Protein AF-A0A453JBK5-F1 (afdb_monomer_lite)

InterPro domains:
  IPR045330 TRM3/TARBP1 [PTHR12029] (8-397)

Structure (mmCIF, N/CA/C/O backbone):
data_AF-A0A453JBK5-F1
#
_entry.id   AF-A0A453JBK5-F1
#
loop_
_atom_site.group_PDB
_atom_site.id
_atom_site.type_symbol
_atom_site.label_atom_id
_atom_site.label_alt_id
_atom_site.label_comp_id
_atom_site.label_asym_id
_atom_site.label_entity_id
_atom_site.label_seq_id
_atom_site.pdbx_PDB_ins_code
_atom_site.Cartn_x
_atom_site.Cartn_y
_atom_site.Cartn_z
_atom_site.occupancy
_atom_site.B_iso_or_equiv
_atom_site.auth_seq_id
_atom_site.auth_comp_id
_atom_site.auth_asym_id
_atom_site.auth_atom_id
_atom_site.pdbx_PDB_model_num
ATOM 1 N N . VAL A 1 1 ? 20.493 -33.237 -2.039 1.00 38.06 1 VAL A N 1
ATOM 2 C CA . VAL A 1 1 ? 19.977 -31.878 -1.723 1.00 38.06 1 VAL A CA 1
ATOM 3 C C . VAL A 1 1 ? 21.137 -30.875 -1.640 1.00 38.06 1 VAL A C 1
ATOM 5 O O . VAL A 1 1 ? 21.283 -30.176 -0.655 1.00 38.06 1 VAL A O 1
ATOM 8 N N . GLN A 1 2 ? 22.003 -30.788 -2.658 1.00 32.78 2 GLN A N 1
ATOM 9 C CA . GLN A 1 2 ? 23.160 -29.872 -2.602 1.00 32.78 2 GLN A CA 1
ATOM 10 C C . GLN A 1 2 ? 23.543 -29.260 -3.959 1.00 32.78 2 GLN A C 1
ATOM 12 O O . GLN A 1 2 ? 24.637 -28.736 -4.099 1.00 32.78 2 GLN A O 1
ATOM 17 N N . ASP A 1 3 ? 22.633 -29.285 -4.938 1.00 36.56 3 ASP A N 1
ATOM 18 C CA . ASP A 1 3 ? 22.907 -28.822 -6.312 1.00 36.56 3 ASP A CA 1
ATOM 19 C C . ASP A 1 3 ? 22.199 -27.496 -6.670 1.00 36.56 3 ASP A C 1
ATOM 21 O O . ASP A 1 3 ? 22.456 -26.867 -7.690 1.00 36.56 3 ASP A O 1
ATOM 25 N N . GLY A 1 4 ? 21.311 -27.014 -5.794 1.00 44.66 4 GLY A N 1
ATOM 26 C CA . GLY A 1 4 ? 20.496 -25.816 -6.023 1.00 44.66 4 GLY A CA 1
ATOM 27 C C . GLY A 1 4 ? 21.135 -24.497 -5.581 1.00 44.66 4 GLY A C 1
ATOM 28 O O . GLY A 1 4 ? 20.398 -23.560 -5.329 1.00 44.66 4 GLY A O 1
ATOM 29 N N . GLY A 1 5 ? 22.456 -24.427 -5.384 1.00 48.81 5 GLY A N 1
ATOM 30 C CA . GLY A 1 5 ? 23.150 -23.195 -4.964 1.00 48.81 5 GLY A CA 1
ATOM 31 C C . GLY A 1 5 ? 24.069 -22.598 -6.034 1.00 48.81 5 GLY A C 1
ATOM 32 O O . GLY A 1 5 ? 24.230 -21.380 -6.113 1.00 48.81 5 GLY A O 1
ATOM 33 N N . HIS A 1 6 ? 24.659 -23.439 -6.888 1.00 53.31 6 HIS A N 1
ATOM 34 C CA . HIS A 1 6 ? 25.648 -23.003 -7.879 1.00 53.31 6 HIS A CA 1
ATOM 35 C C . HIS A 1 6 ? 25.020 -22.373 -9.130 1.00 53.31 6 HIS A C 1
ATOM 37 O O . HIS A 1 6 ? 25.569 -21.410 -9.664 1.00 53.31 6 HIS A O 1
ATOM 43 N N . GLY A 1 7 ? 23.838 -22.832 -9.555 1.00 59.47 7 GLY A N 1
ATOM 44 C CA . GLY A 1 7 ? 23.131 -22.257 -10.707 1.00 59.47 7 GLY A CA 1
ATOM 45 C C . GLY A 1 7 ? 22.610 -20.831 -10.474 1.00 59.47 7 GLY A C 1
ATOM 46 O O . GLY A 1 7 ? 22.512 -20.043 -11.414 1.00 59.47 7 GLY A O 1
ATOM 47 N N . HIS A 1 8 ? 22.303 -20.479 -9.223 1.00 65.75 8 HIS A N 1
ATOM 48 C CA . HIS A 1 8 ? 21.728 -19.187 -8.832 1.00 65.75 8 HIS A CA 1
ATOM 49 C C . HIS A 1 8 ? 22.762 -18.072 -8.811 1.00 65.75 8 HIS A C 1
ATOM 51 O O . HIS A 1 8 ? 22.554 -17.018 -9.414 1.00 65.75 8 HIS A O 1
ATOM 57 N N . ALA A 1 9 ? 23.904 -18.334 -8.171 1.00 67.62 9 ALA A N 1
ATOM 58 C CA . ALA A 1 9 ? 25.037 -17.420 -8.178 1.00 67.62 9 ALA A CA 1
ATOM 59 C C . ALA A 1 9 ? 25.541 -17.194 -9.610 1.00 67.62 9 ALA A C 1
ATOM 61 O O . ALA A 1 9 ? 25.766 -16.054 -10.001 1.00 67.62 9 ALA A O 1
ATOM 62 N N . ALA A 1 10 ? 25.617 -18.254 -10.424 1.00 78.69 10 ALA A N 1
ATOM 63 C CA . ALA A 1 10 ? 26.040 -18.146 -11.816 1.00 78.69 10 ALA A CA 1
ATOM 64 C C . ALA A 1 10 ? 25.114 -17.243 -12.649 1.00 78.69 10 ALA A C 1
ATOM 66 O O . ALA A 1 10 ? 25.601 -16.423 -13.423 1.00 78.69 10 ALA A O 1
ATOM 67 N N . ALA A 1 11 ? 23.793 -17.342 -12.466 1.00 82.50 11 ALA A N 1
ATOM 68 C CA . ALA A 1 11 ? 22.826 -16.542 -13.217 1.00 82.50 11 ALA A CA 1
ATOM 69 C C . ALA A 1 11 ? 22.865 -15.048 -12.836 1.00 82.50 11 ALA A C 1
ATOM 71 O O . ALA A 1 11 ? 22.851 -14.187 -13.717 1.00 82.50 11 ALA A O 1
ATOM 72 N N . LEU A 1 12 ? 22.988 -14.732 -11.541 1.00 85.12 12 LEU A N 1
ATOM 73 C CA . LEU A 1 12 ? 23.174 -13.354 -11.071 1.00 85.12 12 LEU A CA 1
ATOM 74 C C . LEU A 1 12 ? 24.526 -12.773 -11.502 1.00 85.12 12 LEU A C 1
ATOM 76 O O . LEU A 1 12 ? 24.580 -11.639 -11.970 1.00 85.12 12 LEU A O 1
ATOM 80 N N . SER A 1 13 ? 25.613 -13.541 -11.385 1.00 86.31 13 SER A N 1
ATOM 81 C CA . SER A 1 13 ? 26.938 -13.119 -11.852 1.00 86.31 13 SER A CA 1
ATOM 82 C C . SER A 1 13 ? 26.961 -12.893 -13.362 1.00 86.31 13 SER A C 1
ATOM 84 O O . SER A 1 13 ? 27.588 -11.943 -13.825 1.00 86.31 13 SER A O 1
ATOM 86 N N . HIS A 1 14 ? 26.241 -13.715 -14.128 1.00 88.25 14 HIS A N 1
ATOM 87 C CA . HIS A 1 14 ? 26.083 -13.526 -15.565 1.00 88.25 14 HIS A CA 1
ATOM 88 C C . HIS A 1 14 ? 25.313 -12.238 -15.886 1.00 88.25 14 HIS A C 1
ATOM 90 O O . HIS A 1 14 ? 25.790 -11.432 -16.682 1.00 88.25 14 HIS A O 1
ATOM 96 N N . ALA A 1 15 ? 24.178 -11.991 -15.222 1.00 88.81 15 ALA A N 1
ATOM 97 C CA . ALA A 1 15 ? 23.429 -10.744 -15.380 1.00 88.81 15 ALA A CA 1
ATOM 98 C C . ALA A 1 15 ? 24.280 -9.516 -15.017 1.00 88.81 15 ALA A C 1
ATOM 100 O O . ALA A 1 15 ? 24.323 -8.551 -15.775 1.00 88.81 15 ALA A O 1
ATOM 101 N N . ALA A 1 16 ? 25.029 -9.573 -13.912 1.00 89.50 16 ALA A N 1
ATOM 102 C CA . ALA A 1 16 ? 25.941 -8.506 -13.509 1.00 89.50 16 ALA A CA 1
ATOM 103 C C . ALA A 1 16 ? 27.041 -8.258 -14.556 1.00 89.50 16 ALA A C 1
ATOM 105 O O . ALA A 1 16 ? 27.310 -7.107 -14.905 1.00 89.50 16 ALA A O 1
ATOM 106 N N . ALA A 1 17 ? 27.644 -9.319 -15.103 1.00 89.56 17 ALA A N 1
ATOM 107 C CA . ALA A 1 17 ? 28.635 -9.206 -16.170 1.00 89.56 17 ALA A CA 1
ATOM 108 C C . ALA A 1 17 ? 28.045 -8.538 -17.423 1.00 89.56 17 ALA A C 1
ATOM 110 O O . ALA A 1 17 ? 28.663 -7.629 -17.976 1.00 89.56 17 ALA A O 1
ATOM 111 N N . LEU A 1 18 ? 26.826 -8.911 -17.826 1.00 88.88 18 LEU A N 1
ATOM 112 C CA . LEU A 1 18 ? 26.125 -8.259 -18.935 1.00 88.88 18 LEU A CA 1
ATOM 113 C C . LEU A 1 18 ? 25.842 -6.778 -18.647 1.00 88.88 18 LEU A C 1
ATOM 115 O O . LEU A 1 18 ? 26.072 -5.941 -19.515 1.00 88.88 18 LEU A O 1
ATOM 119 N N . CYS A 1 19 ? 25.450 -6.418 -17.421 1.00 88.38 19 CYS A N 1
ATOM 120 C CA . CYS A 1 19 ? 25.295 -5.016 -17.021 1.00 88.38 19 CYS A CA 1
ATOM 121 C C . CYS A 1 19 ? 26.609 -4.221 -17.100 1.00 88.38 19 CYS A C 1
ATOM 123 O O . CYS A 1 19 ? 26.588 -3.020 -17.366 1.00 88.38 19 CYS A O 1
ATOM 125 N N . HIS A 1 20 ? 27.760 -4.848 -16.838 1.00 87.38 20 HIS A N 1
ATOM 126 C CA . HIS A 1 20 ? 29.072 -4.208 -16.999 1.00 87.38 20 HIS A CA 1
ATOM 127 C C . HIS A 1 20 ? 29.486 -4.062 -18.464 1.00 87.38 20 HIS A C 1
ATOM 129 O O . HIS A 1 20 ? 30.190 -3.112 -18.805 1.00 87.38 20 HIS A O 1
ATOM 135 N N . LEU A 1 21 ? 29.051 -4.985 -19.319 1.00 87.12 21 LEU A N 1
ATOM 136 C CA . LEU A 1 21 ? 29.316 -4.955 -20.753 1.00 87.12 21 LEU A CA 1
ATOM 137 C C . LEU A 1 21 ? 28.311 -4.102 -21.532 1.00 87.12 21 LEU A C 1
ATOM 139 O O . LEU A 1 21 ? 28.593 -3.788 -22.681 1.00 87.12 21 LEU A O 1
ATOM 143 N N . LEU A 1 22 ? 27.200 -3.681 -20.919 1.00 85.19 22 LEU A N 1
ATOM 144 C CA . LEU A 1 22 ? 26.157 -2.857 -21.541 1.00 85.19 22 LEU A CA 1
ATOM 145 C C . LEU A 1 22 ? 26.704 -1.636 -22.311 1.00 85.19 22 LEU A C 1
ATOM 147 O O . LEU A 1 22 ? 26.309 -1.463 -23.459 1.00 85.19 22 LEU A O 1
ATOM 151 N N . PRO A 1 23 ? 27.664 -0.839 -21.787 1.00 80.88 23 PRO A N 1
ATOM 152 C CA . PRO A 1 23 ? 28.220 0.303 -22.526 1.00 80.88 23 PRO A CA 1
ATOM 153 C C . PRO A 1 23 ? 29.037 -0.088 -23.767 1.00 80.88 23 PRO A C 1
ATOM 155 O O . PRO A 1 23 ? 29.470 0.776 -24.520 1.00 80.88 23 PRO A O 1
ATOM 158 N N . ARG A 1 24 ? 29.330 -1.381 -23.928 1.00 80.56 24 ARG A N 1
ATOM 159 C CA . ARG A 1 24 ? 30.123 -1.966 -25.015 1.00 80.56 24 ARG A CA 1
ATOM 160 C C . ARG A 1 24 ? 29.290 -2.903 -25.896 1.00 80.56 24 ARG A C 1
ATOM 162 O O . ARG A 1 24 ? 29.852 -3.529 -26.792 1.00 80.56 24 ARG A O 1
ATOM 169 N N . LEU A 1 25 ? 27.997 -3.067 -25.604 1.00 72.25 25 LEU A N 1
ATOM 170 C CA . LEU A 1 25 ? 27.115 -4.005 -26.288 1.00 72.25 25 LEU A CA 1
ATOM 171 C C . LEU A 1 25 ? 26.294 -3.265 -27.353 1.00 72.25 25 LEU A C 1
ATOM 173 O O . LEU A 1 25 ? 25.380 -2.520 -27.016 1.00 72.25 25 LEU A O 1
ATOM 177 N N . GLY A 1 26 ? 26.590 -3.540 -28.625 1.00 62.56 26 GLY A N 1
ATOM 178 C CA . GLY A 1 26 ? 25.830 -3.028 -29.770 1.00 62.56 26 GLY A CA 1
ATOM 179 C C . GLY A 1 26 ? 26.084 -1.555 -30.103 1.00 62.56 26 GLY A C 1
ATOM 180 O O . GLY A 1 26 ? 26.804 -0.856 -29.393 1.00 62.56 26 GLY A O 1
ATOM 181 N N . ASP A 1 27 ? 25.484 -1.110 -31.209 1.00 70.44 27 ASP A N 1
ATOM 182 C CA . ASP A 1 27 ? 25.566 0.281 -31.675 1.00 70.44 27 ASP A CA 1
ATOM 183 C C . ASP A 1 27 ? 24.596 1.211 -30.912 1.00 70.44 27 ASP A C 1
ATOM 185 O O . ASP A 1 27 ? 24.850 2.412 -30.826 1.00 70.44 27 ASP A O 1
ATOM 189 N N . ASP A 1 28 ? 23.523 0.662 -30.311 1.00 81.75 28 ASP A N 1
ATOM 190 C CA . ASP A 1 28 ? 22.565 1.388 -29.460 1.00 81.75 28 ASP A CA 1
ATOM 191 C C . ASP A 1 28 ? 22.474 0.772 -28.038 1.00 81.75 28 ASP A C 1
ATOM 193 O O . ASP A 1 28 ? 21.920 -0.323 -27.856 1.00 81.75 28 ASP A O 1
ATOM 197 N N . PRO A 1 29 ? 22.974 1.469 -26.995 1.00 80.56 29 PRO A N 1
ATOM 198 C CA . PRO A 1 29 ? 22.938 0.981 -25.616 1.00 80.56 29 PRO A CA 1
ATOM 199 C C . PRO A 1 29 ? 21.515 0.874 -25.042 1.00 80.56 29 PRO A C 1
ATOM 201 O O . PRO A 1 29 ? 21.288 0.100 -24.106 1.00 80.56 29 PRO A O 1
ATOM 204 N N . ARG A 1 30 ? 20.543 1.622 -25.582 1.00 85.06 30 ARG A N 1
ATOM 205 C CA . ARG A 1 30 ? 19.146 1.611 -25.126 1.00 85.06 30 ARG A CA 1
ATOM 206 C C . ARG A 1 30 ? 18.435 0.329 -25.557 1.00 85.06 30 ARG A C 1
ATOM 208 O O . ARG A 1 30 ? 17.750 -0.294 -24.744 1.00 85.06 30 ARG A O 1
ATOM 215 N N . ASP A 1 31 ? 18.659 -0.116 -26.790 1.00 85.75 31 ASP A N 1
ATOM 216 C CA . ASP A 1 31 ? 18.125 -1.382 -27.306 1.00 85.75 31 ASP A CA 1
ATOM 217 C C . ASP A 1 31 ? 18.781 -2.599 -26.642 1.00 85.75 31 ASP A C 1
ATOM 219 O O . ASP A 1 31 ? 18.104 -3.583 -26.305 1.00 85.75 31 ASP A O 1
ATOM 223 N N . ALA A 1 32 ? 20.086 -2.519 -26.363 1.00 86.62 32 ALA A N 1
ATOM 224 C CA . ALA A 1 32 ? 20.784 -3.526 -25.571 1.00 86.62 32 ALA A CA 1
ATOM 225 C C . ALA A 1 32 ? 20.186 -3.640 -24.156 1.00 86.62 32 ALA A C 1
ATOM 227 O O . ALA A 1 32 ? 19.934 -4.750 -23.678 1.00 86.62 32 ALA A O 1
ATOM 228 N N . LEU A 1 33 ? 19.883 -2.508 -23.506 1.00 88.94 33 LEU A N 1
ATOM 229 C CA . LEU A 1 33 ? 19.238 -2.487 -22.191 1.00 88.94 33 LEU A CA 1
ATOM 230 C C . LEU A 1 33 ? 17.816 -3.046 -22.242 1.00 88.94 33 LEU A C 1
ATOM 232 O O . LEU A 1 33 ? 17.458 -3.870 -21.401 1.00 88.94 33 LEU A O 1
ATOM 236 N N . ARG A 1 34 ? 17.019 -2.664 -23.245 1.00 87.62 34 ARG A N 1
ATOM 237 C CA . ARG A 1 34 ? 15.683 -3.234 -23.467 1.00 87.62 34 ARG A CA 1
ATOM 238 C C . ARG A 1 34 ? 15.754 -4.757 -23.587 1.00 87.62 34 ARG A C 1
ATOM 240 O O . ARG A 1 34 ? 14.978 -5.464 -22.945 1.00 87.62 34 ARG A O 1
ATOM 247 N N . THR A 1 35 ? 16.708 -5.266 -24.362 1.00 86.19 35 THR A N 1
ATOM 248 C CA . THR A 1 35 ? 16.923 -6.708 -24.538 1.00 86.19 35 THR A CA 1
ATOM 249 C C . THR A 1 35 ? 17.328 -7.377 -23.228 1.00 86.19 35 THR A C 1
ATOM 251 O O . THR A 1 35 ? 16.810 -8.443 -22.898 1.00 86.19 35 THR A O 1
ATOM 254 N N . LEU A 1 36 ? 18.206 -6.744 -22.447 1.00 89.12 36 LEU A N 1
ATOM 255 C CA . LEU A 1 36 ? 18.636 -7.241 -21.143 1.00 89.12 36 LEU A CA 1
ATOM 256 C C . LEU A 1 36 ? 17.468 -7.328 -20.145 1.00 89.12 36 LEU A C 1
ATOM 258 O O . LEU A 1 36 ? 17.326 -8.336 -19.450 1.00 89.12 36 LEU A O 1
ATOM 262 N N . LEU A 1 37 ? 16.602 -6.310 -20.104 1.00 88.75 37 LEU A N 1
ATOM 263 C CA . LEU A 1 37 ? 15.401 -6.300 -19.263 1.00 88.75 37 LEU A CA 1
ATOM 264 C C . LEU A 1 37 ? 14.471 -7.471 -19.605 1.00 88.75 37 LEU A C 1
ATOM 266 O O . LEU A 1 37 ? 14.068 -8.220 -18.714 1.00 88.75 37 LEU A O 1
ATOM 270 N N . TRP A 1 38 ? 14.191 -7.677 -20.894 1.00 84.25 38 TRP A N 1
ATOM 271 C CA . TRP A 1 38 ? 13.279 -8.726 -21.357 1.00 84.25 38 TRP A CA 1
ATOM 272 C C . TRP A 1 38 ? 13.851 -10.139 -21.267 1.00 84.25 38 TRP A C 1
ATOM 274 O O . TRP A 1 38 ? 13.165 -11.045 -20.802 1.00 84.25 38 TRP A O 1
ATOM 284 N N . ARG A 1 39 ? 15.084 -10.353 -21.736 1.00 85.06 39 ARG A N 1
ATOM 285 C CA . ARG A 1 39 ? 15.650 -11.700 -21.919 1.00 85.06 39 ARG A CA 1
ATOM 286 C C . ARG A 1 39 ? 16.435 -12.211 -20.722 1.00 85.06 39 ARG A C 1
ATOM 288 O O . ARG A 1 39 ? 16.642 -13.416 -20.619 1.00 85.06 39 ARG A O 1
ATOM 295 N N . VAL A 1 40 ? 16.873 -11.326 -19.829 1.00 87.56 40 VAL A N 1
ATOM 296 C CA . VAL A 1 40 ? 17.686 -11.712 -18.669 1.00 87.56 40 VAL A CA 1
ATOM 297 C C . VAL A 1 40 ? 16.943 -11.420 -17.379 1.00 87.56 40 VAL A C 1
ATOM 299 O O . VAL A 1 40 ? 16.633 -12.352 -16.640 1.00 87.56 40 VAL A O 1
ATOM 302 N N . PHE A 1 41 ? 16.593 -10.162 -17.108 1.00 88.06 41 PHE A N 1
ATOM 303 C CA . PHE A 1 41 ? 15.999 -9.813 -15.817 1.00 88.06 41 PHE A CA 1
ATOM 304 C C . PHE A 1 41 ? 14.604 -10.402 -15.619 1.00 88.06 41 PHE A C 1
ATOM 306 O O . PHE A 1 41 ? 14.359 -11.013 -14.584 1.00 88.06 41 PHE A O 1
ATOM 313 N N . LEU A 1 42 ? 13.703 -10.294 -16.594 1.00 84.94 42 LEU A N 1
ATOM 314 C CA . LEU A 1 42 ? 12.332 -10.784 -16.433 1.00 84.94 42 LEU A CA 1
ATOM 315 C C . LEU A 1 42 ? 12.269 -12.311 -16.167 1.00 84.94 42 LEU A C 1
ATOM 317 O O . LEU A 1 42 ? 11.589 -12.712 -15.219 1.00 84.94 42 LEU A O 1
ATOM 321 N N . PRO A 1 43 ? 13.032 -13.176 -16.868 1.00 84.88 43 PRO A N 1
ATOM 322 C CA . PRO A 1 43 ? 13.167 -14.588 -16.503 1.00 84.88 43 PRO A CA 1
ATOM 323 C C . PRO A 1 43 ? 13.786 -14.826 -15.120 1.00 84.88 43 PRO A C 1
ATOM 325 O O . PRO A 1 43 ? 13.323 -15.704 -14.392 1.00 84.88 43 PRO A O 1
ATOM 328 N N . LEU A 1 44 ? 14.801 -14.046 -14.724 1.00 84.81 44 LEU A N 1
ATOM 329 C CA . LEU A 1 44 ? 15.414 -14.162 -13.393 1.00 84.81 44 LEU A CA 1
ATOM 330 C C . LEU A 1 44 ? 14.427 -13.820 -12.276 1.00 84.81 44 LEU A C 1
ATOM 332 O O . LEU A 1 44 ? 14.381 -14.514 -11.265 1.00 84.81 44 LEU A O 1
ATOM 336 N N . LEU A 1 45 ? 13.602 -12.792 -12.479 1.00 84.31 45 LEU A N 1
ATOM 337 C CA . LEU A 1 45 ? 12.568 -12.372 -11.534 1.00 84.31 45 LEU A CA 1
ATOM 338 C C . LEU A 1 45 ? 11.438 -13.407 -11.397 1.00 84.31 45 LEU A C 1
ATOM 340 O O . LEU A 1 45 ? 10.780 -13.454 -10.357 1.00 84.31 45 LEU A O 1
ATOM 344 N N . ARG A 1 46 ? 11.222 -14.240 -12.423 1.00 80.56 46 ARG A N 1
ATOM 345 C CA . ARG A 1 46 ? 10.200 -15.300 -12.455 1.00 80.56 46 ARG A CA 1
ATOM 346 C C . ARG A 1 46 ? 10.617 -16.603 -11.786 1.00 80.56 46 ARG A C 1
ATOM 348 O O . ARG A 1 46 ? 9.750 -17.417 -11.484 1.00 80.56 46 ARG A O 1
ATOM 355 N N . ARG A 1 47 ? 11.912 -16.836 -11.575 1.00 76.50 47 ARG A N 1
ATOM 356 C CA . ARG A 1 47 ? 12.414 -18.148 -11.155 1.00 76.50 47 ARG A CA 1
ATOM 357 C C . ARG A 1 47 ? 11.822 -18.578 -9.809 1.00 76.50 47 ARG A C 1
ATOM 359 O O . ARG A 1 47 ? 11.826 -17.823 -8.836 1.00 76.50 47 ARG A O 1
ATOM 366 N N . GLU A 1 48 ? 11.265 -19.784 -9.739 1.00 66.38 48 GLU A N 1
ATOM 367 C CA . GLU A 1 48 ? 10.781 -20.356 -8.481 1.00 66.38 48 GLU A CA 1
ATOM 368 C C . GLU A 1 48 ? 11.932 -21.000 -7.710 1.00 66.38 48 GLU A C 1
ATOM 370 O O . GLU A 1 48 ? 12.368 -22.102 -8.028 1.00 66.38 48 GLU A O 1
ATOM 375 N N . ASP A 1 49 ? 12.430 -20.290 -6.695 1.00 62.72 49 ASP A N 1
ATOM 376 C CA . ASP A 1 49 ? 13.563 -20.734 -5.882 1.00 62.72 49 ASP A CA 1
ATOM 377 C C . ASP A 1 49 ? 13.162 -21.071 -4.441 1.00 62.72 49 ASP A C 1
ATOM 379 O O . ASP A 1 49 ? 12.180 -20.555 -3.908 1.00 62.72 49 ASP A O 1
ATOM 383 N N . ALA A 1 50 ? 13.986 -21.891 -3.776 1.00 52.44 50 ALA A N 1
ATOM 384 C CA . ALA A 1 50 ? 13.836 -22.263 -2.364 1.00 52.44 50 ALA A CA 1
ATOM 385 C C . ALA A 1 50 ? 14.077 -21.091 -1.380 1.00 52.44 50 ALA A C 1
ATOM 387 O O . ALA A 1 50 ? 13.657 -21.153 -0.227 1.00 52.44 50 ALA A O 1
ATOM 388 N N . GLN A 1 51 ? 14.741 -20.018 -1.832 1.00 56.69 51 GLN A N 1
ATOM 389 C CA . GLN A 1 51 ? 14.950 -18.747 -1.116 1.00 56.69 51 GLN A CA 1
ATOM 390 C C . GLN A 1 51 ? 14.516 -17.578 -2.027 1.00 56.69 51 GLN A C 1
ATOM 392 O O . GLN A 1 51 ? 15.353 -16.816 -2.518 1.00 56.69 51 GLN A O 1
ATOM 397 N N . PRO A 1 52 ? 13.208 -17.452 -2.309 1.00 58.00 52 PRO A N 1
ATOM 398 C CA . PRO A 1 52 ? 12.713 -16.657 -3.431 1.00 58.00 52 PRO A CA 1
ATOM 399 C C . PRO A 1 52 ? 12.879 -15.143 -3.239 1.00 58.00 52 PRO A C 1
ATOM 401 O O . PRO A 1 52 ? 13.031 -14.421 -4.218 1.00 58.00 52 PRO A O 1
ATOM 404 N N . SER A 1 53 ? 12.901 -14.645 -1.998 1.00 65.81 53 SER A N 1
ATOM 405 C CA . SER A 1 53 ? 12.972 -13.203 -1.725 1.00 65.81 53 SER A CA 1
ATOM 406 C C . SER A 1 53 ? 14.355 -12.603 -1.987 1.00 65.81 53 SER A C 1
ATOM 408 O O . SER A 1 53 ? 14.451 -11.504 -2.527 1.00 65.81 53 SER A O 1
ATOM 410 N N . ARG A 1 54 ? 15.440 -13.309 -1.646 1.00 76.81 54 ARG A N 1
ATOM 411 C CA . ARG A 1 54 ? 16.794 -12.735 -1.700 1.00 76.81 54 ARG A CA 1
ATOM 412 C C . ARG A 1 54 ? 17.322 -12.601 -3.125 1.00 76.81 54 ARG A C 1
ATOM 414 O O . ARG A 1 54 ? 17.899 -11.570 -3.458 1.00 76.81 54 ARG A O 1
ATOM 421 N N . LEU A 1 55 ? 17.125 -13.622 -3.963 1.00 79.62 55 LEU A N 1
ATOM 422 C CA . LEU A 1 55 ? 17.579 -13.579 -5.356 1.00 79.62 55 LEU A CA 1
ATOM 423 C C . LEU A 1 55 ? 16.805 -12.519 -6.135 1.00 79.62 55 LEU A C 1
ATOM 425 O O . LEU A 1 55 ? 17.406 -11.698 -6.821 1.00 79.62 55 LEU A O 1
ATOM 429 N N . GLN A 1 56 ? 15.485 -12.486 -5.956 1.00 82.38 56 GLN A N 1
ATOM 430 C CA . GLN A 1 56 ? 14.618 -11.495 -6.577 1.00 82.38 56 GLN A CA 1
ATOM 431 C C . GLN A 1 56 ? 15.012 -10.061 -6.189 1.00 82.38 56 GLN A C 1
ATOM 433 O O . GLN A 1 56 ? 15.124 -9.208 -7.065 1.00 82.38 56 GLN A O 1
ATOM 438 N N . GLN A 1 57 ? 15.300 -9.804 -4.908 1.00 84.94 57 GLN A N 1
ATOM 439 C CA . GLN A 1 57 ? 15.789 -8.501 -4.442 1.00 84.94 57 GLN A CA 1
ATOM 440 C C . GLN A 1 57 ? 17.148 -8.131 -5.051 1.00 84.94 57 GLN A C 1
ATOM 442 O O . GLN A 1 57 ? 17.339 -6.998 -5.481 1.00 84.94 57 GLN A O 1
ATOM 447 N N . GLN A 1 58 ? 18.088 -9.078 -5.130 1.00 86.81 58 GLN A N 1
ATOM 448 C CA . GLN A 1 58 ? 19.401 -8.840 -5.741 1.00 86.81 58 GLN A CA 1
ATOM 449 C C . GLN A 1 58 ? 19.297 -8.572 -7.246 1.00 86.81 58 GLN A C 1
ATOM 451 O O . GLN A 1 58 ? 19.955 -7.667 -7.754 1.00 86.81 58 GLN A O 1
ATOM 456 N N . ALA A 1 59 ? 18.452 -9.322 -7.955 1.00 88.31 59 ALA A N 1
ATOM 457 C CA . ALA A 1 59 ? 18.180 -9.101 -9.370 1.00 88.31 59 ALA A CA 1
ATOM 458 C C . ALA A 1 59 ? 17.517 -7.736 -9.605 1.00 88.31 59 ALA A C 1
ATOM 460 O O . ALA A 1 59 ? 17.934 -7.013 -10.506 1.00 88.31 59 ALA A O 1
ATOM 461 N N . ALA A 1 60 ? 16.539 -7.360 -8.772 1.00 88.62 60 ALA A N 1
ATOM 462 C CA . ALA A 1 60 ? 15.886 -6.057 -8.842 1.00 88.62 60 ALA A CA 1
ATOM 463 C C . ALA A 1 60 ? 16.873 -4.906 -8.595 1.00 88.62 60 ALA A C 1
ATOM 465 O O . ALA A 1 60 ? 16.901 -3.960 -9.376 1.00 88.62 60 ALA A O 1
ATOM 466 N N . ALA A 1 61 ? 17.745 -5.020 -7.588 1.00 89.38 61 ALA A N 1
ATOM 467 C CA . ALA A 1 61 ? 18.769 -4.014 -7.310 1.00 89.38 61 ALA A CA 1
ATOM 468 C C . ALA A 1 61 ? 19.757 -3.855 -8.482 1.00 89.38 61 ALA A C 1
ATOM 470 O O . ALA A 1 61 ? 19.982 -2.741 -8.952 1.00 89.38 61 ALA A O 1
ATOM 471 N N . LEU A 1 62 ? 20.280 -4.968 -9.018 1.00 91.06 62 LEU A N 1
ATOM 472 C CA . LEU A 1 62 ? 21.179 -4.959 -10.182 1.00 91.06 62 LEU A CA 1
ATOM 473 C C . LEU A 1 62 ? 20.521 -4.348 -11.426 1.00 91.06 62 LEU A C 1
ATOM 475 O O . LEU A 1 62 ? 21.179 -3.652 -12.202 1.00 91.06 62 LEU A O 1
ATOM 479 N N . MET A 1 63 ? 19.230 -4.614 -11.620 1.00 92.50 63 MET A N 1
ATOM 480 C CA . MET A 1 63 ? 18.432 -4.035 -12.694 1.00 92.50 63 MET A CA 1
ATOM 481 C C . MET A 1 63 ? 18.276 -2.522 -12.516 1.00 92.50 63 MET A C 1
ATOM 483 O O . MET A 1 63 ? 18.564 -1.775 -13.449 1.00 92.50 63 MET A O 1
ATOM 487 N N . CYS A 1 64 ? 17.887 -2.062 -11.322 1.00 90.94 64 CYS A N 1
ATOM 488 C CA . CYS A 1 64 ? 17.789 -0.639 -10.994 1.00 90.94 64 CYS A CA 1
ATOM 489 C C . CYS A 1 64 ? 19.131 0.081 -11.204 1.00 90.94 64 CYS A C 1
ATOM 491 O O . CYS A 1 64 ? 19.153 1.172 -11.764 1.00 90.94 64 CYS A O 1
ATOM 493 N N . ASP A 1 65 ? 20.260 -0.533 -10.838 1.00 90.62 65 ASP A N 1
ATOM 494 C CA . ASP A 1 65 ? 21.597 0.038 -11.056 1.00 90.62 65 ASP A CA 1
ATOM 495 C C . ASP A 1 65 ? 21.981 0.118 -12.539 1.00 90.62 65 ASP A C 1
ATOM 497 O O . ASP A 1 65 ? 22.648 1.063 -12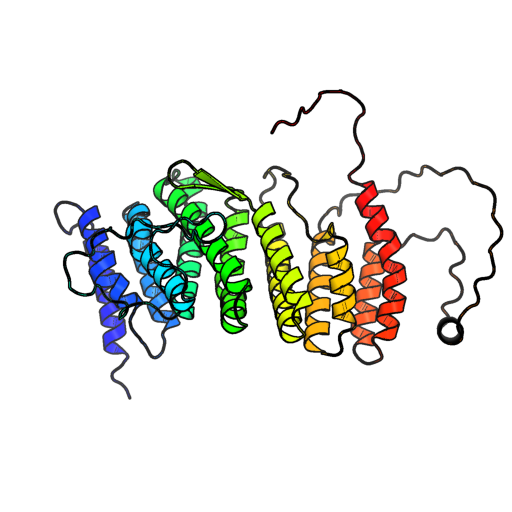.969 1.00 90.62 65 ASP A O 1
ATOM 501 N N . ALA A 1 66 ? 21.591 -0.870 -13.348 1.00 90.25 66 ALA A N 1
ATOM 502 C CA . ALA A 1 66 ? 21.810 -0.838 -14.792 1.00 90.25 66 ALA A CA 1
ATOM 503 C C . ALA A 1 66 ? 20.978 0.268 -15.461 1.00 90.25 66 ALA A C 1
ATOM 505 O O . ALA A 1 66 ? 21.517 1.058 -16.235 1.00 90.25 66 ALA A O 1
ATOM 506 N N . VAL A 1 67 ? 19.694 0.366 -15.104 1.00 91.00 67 VAL A N 1
ATOM 507 C CA . VAL A 1 67 ? 18.769 1.393 -15.607 1.00 91.00 67 VAL A CA 1
ATOM 508 C C . VAL A 1 67 ? 19.206 2.793 -15.177 1.00 91.00 67 VAL A C 1
ATOM 510 O O . VAL A 1 67 ? 19.230 3.705 -16.002 1.00 91.00 67 VAL A O 1
ATOM 513 N N . SER A 1 68 ? 19.628 2.952 -13.919 1.00 89.25 68 SER A N 1
ATOM 514 C CA . SER A 1 68 ? 20.124 4.220 -13.380 1.00 89.25 68 SER A CA 1
ATOM 515 C C . SER A 1 68 ? 21.379 4.698 -14.109 1.00 89.25 68 SER A C 1
ATOM 517 O O . SER A 1 68 ? 21.473 5.873 -14.452 1.00 89.25 68 SER A O 1
ATOM 519 N N . ARG A 1 69 ? 22.336 3.801 -14.392 1.00 87.06 69 ARG A N 1
ATOM 520 C CA . ARG A 1 69 ? 23.551 4.144 -15.156 1.00 87.06 69 ARG A CA 1
ATOM 521 C C . ARG A 1 69 ? 23.246 4.549 -16.596 1.00 87.06 69 ARG A C 1
ATOM 523 O O . ARG A 1 69 ? 23.949 5.388 -17.146 1.00 87.06 69 ARG A O 1
ATOM 530 N N . ALA A 1 70 ? 22.208 3.967 -17.188 1.00 86.12 70 ALA A N 1
ATOM 531 C CA . ALA A 1 70 ? 21.757 4.283 -18.538 1.00 86.12 70 ALA A CA 1
ATOM 532 C C . ALA A 1 70 ? 20.758 5.456 -18.607 1.00 86.12 70 ALA A C 1
ATOM 534 O O . ALA A 1 70 ? 20.337 5.805 -19.708 1.00 86.12 70 ALA A O 1
ATOM 535 N N . ARG A 1 71 ? 20.340 6.034 -17.464 1.00 86.62 71 ARG A N 1
ATOM 536 C CA . ARG A 1 71 ? 19.295 7.079 -17.366 1.00 86.62 71 ARG A CA 1
ATOM 537 C C . ARG A 1 71 ? 18.049 6.772 -18.212 1.00 86.62 71 ARG A C 1
ATOM 539 O O . ARG A 1 71 ? 17.536 7.630 -18.919 1.00 86.62 71 ARG A O 1
ATOM 546 N N . SER A 1 72 ? 17.615 5.511 -18.191 1.00 88.75 72 SER A N 1
ATOM 547 C CA . SER A 1 72 ? 16.557 4.987 -19.072 1.00 88.75 72 SER A CA 1
ATOM 548 C C . SER A 1 72 ? 15.405 4.374 -18.267 1.00 88.75 72 SER A C 1
ATOM 550 O O . SER A 1 72 ? 15.012 3.223 -18.480 1.00 88.75 72 SER A O 1
ATOM 552 N N . TRP A 1 73 ? 14.896 5.109 -17.272 1.00 90.31 73 TRP A N 1
ATOM 553 C CA . TRP A 1 73 ? 13.824 4.639 -16.378 1.00 90.31 73 TRP A CA 1
ATOM 554 C C . TRP A 1 73 ? 12.488 4.432 -17.092 1.00 90.31 73 TRP A C 1
ATOM 556 O O . TRP A 1 73 ? 11.676 3.605 -16.677 1.00 90.31 73 TRP A O 1
ATOM 566 N N . ASP A 1 74 ? 12.293 5.123 -18.209 1.00 88.31 74 ASP A N 1
ATOM 567 C CA . ASP A 1 74 ? 11.183 4.928 -19.133 1.00 88.31 74 ASP A CA 1
ATOM 568 C C . ASP A 1 74 ? 11.129 3.490 -19.678 1.00 88.31 74 ASP A C 1
ATOM 570 O O . ASP A 1 74 ? 10.043 2.919 -19.776 1.00 88.31 74 ASP A O 1
ATOM 574 N N . LEU A 1 75 ? 12.278 2.849 -19.947 1.00 88.00 75 LEU A N 1
ATOM 575 C CA . LEU A 1 75 ? 12.317 1.447 -20.380 1.00 88.00 75 LEU A CA 1
ATOM 576 C C . LEU A 1 75 ? 11.836 0.500 -19.284 1.00 88.00 75 LEU A C 1
ATOM 578 O O . LEU A 1 75 ? 11.113 -0.453 -19.570 1.00 88.00 75 LEU A O 1
ATOM 582 N N . LEU A 1 76 ? 12.216 0.751 -18.029 1.00 88.88 76 LEU A N 1
ATOM 583 C CA . LEU A 1 76 ? 11.739 -0.036 -16.893 1.00 88.88 76 LEU A CA 1
ATOM 584 C C . LEU A 1 76 ? 10.219 0.117 -16.736 1.00 88.88 76 LEU A C 1
ATOM 586 O O . LEU A 1 76 ? 9.509 -0.879 -16.561 1.00 88.88 76 LEU A O 1
ATOM 590 N N . GLY A 1 77 ? 9.732 1.353 -16.885 1.00 84.38 77 GLY A N 1
ATOM 591 C CA . GLY A 1 77 ? 8.312 1.686 -16.926 1.00 84.38 77 GLY A CA 1
ATOM 592 C C . GLY A 1 77 ? 7.566 1.030 -18.088 1.00 84.38 77 GLY A C 1
ATOM 593 O O . GLY A 1 77 ? 6.418 0.659 -17.922 1.00 84.38 77 GLY A O 1
ATOM 594 N N . ALA A 1 78 ? 8.205 0.816 -19.237 1.00 82.50 78 ALA A N 1
ATOM 595 C CA . ALA A 1 78 ? 7.584 0.187 -20.404 1.00 82.50 78 ALA A CA 1
ATOM 596 C C . ALA A 1 78 ? 7.664 -1.352 -20.416 1.00 82.50 78 ALA A C 1
ATOM 598 O O . ALA A 1 78 ? 7.075 -1.984 -21.291 1.00 82.50 78 ALA A O 1
ATOM 599 N N . THR A 1 79 ? 8.408 -1.972 -19.493 1.00 83.12 79 THR A N 1
ATOM 600 C CA . THR A 1 79 ? 8.702 -3.417 -19.536 1.00 83.12 79 THR A CA 1
ATOM 601 C C . THR A 1 79 ? 8.318 -4.136 -18.244 1.00 83.12 79 THR A C 1
ATOM 603 O O . THR A 1 79 ? 7.303 -4.830 -18.188 1.00 83.12 79 THR A O 1
ATOM 606 N N . VAL A 1 80 ? 9.115 -3.972 -17.189 1.00 86.12 80 VAL A N 1
ATOM 607 C CA . VAL A 1 80 ? 8.990 -4.734 -15.939 1.00 86.12 80 VAL A CA 1
ATOM 608 C C . VAL A 1 80 ? 7.787 -4.282 -15.127 1.00 86.12 80 VAL A C 1
ATOM 610 O O . VAL A 1 80 ? 7.079 -5.111 -14.558 1.00 86.12 80 VAL A O 1
ATOM 613 N N . LEU A 1 81 ? 7.525 -2.978 -15.096 1.00 87.00 81 LEU A N 1
ATOM 614 C CA . LEU A 1 81 ? 6.396 -2.428 -14.359 1.00 87.00 81 LEU A CA 1
ATOM 615 C C . LEU A 1 81 ? 5.037 -2.956 -14.878 1.00 87.00 81 LEU A C 1
ATOM 617 O O . LEU A 1 81 ? 4.319 -3.570 -14.082 1.00 87.00 81 LEU A O 1
ATOM 621 N N . PRO A 1 82 ? 4.715 -2.863 -16.186 1.00 82.56 82 PRO A N 1
ATOM 622 C CA . PRO A 1 82 ? 3.515 -3.473 -16.754 1.00 82.56 82 PRO A CA 1
ATOM 623 C C . PRO A 1 82 ? 3.387 -4.959 -16.445 1.00 82.56 82 PRO A C 1
ATOM 625 O O . PRO A 1 82 ? 2.291 -5.450 -16.189 1.00 82.56 82 PRO A O 1
ATOM 628 N N . PHE A 1 83 ? 4.501 -5.691 -16.465 1.00 83.56 83 PHE A N 1
ATOM 629 C CA . PHE A 1 83 ? 4.513 -7.118 -16.169 1.00 83.56 83 PHE A CA 1
ATOM 630 C C . PHE A 1 83 ? 4.125 -7.419 -14.709 1.00 83.56 83 PHE A C 1
ATOM 632 O O . PHE A 1 83 ? 3.307 -8.310 -14.454 1.00 83.56 83 PHE A O 1
ATOM 639 N N . CYS A 1 84 ? 4.654 -6.658 -13.748 1.00 88.31 84 CYS A N 1
ATOM 640 C CA . CYS A 1 84 ? 4.299 -6.791 -12.334 1.00 88.31 84 CYS A CA 1
ATOM 641 C C . CYS A 1 84 ? 2.837 -6.402 -12.077 1.00 88.31 84 CYS A C 1
ATOM 643 O O . CYS A 1 84 ? 2.107 -7.150 -11.428 1.00 88.31 84 CYS A O 1
ATOM 645 N N . VAL A 1 85 ? 2.389 -5.276 -12.637 1.00 86.50 85 VAL A N 1
ATOM 646 C CA . VAL A 1 85 ? 0.994 -4.820 -12.554 1.00 86.50 85 VAL A CA 1
ATOM 647 C C . VAL A 1 85 ? 0.036 -5.864 -13.129 1.00 86.50 85 VAL A C 1
ATOM 649 O O . VAL A 1 85 ? -0.946 -6.218 -12.478 1.00 86.50 85 VAL A O 1
ATOM 652 N N . ARG A 1 86 ? 0.348 -6.422 -14.306 1.00 81.94 86 ARG A N 1
ATOM 653 C CA . ARG A 1 86 ? -0.448 -7.481 -14.946 1.00 81.94 86 ARG A CA 1
ATOM 654 C C . ARG A 1 86 ? -0.526 -8.736 -14.088 1.00 81.94 86 ARG A C 1
ATOM 656 O O . ARG A 1 86 ? -1.583 -9.347 -14.004 1.00 81.94 86 ARG A O 1
ATOM 663 N N . SER A 1 87 ? 0.575 -9.101 -13.435 1.00 86.44 87 SER A N 1
ATOM 664 C CA . SER A 1 87 ? 0.608 -10.245 -12.522 1.00 86.44 87 SER A CA 1
ATOM 665 C C . SER A 1 87 ? -0.342 -10.041 -11.336 1.00 86.44 87 SER A C 1
ATOM 667 O O . SER A 1 87 ? -1.096 -10.949 -10.994 1.00 86.44 87 SER A O 1
ATOM 669 N N . CYS A 1 88 ? -0.377 -8.835 -10.757 1.00 88.44 88 CYS A N 1
ATOM 670 C CA . CYS A 1 88 ? -1.336 -8.485 -9.706 1.00 88.44 88 CYS A CA 1
ATOM 671 C C . CYS A 1 88 ? -2.784 -8.482 -10.221 1.00 88.44 88 CYS A C 1
ATOM 673 O O . CYS A 1 88 ? -3.659 -9.061 -9.582 1.00 88.44 88 CYS A O 1
ATOM 675 N N . ALA A 1 89 ? -3.038 -7.852 -11.372 1.00 83.88 89 ALA A N 1
ATOM 676 C CA . ALA A 1 89 ? -4.372 -7.749 -11.958 1.00 83.88 89 ALA A CA 1
ATOM 677 C C . ALA A 1 89 ? -4.962 -9.125 -12.297 1.00 83.88 89 ALA A C 1
ATOM 679 O O . ALA A 1 89 ? -6.098 -9.411 -11.924 1.00 83.88 89 ALA A O 1
ATOM 680 N N . ALA A 1 90 ? -4.170 -10.007 -12.913 1.00 83.81 90 ALA A N 1
ATOM 681 C CA . ALA A 1 90 ? -4.583 -11.373 -13.215 1.00 83.81 90 ALA A CA 1
ATOM 682 C C . ALA A 1 90 ? -4.862 -12.186 -11.943 1.00 83.81 90 ALA A C 1
ATOM 684 O O . ALA A 1 90 ? -5.859 -12.898 -11.879 1.00 83.81 90 ALA A O 1
ATOM 685 N N . ALA A 1 91 ? -4.035 -12.036 -10.899 1.00 86.94 91 ALA A N 1
ATOM 686 C CA . ALA A 1 91 ? -4.264 -12.697 -9.614 1.00 86.94 91 ALA A CA 1
ATOM 687 C C . ALA A 1 91 ? -5.567 -12.247 -8.926 1.00 86.94 91 ALA A C 1
ATOM 689 O O . ALA A 1 91 ? -6.106 -12.983 -8.105 1.00 86.94 91 ALA A O 1
ATOM 690 N N . MET A 1 92 ? -6.066 -11.051 -9.244 1.00 85.75 92 MET A N 1
ATOM 691 C CA . MET A 1 92 ? -7.336 -10.506 -8.751 1.00 85.75 92 MET A CA 1
ATOM 692 C C . MET A 1 92 ? -8.505 -10.706 -9.729 1.00 85.75 92 MET A C 1
ATOM 694 O O . MET A 1 92 ? -9.600 -10.224 -9.455 1.00 85.75 92 MET A O 1
ATOM 698 N N . ALA A 1 93 ? -8.284 -11.379 -10.866 1.00 81.94 93 ALA A N 1
ATOM 699 C CA . ALA A 1 93 ? -9.247 -11.498 -11.964 1.00 81.94 93 ALA A CA 1
ATOM 700 C C . ALA A 1 93 ? -9.807 -10.142 -12.451 1.00 81.94 93 ALA A C 1
ATOM 702 O O . ALA A 1 93 ? -10.959 -10.051 -12.876 1.00 81.94 93 ALA A O 1
ATOM 703 N N . LEU A 1 94 ? -8.994 -9.080 -12.387 1.00 74.75 94 LEU A N 1
ATOM 704 C CA . LEU A 1 94 ? -9.377 -7.767 -12.904 1.00 74.75 94 LEU A CA 1
ATOM 705 C C . LEU A 1 94 ? -9.388 -7.778 -14.441 1.00 74.75 94 LEU A C 1
ATOM 707 O O . LEU A 1 94 ? -8.557 -8.465 -15.046 1.00 74.75 94 LEU A O 1
ATOM 711 N N . PRO A 1 95 ? -10.277 -7.000 -15.089 1.00 63.03 95 PRO A N 1
ATOM 712 C CA . PRO A 1 95 ? -10.308 -6.897 -16.541 1.00 63.03 95 PRO A CA 1
ATOM 713 C C . PRO A 1 95 ? -8.949 -6.432 -17.075 1.00 63.03 95 PRO A C 1
ATOM 715 O O . PRO A 1 95 ? -8.458 -5.359 -16.731 1.00 63.03 95 PRO A O 1
ATOM 718 N N . THR A 1 96 ? -8.331 -7.251 -17.923 1.00 54.47 96 THR A N 1
ATOM 719 C CA . THR A 1 96 ? -7.048 -6.948 -18.580 1.00 54.47 96 THR A CA 1
ATOM 720 C C . THR A 1 96 ? -7.228 -6.316 -19.961 1.00 54.47 96 THR A C 1
ATOM 722 O O . THR A 1 96 ? -6.248 -5.909 -20.582 1.00 54.47 96 THR A O 1
ATOM 725 N N . THR A 1 97 ? -8.467 -6.232 -20.456 1.00 49.28 97 THR A N 1
ATOM 726 C CA . THR A 1 97 ? -8.807 -5.735 -21.794 1.00 49.28 97 THR A CA 1
ATOM 727 C C . THR A 1 97 ? -9.527 -4.390 -21.746 1.00 49.28 97 THR A C 1
ATOM 729 O O . THR A 1 97 ? -10.273 -4.084 -20.819 1.00 49.28 97 THR A O 1
ATOM 732 N N . HIS A 1 98 ? -9.259 -3.577 -22.772 1.00 46.62 98 HIS A N 1
ATOM 733 C CA . HIS A 1 98 ? -9.770 -2.224 -22.978 1.00 46.62 98 HIS A CA 1
ATOM 734 C C . HIS A 1 98 ? -11.302 -2.180 -23.072 1.00 46.62 98 HIS A C 1
ATOM 736 O O . HIS A 1 98 ? -11.856 -2.148 -24.169 1.00 46.62 98 HIS A O 1
ATOM 742 N N . GLN A 1 99 ? -11.993 -2.095 -21.943 1.00 40.09 99 GLN A N 1
ATOM 743 C CA . GLN A 1 99 ? -13.334 -1.527 -21.911 1.00 40.09 99 GLN A CA 1
ATOM 744 C C . GLN A 1 99 ? -13.421 -0.525 -20.769 1.00 40.09 99 GLN A C 1
ATOM 746 O O . GLN A 1 99 ? -13.425 -0.865 -19.591 1.00 40.09 99 GLN A O 1
ATOM 751 N N . TYR A 1 100 ? -13.404 0.742 -21.179 1.00 41.66 100 TYR A N 1
ATOM 752 C CA . TYR A 1 100 ? -13.761 1.877 -20.353 1.00 41.66 100 TYR A CA 1
ATOM 753 C C . TYR A 1 100 ? -15.250 1.747 -20.040 1.00 41.66 100 TYR A C 1
ATOM 755 O O . TYR A 1 100 ? -16.084 2.068 -20.883 1.00 41.66 100 TYR A O 1
ATOM 763 N N . ASP A 1 101 ? -15.566 1.233 -18.858 1.00 40.91 101 ASP A N 1
ATOM 764 C CA . ASP A 1 101 ? -16.837 1.525 -18.215 1.00 40.91 101 ASP A CA 1
ATOM 765 C C . ASP A 1 101 ? -16.511 2.460 -17.057 1.00 40.91 101 ASP A C 1
ATOM 767 O O . ASP A 1 101 ? -15.568 2.216 -16.294 1.00 40.91 101 ASP A O 1
ATOM 771 N N . GLY A 1 102 ? -17.169 3.613 -17.050 1.00 44.53 102 GLY A N 1
ATOM 772 C CA . GLY A 1 102 ? -16.813 4.726 -16.189 1.00 44.53 102 GLY A CA 1
ATOM 773 C C . GLY A 1 102 ? -16.696 4.279 -14.734 1.00 44.53 102 GLY A C 1
ATOM 774 O O . GLY A 1 102 ? -17.560 3.578 -14.220 1.00 44.53 102 GLY A O 1
ATOM 775 N N . ASP A 1 103 ? -15.629 4.752 -14.097 1.00 44.31 103 ASP A N 1
ATOM 776 C CA . ASP A 1 103 ? -15.500 4.937 -12.649 1.00 44.31 103 ASP A CA 1
ATOM 777 C C . ASP A 1 103 ? -14.664 3.940 -11.828 1.00 44.31 103 ASP A C 1
ATOM 779 O O . ASP A 1 103 ? -14.410 4.252 -10.671 1.00 44.31 103 ASP A O 1
ATOM 783 N N . ASP A 1 104 ? -14.119 2.824 -12.358 1.00 44.78 104 ASP A N 1
ATOM 784 C CA . ASP A 1 104 ? -13.527 1.866 -11.394 1.00 44.78 104 ASP A CA 1
ATOM 785 C C . ASP A 1 104 ? -12.312 0.989 -11.751 1.00 44.78 104 ASP A C 1
ATOM 787 O O . ASP A 1 104 ? -11.892 0.190 -10.917 1.00 44.78 104 ASP A O 1
ATOM 791 N N . SER A 1 105 ? -11.665 1.104 -12.915 1.00 49.97 105 SER A N 1
ATOM 792 C CA . SER A 1 105 ? -10.666 0.080 -13.300 1.00 49.97 105 SER A CA 1
ATOM 793 C C . SER A 1 105 ? -9.473 0.584 -14.108 1.00 49.97 105 SER A C 1
ATOM 795 O O . SER A 1 105 ? -9.187 0.064 -15.185 1.00 49.97 105 SER A O 1
ATOM 797 N N . ILE A 1 106 ? -8.731 1.576 -13.612 1.00 51.16 106 ILE A N 1
ATOM 798 C CA . ILE A 1 106 ? -7.518 2.010 -14.320 1.00 51.16 106 ILE A CA 1
ATOM 799 C C . ILE A 1 106 ? -6.303 1.999 -13.399 1.00 51.16 106 ILE A C 1
ATOM 801 O O . ILE A 1 106 ? -5.815 3.032 -12.935 1.00 51.16 106 ILE A O 1
ATOM 805 N N . VAL A 1 107 ? -5.779 0.792 -13.175 1.00 55.09 107 VAL A N 1
ATOM 806 C CA . VAL A 1 107 ? -4.320 0.661 -13.109 1.00 55.09 107 VAL A CA 1
ATOM 807 C C . VAL A 1 107 ? -3.805 1.100 -14.481 1.00 55.09 107 VAL A C 1
ATOM 809 O O . VAL A 1 107 ? -4.422 0.736 -15.481 1.00 55.09 107 VAL A O 1
ATOM 812 N N . TYR A 1 108 ? -2.776 1.945 -14.533 1.00 49.06 108 TYR A N 1
ATOM 813 C CA . TYR A 1 108 ? -2.221 2.525 -15.752 1.00 49.06 108 TYR A CA 1
ATOM 814 C C . TYR A 1 108 ? -2.126 1.445 -16.823 1.00 49.06 108 TYR A C 1
ATOM 816 O O . TYR A 1 108 ? -1.350 0.489 -16.725 1.00 49.06 108 TYR A O 1
ATOM 824 N N . CYS A 1 109 ? -2.989 1.578 -17.828 1.00 47.84 109 CYS A N 1
ATOM 825 C CA . CYS A 1 109 ? -2.962 0.750 -19.012 1.00 47.84 109 CYS A CA 1
ATOM 826 C C . CYS A 1 109 ? -1.684 1.110 -19.760 1.00 47.84 109 CYS A C 1
ATOM 828 O O . CYS A 1 109 ? -1.683 1.968 -20.641 1.00 47.84 109 CYS A O 1
ATOM 830 N N . TYR A 1 110 ? -0.580 0.462 -19.399 1.00 48.84 110 TYR A N 1
ATOM 831 C CA . TYR A 1 110 ? 0.536 0.311 -20.311 1.00 48.84 110 TYR A CA 1
ATOM 832 C C . TYR A 1 110 ? -0.043 -0.161 -21.629 1.00 48.84 110 TYR A C 1
ATOM 834 O O . TYR A 1 110 ? -0.841 -1.097 -21.634 1.00 48.84 110 TYR A O 1
ATOM 842 N N . HIS A 1 111 ? 0.318 0.500 -22.726 1.00 43.25 111 HIS A N 1
ATOM 843 C CA . HIS A 1 111 ? -0.043 0.029 -24.051 1.00 43.25 111 HIS A CA 1
ATOM 844 C C . HIS A 1 111 ? 0.414 -1.433 -24.129 1.00 43.25 111 HIS A C 1
ATOM 846 O O . HIS A 1 111 ? 1.612 -1.728 -24.138 1.00 43.25 111 HIS A O 1
ATOM 852 N N . TRP A 1 112 ? -0.551 -2.350 -24.058 1.00 49.66 112 TRP A N 1
ATOM 853 C CA . TRP A 1 112 ? -0.314 -3.784 -23.899 1.00 49.66 112 TRP A CA 1
ATOM 854 C C . TRP A 1 112 ? 0.382 -4.391 -25.134 1.00 49.66 112 TRP A C 1
ATOM 856 O O . TRP A 1 112 ? 0.833 -5.532 -25.086 1.00 49.66 112 TRP A O 1
ATOM 866 N N . ASP A 1 113 ? 0.550 -3.568 -26.177 1.00 40.38 113 ASP A N 1
ATOM 867 C CA . ASP A 1 113 ? 1.186 -3.821 -27.466 1.00 40.38 113 ASP A CA 1
ATOM 868 C C . ASP A 1 113 ? 2.672 -3.442 -27.524 1.00 40.38 113 ASP A C 1
ATOM 870 O O . ASP A 1 113 ? 3.233 -3.345 -28.615 1.00 40.38 113 ASP A O 1
ATOM 874 N N . ALA A 1 114 ? 3.358 -3.223 -26.395 1.00 41.81 114 ALA A N 1
ATOM 875 C CA . ALA A 1 114 ? 4.821 -3.216 -26.408 1.00 41.81 114 ALA A CA 1
ATOM 876 C C . ALA A 1 114 ? 5.306 -4.640 -26.713 1.00 41.81 114 ALA A C 1
ATOM 878 O O . ALA A 1 114 ? 5.661 -5.388 -25.805 1.00 41.81 114 ALA A O 1
ATOM 879 N N . VAL A 1 115 ? 5.263 -4.981 -28.006 1.00 41.19 115 VAL A N 1
ATOM 880 C CA . VAL A 1 115 ? 5.683 -6.214 -28.661 1.00 41.19 115 VAL A CA 1
ATOM 881 C C . VAL A 1 115 ? 6.851 -6.788 -27.877 1.00 41.19 115 VAL A C 1
ATOM 883 O O . VAL A 1 115 ? 7.978 -6.276 -27.931 1.00 41.19 115 VAL A O 1
ATOM 886 N N . ALA A 1 116 ? 6.554 -7.821 -27.082 1.00 45.97 116 ALA A N 1
ATOM 887 C CA . ALA A 1 116 ? 7.583 -8.757 -26.689 1.00 45.97 116 ALA A CA 1
ATOM 888 C C . ALA A 1 116 ? 8.241 -9.184 -28.008 1.00 45.97 116 ALA A C 1
ATOM 890 O O . ALA A 1 116 ? 7.503 -9.496 -28.947 1.00 45.97 116 ALA A O 1
ATOM 891 N N . PRO A 1 117 ? 9.576 -9.105 -28.144 1.00 43.84 117 PRO A N 1
ATOM 892 C CA . PRO A 1 117 ? 10.227 -9.593 -29.352 1.00 43.84 117 PRO A CA 1
ATOM 893 C C . PRO A 1 117 ? 9.720 -11.013 -29.590 1.00 43.84 117 PRO A C 1
ATOM 895 O O . PRO A 1 117 ? 9.745 -11.794 -28.646 1.00 43.84 117 PRO A O 1
ATOM 898 N N . ASP A 1 118 ? 9.189 -11.241 -30.792 1.00 43.34 118 ASP A N 1
ATOM 899 C CA . ASP A 1 118 ? 8.437 -12.391 -31.316 1.00 43.34 118 ASP A CA 1
ATOM 900 C C . ASP A 1 118 ? 8.884 -13.772 -30.787 1.00 43.34 118 ASP A C 1
ATOM 902 O O . ASP A 1 118 ? 9.465 -14.589 -31.493 1.00 43.34 118 ASP A O 1
ATOM 906 N N . ASP A 1 119 ? 8.634 -14.021 -29.507 1.00 39.25 119 ASP A N 1
ATOM 907 C CA . ASP A 1 119 ? 8.885 -15.262 -28.795 1.00 39.25 119 ASP A CA 1
ATOM 908 C C . ASP A 1 119 ? 7.529 -15.654 -28.209 1.00 39.25 119 ASP A C 1
ATOM 910 O O . ASP A 1 119 ? 6.916 -14.867 -27.485 1.00 39.25 119 ASP A O 1
ATOM 914 N N . GLY A 1 120 ? 7.042 -16.854 -28.543 1.00 42.06 120 GLY A N 1
ATOM 915 C CA . GLY A 1 120 ? 5.716 -17.407 -28.220 1.00 42.06 120 GLY A CA 1
ATOM 916 C C . GLY A 1 120 ? 5.401 -17.612 -26.728 1.00 42.06 120 GLY A C 1
ATOM 917 O O . GLY A 1 120 ? 4.805 -18.613 -26.347 1.00 42.06 120 GLY A O 1
ATOM 918 N N . LEU A 1 121 ? 5.792 -16.666 -25.877 1.00 43.06 121 LEU A N 1
ATOM 919 C CA . LEU A 1 121 ? 5.486 -16.530 -24.455 1.00 43.06 121 LEU A CA 1
ATOM 920 C C . LEU A 1 121 ? 4.195 -15.722 -24.212 1.00 43.06 121 LEU A C 1
ATOM 922 O O . LEU A 1 121 ? 3.891 -15.390 -23.065 1.00 43.06 121 LEU A O 1
ATOM 926 N N . SER A 1 122 ? 3.433 -15.418 -25.270 1.00 39.56 122 SER A N 1
ATOM 927 C CA . SER A 1 122 ? 2.072 -14.871 -25.198 1.00 39.56 122 SER A CA 1
ATOM 928 C C . SER A 1 122 ? 1.106 -15.916 -24.645 1.00 39.56 122 SER A C 1
ATOM 930 O O . SER A 1 122 ? 0.411 -16.618 -25.372 1.00 39.56 122 SER A O 1
ATOM 932 N N . GLY A 1 123 ? 1.083 -16.027 -23.325 1.00 42.97 123 GLY A N 1
ATOM 933 C CA . GLY A 1 123 ? 0.101 -16.786 -22.572 1.00 42.97 123 GLY A CA 1
ATOM 934 C C . GLY A 1 123 ? 0.305 -16.538 -21.085 1.00 42.97 123 GLY A C 1
ATOM 935 O O . GLY A 1 123 ? 1.434 -16.381 -20.626 1.00 42.97 123 GLY A O 1
ATOM 936 N N . GLU A 1 124 ? -0.782 -16.525 -20.320 1.00 48.16 124 GLU A N 1
ATOM 937 C CA . GLU A 1 124 ? -0.833 -16.366 -18.855 1.00 48.16 124 GLU A CA 1
ATOM 938 C C . GLU A 1 124 ? 0.126 -17.290 -18.069 1.00 48.16 124 GLU A C 1
ATOM 940 O O . GLU A 1 124 ? 0.388 -17.049 -16.892 1.00 48.16 124 GLU A O 1
ATOM 945 N N . ALA A 1 125 ? 0.726 -18.288 -18.731 1.00 46.97 125 ALA A N 1
ATOM 946 C CA . ALA A 1 125 ? 1.737 -19.239 -18.263 1.00 46.97 125 ALA A CA 1
ATOM 947 C C . ALA A 1 125 ? 3.071 -18.616 -17.782 1.00 46.97 125 ALA A C 1
ATOM 949 O O . ALA A 1 125 ? 4.103 -19.290 -17.715 1.00 46.97 125 ALA A O 1
ATOM 950 N N . GLY A 1 126 ? 3.091 -17.326 -17.442 1.00 67.94 126 GLY A N 1
ATOM 951 C CA . GLY A 1 126 ? 4.305 -16.654 -17.017 1.00 67.94 126 GLY A CA 1
ATOM 952 C C . GLY A 1 126 ? 4.195 -15.483 -16.066 1.00 67.94 126 GLY A C 1
ATOM 953 O O . GLY A 1 126 ? 5.183 -14.767 -15.908 1.00 67.94 126 GLY A O 1
ATOM 954 N N . LEU A 1 127 ? 3.042 -15.283 -15.441 1.00 81.75 127 LEU A N 1
ATOM 955 C CA . LEU A 1 127 ? 2.864 -14.224 -14.454 1.00 81.75 127 LEU A CA 1
ATOM 956 C C . LEU A 1 127 ? 3.518 -14.577 -13.116 1.00 81.75 127 LEU A C 1
ATOM 958 O O . LEU A 1 127 ? 3.755 -15.741 -12.792 1.00 81.75 127 LEU A O 1
ATOM 962 N N . LEU A 1 128 ? 3.840 -13.546 -12.339 1.00 85.06 128 LEU A N 1
ATOM 963 C CA . LEU A 1 128 ? 4.377 -13.717 -10.995 1.00 85.06 128 LEU A CA 1
ATOM 964 C C . LEU A 1 128 ? 3.253 -14.023 -9.996 1.00 85.06 128 LEU A C 1
ATOM 966 O O . LEU A 1 128 ? 2.179 -13.428 -10.092 1.00 85.06 128 LEU A O 1
ATOM 970 N N . PRO A 1 129 ? 3.510 -14.852 -8.968 1.00 88.81 129 PRO A N 1
ATOM 971 C CA . PRO A 1 129 ? 2.637 -14.929 -7.803 1.00 88.81 129 PRO A CA 1
ATOM 972 C C . PRO A 1 129 ? 2.415 -13.540 -7.192 1.00 88.81 129 PRO A C 1
ATOM 974 O O . PRO A 1 129 ? 3.358 -12.745 -7.118 1.00 88.81 129 PRO A O 1
ATOM 977 N N . LEU A 1 130 ? 1.203 -13.272 -6.694 1.00 89.75 130 LEU A N 1
ATOM 978 C CA . LEU A 1 130 ? 0.807 -11.963 -6.155 1.00 89.75 130 LEU A CA 1
ATOM 979 C C . LEU A 1 130 ? 1.826 -11.407 -5.151 1.00 89.75 130 LEU A C 1
ATOM 981 O O . LEU A 1 130 ? 2.258 -10.267 -5.278 1.00 89.75 130 LEU A O 1
ATOM 985 N N . SER A 1 131 ? 2.273 -12.229 -4.199 1.00 89.50 131 SER A N 1
ATOM 986 C CA . SER A 1 131 ? 3.246 -11.834 -3.172 1.00 89.50 131 SER A CA 1
ATOM 987 C C . SER A 1 131 ? 4.599 -11.393 -3.739 1.00 89.50 131 SER A C 1
ATOM 989 O O . SER A 1 131 ? 5.255 -10.527 -3.166 1.00 89.50 131 SER A O 1
ATOM 991 N N . ARG A 1 132 ? 5.023 -11.964 -4.871 1.00 88.06 132 ARG A N 1
ATOM 992 C CA . ARG A 1 132 ? 6.270 -11.602 -5.556 1.00 88.06 132 ARG A CA 1
ATOM 993 C C . ARG A 1 132 ? 6.101 -10.357 -6.411 1.00 88.06 132 ARG A C 1
ATOM 995 O O . ARG A 1 132 ? 6.999 -9.522 -6.438 1.00 88.06 132 ARG A O 1
ATOM 1002 N N . ALA A 1 133 ? 4.970 -10.238 -7.099 1.00 91.12 133 ALA A N 1
ATOM 1003 C CA . ALA A 1 133 ? 4.649 -9.060 -7.891 1.00 91.12 133 ALA A CA 1
ATOM 1004 C C . ALA A 1 133 ? 4.562 -7.811 -6.999 1.00 91.12 133 ALA A C 1
ATOM 1006 O O . ALA A 1 133 ? 5.207 -6.804 -7.287 1.00 91.12 133 ALA A O 1
ATOM 1007 N N . THR A 1 134 ? 3.856 -7.895 -5.867 1.00 92.50 134 THR A N 1
ATOM 1008 C CA . THR A 1 134 ? 3.732 -6.780 -4.918 1.00 92.50 134 THR A CA 1
ATOM 1009 C C . THR A 1 134 ? 5.047 -6.453 -4.216 1.00 92.50 134 THR A C 1
ATOM 1011 O O . THR A 1 134 ? 5.375 -5.276 -4.074 1.00 92.50 134 THR A O 1
ATOM 1014 N N . ALA A 1 135 ? 5.847 -7.461 -3.847 1.00 91.00 135 ALA A N 1
ATOM 1015 C CA . ALA A 1 135 ? 7.183 -7.242 -3.290 1.00 91.00 135 ALA A CA 1
ATOM 1016 C C . ALA A 1 135 ? 8.117 -6.533 -4.283 1.00 91.00 135 ALA A C 1
ATOM 1018 O O . ALA A 1 135 ? 8.839 -5.618 -3.890 1.00 91.00 135 ALA A O 1
ATOM 1019 N N . LEU A 1 136 ? 8.074 -6.903 -5.567 1.00 91.38 136 LEU A N 1
ATOM 1020 C CA . LEU A 1 136 ? 8.840 -6.210 -6.600 1.00 91.38 136 LEU A CA 1
ATOM 1021 C C . LEU A 1 136 ? 8.383 -4.774 -6.795 1.00 91.38 136 LEU A C 1
ATOM 1023 O O . LEU A 1 136 ? 9.229 -3.890 -6.812 1.00 91.38 136 LEU A O 1
ATOM 1027 N N . LEU A 1 137 ? 7.077 -4.523 -6.903 1.00 93.62 137 LEU A N 1
ATOM 1028 C CA . LEU A 1 137 ? 6.548 -3.160 -7.011 1.00 93.62 137 LEU A CA 1
ATOM 1029 C C . LEU A 1 137 ? 7.001 -2.293 -5.829 1.00 93.62 137 LEU A C 1
ATOM 1031 O O . LEU A 1 137 ? 7.482 -1.179 -6.027 1.00 93.62 137 LEU A O 1
ATOM 1035 N N . ALA A 1 138 ? 6.934 -2.837 -4.611 1.00 93.62 138 ALA A N 1
ATOM 1036 C CA . ALA A 1 138 ? 7.416 -2.173 -3.406 1.00 93.62 138 ALA A CA 1
ATOM 1037 C C . ALA A 1 138 ? 8.920 -1.860 -3.463 1.00 93.62 138 ALA A C 1
ATOM 1039 O O . ALA A 1 138 ? 9.322 -0.738 -3.154 1.00 93.62 138 ALA A O 1
ATOM 1040 N N . SER A 1 139 ? 9.750 -2.825 -3.882 1.00 91.69 139 SER A N 1
ATOM 1041 C CA . SER A 1 139 ? 11.193 -2.617 -4.051 1.00 91.69 139 SER A CA 1
ATOM 1042 C C . SER A 1 139 ? 11.501 -1.574 -5.123 1.00 91.69 139 SER A C 1
ATOM 1044 O O . SER A 1 139 ? 12.304 -0.686 -4.866 1.00 91.69 139 SER A O 1
ATOM 1046 N N . LEU A 1 140 ? 10.833 -1.630 -6.280 1.00 92.81 140 LEU A N 1
ATOM 1047 C CA . LEU A 1 140 ? 11.026 -0.681 -7.378 1.00 92.81 140 LEU A CA 1
ATOM 1048 C C . LEU A 1 140 ? 10.678 0.749 -6.962 1.00 92.81 140 LEU A C 1
ATOM 1050 O O . LEU A 1 140 ? 11.458 1.662 -7.220 1.00 92.81 140 LEU A O 1
ATOM 1054 N N . LEU A 1 141 ? 9.540 0.946 -6.289 1.00 93.81 141 LEU A N 1
ATOM 1055 C CA . LEU A 1 141 ? 9.145 2.266 -5.802 1.00 93.81 141 LEU A CA 1
ATOM 1056 C C . LEU A 1 141 ? 10.113 2.784 -4.732 1.00 93.81 141 LEU A C 1
ATOM 1058 O O . LEU A 1 141 ? 10.545 3.931 -4.814 1.00 93.81 141 LEU A O 1
ATOM 1062 N N . GLY A 1 142 ? 10.507 1.948 -3.767 1.00 91.44 142 GLY A N 1
ATOM 1063 C CA . GLY A 1 142 ? 11.480 2.333 -2.740 1.00 91.44 142 GLY A CA 1
ATOM 1064 C C . GLY A 1 142 ? 12.842 2.729 -3.323 1.00 91.44 142 GLY A C 1
ATOM 1065 O O . GLY A 1 142 ? 13.400 3.764 -2.959 1.00 91.44 142 GLY A O 1
ATOM 1066 N N . ASP A 1 143 ? 13.344 1.945 -4.275 1.00 90.19 143 ASP A N 1
ATOM 1067 C CA . ASP A 1 143 ? 14.611 2.183 -4.968 1.00 90.19 143 ASP A CA 1
ATOM 1068 C C . ASP A 1 143 ? 14.585 3.431 -5.859 1.00 90.19 143 ASP A C 1
ATOM 1070 O O . ASP A 1 143 ? 15.579 4.163 -5.923 1.00 90.19 143 ASP A O 1
ATOM 1074 N N . ALA A 1 144 ? 13.466 3.673 -6.544 1.00 91.50 144 ALA A N 1
ATOM 1075 C CA . ALA A 1 144 ? 13.266 4.855 -7.375 1.00 91.50 144 ALA A CA 1
ATOM 1076 C C . ALA A 1 144 ? 13.167 6.126 -6.518 1.00 91.50 144 ALA A C 1
ATOM 1078 O O . ALA A 1 144 ? 13.820 7.122 -6.825 1.00 91.50 144 ALA A O 1
ATOM 1079 N N . LEU A 1 145 ? 12.427 6.083 -5.401 1.00 90.50 145 LEU A N 1
ATOM 1080 C CA . LEU A 1 145 ? 12.341 7.195 -4.448 1.00 90.50 145 LEU A CA 1
ATOM 1081 C C . LEU A 1 145 ? 13.700 7.522 -3.832 1.00 90.50 145 LEU A C 1
ATOM 1083 O O . LEU A 1 145 ? 14.083 8.689 -3.779 1.00 90.50 145 LEU A O 1
ATOM 1087 N N . LYS A 1 146 ? 14.458 6.502 -3.409 1.00 89.62 146 LYS A N 1
ATOM 1088 C CA . LYS A 1 146 ? 15.803 6.690 -2.854 1.00 89.62 146 LYS A CA 1
ATOM 1089 C C . LYS A 1 146 ? 16.713 7.421 -3.845 1.00 89.62 146 LYS A C 1
ATOM 1091 O O . LYS A 1 146 ? 17.287 8.449 -3.497 1.00 89.62 146 LYS A O 1
ATOM 1096 N N . ARG A 1 147 ? 16.780 6.946 -5.092 1.00 88.69 147 ARG A N 1
ATOM 1097 C CA . ARG A 1 147 ? 17.610 7.568 -6.135 1.00 88.69 147 ARG A CA 1
ATOM 1098 C C . ARG A 1 147 ? 17.117 8.953 -6.535 1.00 88.69 147 ARG A C 1
ATOM 1100 O O . ARG A 1 147 ? 17.932 9.818 -6.814 1.00 88.69 147 ARG A O 1
ATOM 1107 N N . ARG A 1 148 ? 15.804 9.200 -6.519 1.00 87.31 148 ARG A N 1
ATOM 1108 C CA . ARG A 1 148 ? 15.234 10.537 -6.756 1.00 87.31 148 ARG A CA 1
ATOM 1109 C C . ARG A 1 148 ? 15.682 11.535 -5.686 1.00 87.31 148 ARG A C 1
ATOM 1111 O O . ARG A 1 148 ? 16.009 12.667 -6.021 1.00 87.31 148 ARG A O 1
ATOM 1118 N N . ARG A 1 149 ? 15.732 11.114 -4.416 1.00 86.25 149 ARG A N 1
ATOM 1119 C CA . ARG A 1 149 ? 16.248 11.942 -3.312 1.00 86.25 149 ARG A CA 1
ATOM 1120 C C . ARG A 1 149 ? 17.751 12.203 -3.440 1.00 86.25 149 ARG A C 1
ATOM 1122 O O . ARG A 1 149 ? 18.177 13.317 -3.177 1.00 86.25 149 ARG A O 1
ATOM 1129 N N . GLU A 1 150 ? 18.528 11.212 -3.874 1.00 84.50 150 GLU A N 1
ATOM 1130 C CA . GLU A 1 150 ? 19.977 11.348 -4.108 1.00 84.50 150 GLU A CA 1
ATOM 1131 C C . GLU A 1 150 ? 20.290 12.225 -5.340 1.00 84.50 150 GLU A C 1
ATOM 1133 O O . GLU A 1 150 ? 21.204 13.042 -5.309 1.00 84.50 150 GLU A O 1
ATOM 1138 N N . ALA A 1 151 ? 19.495 12.125 -6.410 1.00 75.69 151 ALA A N 1
ATOM 1139 C CA . ALA A 1 151 ? 19.686 12.871 -7.658 1.00 75.69 151 ALA A CA 1
ATOM 1140 C C . ALA A 1 151 ? 19.310 14.361 -7.569 1.00 75.69 151 ALA A C 1
ATOM 1142 O O . ALA A 1 151 ? 19.644 15.128 -8.475 1.00 75.69 151 ALA A O 1
ATOM 1143 N N . HIS A 1 152 ? 18.647 14.798 -6.491 1.00 61.88 152 HIS A N 1
ATOM 1144 C CA . HIS A 1 152 ? 18.326 16.214 -6.279 1.00 61.88 152 HIS A CA 1
ATOM 1145 C C . HIS A 1 152 ? 19.576 17.117 -6.224 1.00 61.88 152 HIS A C 1
ATOM 1147 O O . HIS A 1 152 ? 19.441 18.326 -6.404 1.00 61.88 152 HIS A O 1
ATOM 1153 N N . GLU A 1 153 ? 20.774 16.543 -6.059 1.00 56.44 153 GLU A N 1
ATOM 1154 C CA . GLU A 1 153 ? 22.059 17.255 -6.090 1.00 56.44 153 GLU A CA 1
ATOM 1155 C C . GLU A 1 153 ? 22.725 17.314 -7.488 1.00 56.44 153 GLU A C 1
ATOM 1157 O O . GLU A 1 153 ? 23.558 18.187 -7.720 1.00 56.44 153 GLU A O 1
ATOM 1162 N N . GLU A 1 154 ? 22.341 16.460 -8.451 1.00 57.00 154 GLU A N 1
ATOM 1163 C CA . GLU A 1 154 ? 23.049 16.289 -9.745 1.00 57.00 154 GLU A CA 1
ATOM 1164 C C . GLU A 1 154 ? 22.196 16.583 -11.004 1.00 57.00 154 GLU A C 1
ATOM 1166 O O . GLU A 1 154 ? 22.651 16.412 -12.140 1.00 57.00 154 GLU A O 1
ATOM 1171 N N . GLY A 1 155 ? 20.974 17.089 -10.821 1.00 61.75 155 GLY A N 1
ATOM 1172 C CA . GLY A 1 155 ? 20.045 17.460 -11.894 1.00 61.75 155 GLY A CA 1
ATOM 1173 C C . GLY A 1 155 ? 18.899 16.458 -12.064 1.00 61.75 155 GLY A C 1
ATOM 1174 O O . GLY A 1 155 ? 19.093 15.245 -12.025 1.00 61.75 155 GLY A O 1
ATOM 1175 N N . ALA A 1 156 ? 17.682 16.975 -12.252 1.00 68.19 156 ALA A N 1
ATOM 1176 C CA . ALA A 1 156 ? 16.460 16.173 -12.266 1.00 68.19 156 ALA A CA 1
ATOM 1177 C C . ALA A 1 156 ? 16.369 15.250 -13.498 1.00 68.19 156 ALA A C 1
ATOM 1179 O O . ALA A 1 156 ? 16.321 15.717 -14.637 1.00 68.19 156 ALA A O 1
ATOM 1180 N N . ASP A 1 157 ? 16.289 13.936 -13.269 1.00 82.38 157 ASP A N 1
ATOM 1181 C CA . ASP A 1 157 ? 15.981 12.946 -14.305 1.00 82.38 157 ASP A CA 1
ATOM 1182 C C . ASP A 1 157 ? 14.459 12.861 -14.510 1.00 82.38 157 ASP A C 1
ATOM 1184 O O . ASP A 1 157 ? 13.729 12.279 -13.704 1.00 82.38 157 ASP A O 1
ATOM 1188 N N . ALA A 1 158 ? 13.973 13.451 -15.606 1.00 86.38 158 ALA A N 1
ATOM 1189 C CA . ALA A 1 158 ? 12.551 13.468 -15.945 1.00 86.38 158 ALA A CA 1
ATOM 1190 C C . ALA A 1 158 ? 11.963 12.057 -16.142 1.00 86.38 158 ALA A C 1
ATOM 1192 O O . ALA A 1 158 ? 10.786 11.839 -15.852 1.00 86.38 158 ALA A O 1
ATOM 1193 N N . SER A 1 159 ? 12.770 11.089 -16.600 1.00 89.19 159 SER A N 1
ATOM 1194 C CA . SER A 1 159 ? 12.317 9.707 -16.795 1.00 89.19 159 SER A CA 1
ATOM 1195 C C . SER A 1 159 ? 12.083 8.997 -15.459 1.00 89.19 159 SER A C 1
ATOM 1197 O O . SER A 1 159 ? 11.106 8.260 -15.309 1.00 89.19 159 SER A O 1
ATOM 1199 N N . LEU A 1 160 ? 12.931 9.276 -14.462 1.00 90.44 160 LEU A N 1
ATOM 1200 C CA . LEU A 1 160 ? 12.777 8.775 -13.098 1.00 90.44 160 LEU A CA 1
ATOM 1201 C C . LEU A 1 160 ? 11.553 9.392 -12.411 1.00 90.44 160 LEU A C 1
ATOM 1203 O O . LEU A 1 160 ? 10.787 8.670 -11.774 1.00 90.44 160 LEU A O 1
ATOM 1207 N N . ASP A 1 161 ? 11.339 10.704 -12.558 1.00 89.06 161 ASP A N 1
ATOM 1208 C CA . ASP A 1 161 ? 10.169 11.378 -11.976 1.00 89.06 161 ASP A CA 1
ATOM 1209 C C . ASP A 1 161 ? 8.857 10.824 -12.554 1.00 89.06 161 ASP A C 1
ATOM 1211 O O . ASP A 1 161 ? 7.943 10.471 -11.805 1.00 89.06 161 ASP A O 1
ATOM 1215 N N . ALA A 1 162 ? 8.798 10.639 -13.878 1.00 88.31 162 ALA A N 1
ATOM 1216 C CA . ALA A 1 162 ? 7.659 10.013 -14.545 1.00 88.31 162 ALA A CA 1
ATOM 1217 C C . ALA A 1 162 ? 7.412 8.578 -14.046 1.00 88.31 162 ALA A C 1
ATOM 1219 O O . ALA A 1 162 ? 6.270 8.208 -13.766 1.00 88.31 162 ALA A O 1
ATOM 1220 N N . LEU A 1 163 ? 8.471 7.777 -13.874 1.00 89.94 163 LEU A N 1
ATOM 1221 C CA . LEU A 1 163 ? 8.355 6.418 -13.348 1.00 89.94 163 LEU A CA 1
ATOM 1222 C C . LEU A 1 163 ? 7.801 6.397 -11.915 1.00 89.94 163 LEU A C 1
ATOM 1224 O O . LEU A 1 163 ? 6.895 5.615 -11.634 1.00 89.94 163 LEU A O 1
ATOM 1228 N N . VAL A 1 164 ? 8.315 7.245 -11.016 1.00 92.19 164 VAL A N 1
ATOM 1229 C CA . VAL A 1 164 ? 7.840 7.331 -9.621 1.00 92.19 164 VAL A CA 1
ATOM 1230 C C . VAL A 1 164 ? 6.360 7.705 -9.580 1.00 92.19 164 VAL A C 1
ATOM 1232 O O . VAL A 1 164 ? 5.590 7.092 -8.839 1.00 92.19 164 VAL A O 1
ATOM 1235 N N . ARG A 1 165 ? 5.940 8.672 -10.402 1.00 89.88 165 ARG A N 1
ATOM 1236 C CA . ARG A 1 165 ? 4.534 9.081 -10.523 1.00 89.88 165 ARG A CA 1
ATOM 1237 C C . ARG A 1 165 ? 3.649 7.923 -10.989 1.00 89.88 165 ARG A C 1
ATOM 1239 O O . ARG A 1 165 ? 2.641 7.647 -10.341 1.00 89.88 165 ARG A O 1
ATOM 1246 N N . ASN A 1 166 ? 4.055 7.203 -12.034 1.00 87.38 166 ASN A N 1
ATOM 1247 C CA . ASN A 1 166 ? 3.303 6.060 -12.564 1.00 87.38 166 ASN A CA 1
ATOM 1248 C C . ASN A 1 166 ? 3.215 4.905 -11.554 1.00 87.38 166 ASN A C 1
ATOM 1250 O O . ASN A 1 166 ? 2.122 4.416 -11.281 1.00 87.38 166 ASN A O 1
ATOM 1254 N N . LEU A 1 167 ? 4.334 4.534 -10.918 1.00 91.38 167 LEU A N 1
ATOM 1255 C CA . LEU A 1 167 ? 4.363 3.527 -9.848 1.00 91.38 167 LEU A CA 1
ATOM 1256 C C . LEU A 1 167 ? 3.422 3.894 -8.701 1.00 91.38 167 LEU A C 1
ATOM 1258 O O . LEU A 1 167 ? 2.682 3.046 -8.208 1.00 91.38 167 LEU A O 1
ATOM 1262 N N . THR A 1 168 ? 3.449 5.159 -8.280 1.00 92.62 168 THR A N 1
ATOM 1263 C CA . THR A 1 168 ? 2.603 5.651 -7.189 1.00 92.62 168 THR A CA 1
ATOM 1264 C C . THR A 1 168 ? 1.131 5.539 -7.558 1.00 92.62 168 THR A C 1
ATOM 1266 O O . THR A 1 168 ? 0.354 5.012 -6.767 1.00 92.62 168 THR A O 1
ATOM 1269 N N . TRP A 1 169 ? 0.754 5.968 -8.766 1.00 90.19 169 TRP A N 1
ATOM 1270 C CA . TRP A 1 169 ? -0.613 5.833 -9.267 1.00 90.19 169 TRP A CA 1
ATOM 1271 C C . TRP A 1 169 ? -1.077 4.370 -9.264 1.00 90.19 169 TRP A C 1
ATOM 1273 O O . TRP A 1 169 ? -2.101 4.045 -8.658 1.00 90.19 169 TRP A O 1
ATOM 1283 N N . ASP A 1 170 ? -0.302 3.484 -9.889 1.00 87.75 170 ASP A N 1
ATOM 1284 C CA . ASP A 1 170 ? -0.662 2.076 -10.056 1.00 87.75 170 ASP A CA 1
ATOM 1285 C C . ASP A 1 170 ? -0.775 1.343 -8.738 1.00 87.75 170 ASP A C 1
ATOM 1287 O O . ASP A 1 170 ? -1.768 0.666 -8.475 1.00 87.75 170 ASP A O 1
ATOM 1291 N N . MET A 1 171 ? 0.228 1.504 -7.880 1.00 92.69 171 MET A N 1
ATOM 1292 C CA . MET A 1 171 ? 0.236 0.860 -6.578 1.00 92.69 171 MET A CA 1
ATOM 1293 C C . MET A 1 171 ? -0.883 1.399 -5.685 1.00 92.69 171 MET A C 1
ATOM 1295 O O . MET A 1 171 ? -1.504 0.606 -4.986 1.00 92.69 171 MET A O 1
ATOM 1299 N N . SER A 1 172 ? -1.206 2.698 -5.735 1.00 92.62 172 SER A N 1
ATOM 1300 C CA . SER A 1 172 ? -2.370 3.243 -5.025 1.00 92.62 172 SER A CA 1
ATOM 1301 C C . SER A 1 172 ? -3.675 2.597 -5.485 1.00 92.62 172 SER A C 1
ATOM 1303 O O . SER A 1 172 ? -4.486 2.205 -4.647 1.00 92.62 172 SER A O 1
ATOM 1305 N N . ARG A 1 173 ? -3.879 2.438 -6.798 1.00 89.81 173 ARG A N 1
ATOM 1306 C CA . ARG A 1 173 ? -5.082 1.784 -7.339 1.00 89.81 173 ARG A CA 1
ATOM 1307 C C . ARG A 1 173 ? -5.146 0.304 -6.973 1.00 89.81 173 ARG A C 1
ATOM 1309 O O . ARG A 1 173 ? -6.203 -0.164 -6.559 1.00 89.81 173 ARG A O 1
ATOM 1316 N N . LEU A 1 174 ? -4.019 -0.405 -7.053 1.00 91.31 174 LEU A N 1
ATOM 1317 C CA . LEU A 1 174 ? -3.917 -1.802 -6.627 1.00 91.31 174 LEU A CA 1
ATOM 1318 C C . LEU A 1 174 ? -4.243 -1.961 -5.139 1.00 91.31 174 LEU A C 1
ATOM 1320 O O . LEU A 1 174 ? -5.024 -2.837 -4.792 1.00 91.31 174 LEU A O 1
ATOM 1324 N N . VAL A 1 175 ? -3.698 -1.105 -4.268 1.00 94.62 175 VAL A N 1
ATOM 1325 C CA . VAL A 1 175 ? -3.974 -1.143 -2.821 1.00 94.62 175 VAL A CA 1
ATOM 1326 C C . VAL A 1 175 ? -5.465 -0.995 -2.538 1.00 94.62 175 VAL A C 1
ATOM 1328 O O . VAL A 1 175 ? -6.012 -1.818 -1.810 1.00 94.62 175 VAL A O 1
ATOM 1331 N N . LEU A 1 176 ? -6.121 0.009 -3.129 1.00 92.88 176 LEU A N 1
ATOM 1332 C CA . LEU A 1 176 ? -7.552 0.238 -2.907 1.00 92.88 176 LEU A CA 1
ATOM 1333 C C . LEU A 1 176 ? -8.384 -0.958 -3.379 1.00 92.88 176 LEU A C 1
ATOM 1335 O O . LEU A 1 176 ? -9.189 -1.474 -2.615 1.00 92.88 176 LEU A O 1
ATOM 1339 N N . LYS A 1 177 ? -8.103 -1.494 -4.573 1.00 90.19 177 LYS A N 1
ATOM 1340 C CA . LYS A 1 177 ? -8.807 -2.688 -5.066 1.00 90.19 177 LYS A CA 1
ATOM 1341 C C . LYS A 1 177 ? -8.570 -3.919 -4.206 1.00 90.19 177 LYS A C 1
ATOM 1343 O O . LYS A 1 177 ? -9.491 -4.689 -3.973 1.00 90.19 177 LYS A O 1
ATOM 1348 N N . MET A 1 178 ? -7.358 -4.108 -3.696 1.00 93.25 178 MET A N 1
ATOM 1349 C CA . MET A 1 178 ? -7.059 -5.214 -2.789 1.00 93.25 178 MET A CA 1
ATOM 1350 C C . MET A 1 178 ? -7.780 -5.082 -1.439 1.00 93.25 178 MET A C 1
ATOM 1352 O O . MET A 1 178 ? -8.028 -6.105 -0.801 1.00 93.25 178 MET A O 1
ATOM 1356 N N . PHE A 1 179 ? -8.132 -3.864 -1.008 1.00 93.62 179 PHE A N 1
ATOM 1357 C CA . PHE A 1 179 ? -8.934 -3.649 0.198 1.00 93.62 179 PHE A CA 1
ATOM 1358 C C . PHE A 1 179 ? -10.395 -4.069 0.047 1.00 93.62 179 PHE A C 1
ATOM 1360 O O . PHE A 1 179 ? -10.974 -4.553 1.020 1.00 93.62 179 PHE A O 1
ATOM 1367 N N . ASP A 1 180 ? -10.938 -3.988 -1.166 1.00 90.00 180 ASP A N 1
ATOM 1368 C CA . ASP A 1 180 ? -12.302 -4.428 -1.482 1.00 90.00 180 ASP A CA 1
ATOM 1369 C C . ASP A 1 180 ? -12.432 -5.961 -1.606 1.00 90.00 180 ASP A C 1
ATOM 1371 O O . ASP A 1 180 ? -13.537 -6.500 -1.690 1.00 90.00 180 ASP A O 1
ATOM 1375 N N . LEU A 1 181 ? -11.308 -6.686 -1.620 1.00 90.38 181 LEU A N 1
ATOM 1376 C CA . LEU A 1 181 ? -11.252 -8.136 -1.821 1.00 90.38 181 LEU A CA 1
ATOM 1377 C C . LEU A 1 181 ? -11.137 -8.923 -0.497 1.00 90.38 181 LEU A C 1
ATOM 1379 O O . LEU A 1 181 ? -11.261 -8.404 0.618 1.00 90.38 181 LEU A O 1
ATOM 1383 N N . CYS A 1 182 ? -10.944 -10.243 -0.601 1.00 91.06 182 CYS A N 1
ATOM 1384 C CA . CYS A 1 182 ? -10.839 -11.114 0.569 1.00 91.06 182 CYS A CA 1
ATOM 1385 C C . CYS A 1 182 ? -9.557 -10.857 1.390 1.00 91.06 182 CYS A C 1
ATOM 1387 O O . CYS A 1 182 ? -8.624 -10.178 0.954 1.00 91.06 182 CYS A O 1
ATOM 1389 N N . GLN A 1 183 ? -9.518 -11.421 2.601 1.00 92.31 183 GLN A N 1
ATOM 1390 C CA . GLN A 1 183 ? -8.476 -11.183 3.606 1.00 92.31 183 GLN A CA 1
ATOM 1391 C C . GLN A 1 183 ? -7.039 -11.374 3.084 1.00 92.31 183 GLN A C 1
ATOM 1393 O O . GLN A 1 183 ? -6.134 -10.645 3.487 1.00 92.31 183 GLN A O 1
ATOM 1398 N N . GLU A 1 184 ? -6.808 -12.325 2.176 1.00 93.00 184 GLU A N 1
ATOM 1399 C CA . GLU A 1 184 ? -5.474 -12.580 1.616 1.00 93.00 184 GLU A CA 1
ATOM 1400 C C . GLU A 1 184 ? -4.940 -11.374 0.826 1.00 93.00 184 GLU A C 1
ATOM 1402 O O . GLU A 1 184 ? -3.784 -10.974 1.005 1.00 93.00 184 GLU A O 1
ATOM 1407 N N . TYR A 1 185 ? -5.793 -10.740 0.014 1.00 93.62 185 TYR A N 1
ATOM 1408 C CA . TYR A 1 185 ? -5.444 -9.536 -0.744 1.00 93.62 185 TYR A CA 1
ATOM 1409 C C . TYR A 1 185 ? -5.283 -8.334 0.185 1.00 93.62 185 TYR A C 1
ATOM 1411 O O . TYR A 1 185 ? -4.279 -7.627 0.084 1.00 93.62 185 TYR A O 1
ATOM 1419 N N . ARG A 1 186 ? -6.193 -8.160 1.153 1.00 94.69 186 ARG A N 1
ATOM 1420 C CA . ARG A 1 186 ? -6.093 -7.115 2.186 1.00 94.69 186 ARG A CA 1
ATOM 1421 C C . ARG A 1 186 ? -4.762 -7.184 2.927 1.00 94.69 186 ARG A C 1
ATOM 1423 O O . ARG A 1 186 ? -4.024 -6.202 2.989 1.00 94.69 186 ARG A O 1
ATOM 1430 N N . SER A 1 187 ? -4.409 -8.370 3.420 1.00 93.62 187 SER A N 1
ATOM 1431 C CA . SER A 1 187 ? -3.150 -8.610 4.127 1.00 93.62 187 SER A CA 1
ATOM 1432 C C . SER A 1 187 ? -1.937 -8.341 3.235 1.00 93.62 187 SER A C 1
ATOM 1434 O O . SER A 1 187 ? -0.974 -7.705 3.670 1.00 93.62 187 SER A O 1
ATOM 1436 N N . CYS A 1 188 ? -1.980 -8.771 1.971 1.00 94.12 188 CYS A N 1
ATOM 1437 C CA . CYS A 1 188 ? -0.909 -8.521 1.012 1.00 94.12 188 CYS A CA 1
ATOM 1438 C C . CYS A 1 188 ? -0.721 -7.017 0.742 1.00 94.12 188 CYS A C 1
ATOM 1440 O O .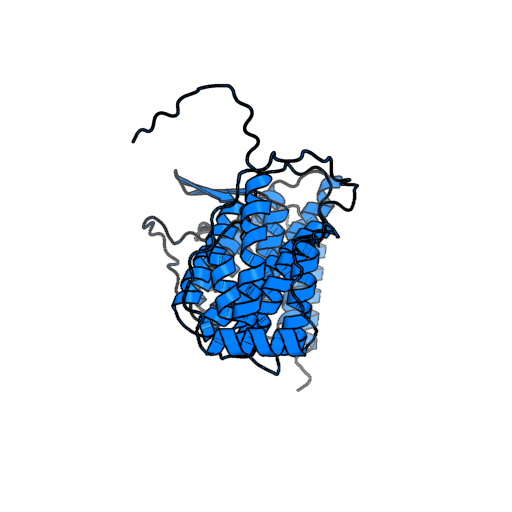 CYS A 1 188 ? 0.409 -6.529 0.806 1.00 94.12 188 CYS A O 1
ATOM 1442 N N . ALA A 1 189 ? -1.803 -6.267 0.520 1.00 95.50 189 ALA A N 1
ATOM 1443 C CA . ALA A 1 189 ? -1.753 -4.827 0.281 1.00 95.50 189 ALA A CA 1
ATOM 1444 C C . ALA A 1 189 ? -1.201 -4.067 1.489 1.00 95.50 189 ALA A C 1
ATOM 1446 O O . ALA A 1 189 ? -0.262 -3.280 1.344 1.00 95.50 189 ALA A O 1
ATOM 1447 N N . THR A 1 190 ? -1.716 -4.361 2.686 1.00 94.69 190 THR A N 1
ATOM 1448 C CA . THR A 1 190 ? -1.259 -3.740 3.935 1.00 94.69 190 THR A CA 1
ATOM 1449 C C . THR A 1 190 ? 0.221 -4.018 4.181 1.00 94.69 190 THR A C 1
ATOM 1451 O O . THR A 1 190 ? 0.977 -3.104 4.488 1.00 94.69 190 THR A O 1
ATOM 1454 N N . ARG A 1 191 ? 0.674 -5.265 4.006 1.00 93.25 191 ARG A N 1
ATOM 1455 C CA . ARG A 1 191 ? 2.053 -5.655 4.341 1.00 93.25 191 ARG A CA 1
ATOM 1456 C C . ARG A 1 191 ? 3.091 -5.251 3.300 1.00 93.25 191 ARG A C 1
ATOM 1458 O O . ARG A 1 191 ? 4.228 -4.990 3.679 1.00 93.25 191 ARG A O 1
ATOM 1465 N N . ALA A 1 192 ? 2.743 -5.271 2.015 1.00 92.50 192 ALA A N 1
ATOM 1466 C CA . ALA A 1 192 ? 3.714 -5.082 0.938 1.00 92.50 192 ALA A CA 1
ATOM 1467 C C . ALA A 1 192 ? 3.654 -3.687 0.307 1.00 92.50 192 ALA A C 1
ATOM 1469 O O . ALA A 1 192 ? 4.699 -3.127 -0.006 1.00 92.50 192 ALA A O 1
ATOM 1470 N N . LEU A 1 193 ? 2.459 -3.125 0.107 1.00 94.88 193 LEU A N 1
ATOM 1471 C CA . LEU A 1 193 ? 2.269 -1.974 -0.782 1.00 94.88 193 LEU A CA 1
ATOM 1472 C C . LEU A 1 193 ? 1.935 -0.673 -0.049 1.00 94.88 193 LEU A C 1
ATOM 1474 O O . LEU A 1 193 ? 2.404 0.389 -0.459 1.00 94.88 193 LEU A O 1
ATOM 1478 N N . LEU A 1 194 ? 1.158 -0.738 1.036 1.00 95.06 194 LEU A N 1
ATOM 1479 C CA . LEU A 1 194 ? 0.612 0.455 1.684 1.00 95.06 194 LEU A CA 1
ATOM 1480 C C . LEU A 1 194 ? 1.710 1.404 2.197 1.00 95.06 194 LEU A C 1
ATOM 1482 O O . LEU A 1 194 ? 1.652 2.604 1.938 1.00 95.06 194 LEU A O 1
ATOM 1486 N N . GLN A 1 195 ? 2.743 0.889 2.870 1.00 93.31 195 GLN A N 1
ATOM 1487 C CA . GLN A 1 195 ? 3.843 1.726 3.365 1.00 93.31 195 GLN A CA 1
ATOM 1488 C C . GLN A 1 195 ? 4.647 2.406 2.233 1.00 93.31 195 GLN A C 1
ATOM 1490 O O . GLN A 1 195 ? 4.817 3.628 2.305 1.00 93.31 195 GLN A O 1
ATOM 1495 N N . PRO A 1 196 ? 5.126 1.693 1.190 1.00 92.81 196 PRO A N 1
ATOM 1496 C CA . PRO A 1 196 ? 5.772 2.323 0.035 1.00 92.81 196 PRO A CA 1
ATOM 1497 C C . PRO A 1 196 ? 4.924 3.414 -0.625 1.00 92.81 196 PRO A C 1
ATOM 1499 O O . PRO A 1 196 ? 5.437 4.493 -0.913 1.00 92.81 196 PRO A O 1
ATOM 1502 N N . VAL A 1 197 ? 3.622 3.172 -0.805 1.00 94.19 197 VAL A N 1
ATOM 1503 C CA . VAL A 1 197 ? 2.700 4.143 -1.416 1.00 94.19 197 VAL A CA 1
ATOM 1504 C C . VAL A 1 197 ? 2.556 5.397 -0.557 1.00 94.19 197 VAL A C 1
ATOM 1506 O O . VAL A 1 197 ? 2.702 6.508 -1.062 1.00 94.19 197 VAL A O 1
ATOM 1509 N N . LEU A 1 198 ? 2.324 5.239 0.750 1.00 91.12 198 LEU A N 1
ATOM 1510 C CA . LEU A 1 198 ? 2.228 6.371 1.677 1.00 91.12 198 LEU A CA 1
ATOM 1511 C C . LEU A 1 198 ? 3.532 7.176 1.740 1.00 91.12 198 LEU A C 1
ATOM 1513 O O . LEU A 1 198 ? 3.493 8.397 1.872 1.00 91.12 198 LEU A O 1
ATOM 1517 N N . THR A 1 199 ? 4.675 6.499 1.623 1.00 89.81 199 THR A N 1
ATOM 1518 C CA . THR A 1 199 ? 5.995 7.143 1.590 1.00 89.81 199 THR A CA 1
ATOM 1519 C C . THR A 1 199 ? 6.170 7.935 0.296 1.00 89.81 199 THR A C 1
ATOM 1521 O O . THR A 1 199 ? 6.599 9.083 0.335 1.00 89.81 199 THR A O 1
ATOM 1524 N N . SER A 1 200 ? 5.764 7.366 -0.842 1.00 91.06 200 SER A N 1
ATOM 1525 C CA . SER A 1 200 ? 5.806 8.062 -2.128 1.00 91.06 200 SER A CA 1
ATOM 1526 C C . SER A 1 200 ? 4.906 9.290 -2.157 1.00 91.06 200 SER A C 1
ATOM 1528 O O . SER A 1 200 ? 5.333 10.347 -2.596 1.00 91.06 200 SER A O 1
ATOM 1530 N N . LEU A 1 201 ? 3.683 9.193 -1.628 1.00 89.31 201 LEU A N 1
ATOM 1531 C CA . LEU A 1 201 ? 2.746 10.321 -1.570 1.00 89.31 201 LEU A CA 1
ATOM 1532 C C . LEU A 1 201 ? 3.178 11.420 -0.586 1.00 89.31 201 LEU A C 1
ATOM 1534 O O . LEU A 1 201 ? 2.662 12.538 -0.643 1.00 89.31 201 LEU A O 1
ATOM 1538 N N . ALA A 1 202 ? 4.104 11.120 0.328 1.00 84.81 202 ALA A N 1
ATOM 1539 C CA . ALA A 1 202 ? 4.762 12.139 1.138 1.00 84.81 202 ALA A CA 1
ATOM 1540 C C . ALA A 1 202 ? 5.819 12.915 0.329 1.00 84.81 202 ALA A C 1
ATOM 1542 O O . ALA A 1 202 ? 5.950 14.119 0.531 1.00 84.81 202 ALA A O 1
ATOM 1543 N N . ASP A 1 203 ? 6.507 12.254 -0.609 1.00 82.81 203 ASP A N 1
ATOM 1544 C CA . ASP A 1 203 ? 7.508 12.864 -1.502 1.00 82.81 203 ASP A CA 1
ATOM 1545 C C . ASP A 1 203 ? 6.891 13.518 -2.750 1.00 82.81 203 ASP A C 1
ATOM 1547 O O . ASP A 1 203 ? 7.435 14.471 -3.309 1.00 82.81 203 ASP A O 1
ATOM 1551 N N . VAL A 1 204 ? 5.775 12.973 -3.230 1.00 82.62 204 VAL A N 1
ATOM 1552 C CA . VAL A 1 204 ? 5.019 13.407 -4.405 1.00 82.62 204 VAL A CA 1
ATOM 1553 C C . VAL A 1 204 ? 3.596 13.699 -3.942 1.00 82.62 204 VAL A C 1
ATOM 1555 O O . VAL A 1 204 ? 2.743 12.817 -3.883 1.00 82.62 204 VAL A O 1
ATOM 1558 N N . SER A 1 205 ? 3.336 14.958 -3.589 1.00 77.69 205 SER A N 1
ATOM 1559 C CA . SER A 1 205 ? 2.069 15.384 -2.973 1.00 77.69 205 SER A CA 1
ATOM 1560 C C . SER A 1 205 ? 0.836 15.132 -3.851 1.00 77.69 205 SER A C 1
ATOM 1562 O O . SER A 1 205 ? -0.271 14.921 -3.337 1.00 77.69 205 SER A O 1
ATOM 1564 N N . CYS A 1 206 ? 1.008 15.141 -5.175 1.00 84.31 206 CYS A N 1
ATOM 1565 C CA . CYS A 1 206 ? -0.029 14.762 -6.121 1.00 84.31 206 CYS A CA 1
ATOM 1566 C C . CYS A 1 206 ? 0.538 14.158 -7.408 1.00 84.31 206 CYS A C 1
ATOM 1568 O O . CYS A 1 206 ? 1.592 14.552 -7.904 1.00 84.31 206 CYS A O 1
ATOM 1570 N N . VAL A 1 207 ? -0.216 13.218 -7.966 1.00 85.62 207 VAL A N 1
ATOM 1571 C CA . VAL A 1 207 ? 0.050 12.575 -9.246 1.00 85.62 207 VAL A CA 1
ATOM 1572 C C . VAL A 1 207 ? -1.129 12.851 -10.167 1.00 85.62 207 VAL A C 1
ATOM 1574 O O . VAL A 1 207 ? -2.280 12.609 -9.811 1.00 85.62 207 VAL A O 1
ATOM 1577 N N . THR A 1 208 ? -0.840 13.361 -11.357 1.00 84.50 208 THR A N 1
ATOM 1578 C CA . THR A 1 208 ? -1.809 13.478 -12.450 1.00 84.50 208 THR A CA 1
ATOM 1579 C C . THR A 1 208 ? -1.441 12.510 -13.559 1.00 84.50 208 THR A C 1
ATOM 1581 O O . THR A 1 208 ? -0.264 12.407 -13.916 1.00 84.50 208 THR A O 1
ATOM 1584 N N . VAL A 1 209 ? -2.450 11.812 -14.077 1.00 74.00 209 VAL A N 1
ATOM 1585 C CA . VAL A 1 209 ? -2.332 10.868 -15.186 1.00 74.00 209 VAL A CA 1
ATOM 1586 C C . VAL A 1 209 ? -3.393 11.199 -16.229 1.00 74.00 209 VAL A C 1
ATOM 1588 O O . VAL A 1 209 ? -4.547 11.462 -15.890 1.00 74.00 209 VAL A O 1
ATOM 1591 N N . GLU A 1 210 ? -2.994 11.191 -17.495 1.00 70.06 210 GLU A N 1
ATOM 1592 C CA . GLU A 1 210 ? -3.872 11.456 -18.633 1.00 70.06 210 GLU A CA 1
ATOM 1593 C C . GLU A 1 210 ? -4.240 10.144 -19.331 1.00 70.06 210 GLU A C 1
ATOM 1595 O O . GLU A 1 210 ? -3.371 9.353 -19.696 1.00 70.06 210 GLU A O 1
ATOM 1600 N N . PHE A 1 211 ? -5.540 9.920 -19.514 1.00 64.69 211 PHE A N 1
ATOM 1601 C CA . PHE A 1 211 ? -6.116 8.782 -20.222 1.00 64.69 211 PHE A CA 1
ATOM 1602 C C . PHE A 1 211 ? -6.976 9.295 -21.376 1.00 64.69 211 PHE A C 1
ATOM 1604 O O . PHE A 1 211 ? -8.147 9.642 -21.201 1.00 64.69 211 PHE A O 1
ATOM 1611 N N . GLY A 1 212 ? -6.388 9.370 -22.572 1.00 68.50 212 GLY A N 1
ATOM 1612 C CA . GLY A 1 212 ? -7.048 9.983 -23.723 1.00 68.50 212 GLY A CA 1
ATOM 1613 C C . GLY A 1 212 ? -7.393 11.445 -23.430 1.00 68.50 212 GLY A C 1
ATOM 1614 O O . GLY A 1 212 ? -6.497 12.262 -23.264 1.00 68.50 212 GLY A O 1
ATOM 1615 N N . ALA A 1 213 ? -8.687 11.763 -23.342 1.00 67.06 213 ALA A N 1
ATOM 1616 C CA . ALA A 1 213 ? -9.173 13.106 -23.008 1.00 67.06 213 ALA A CA 1
ATOM 1617 C C . ALA A 1 21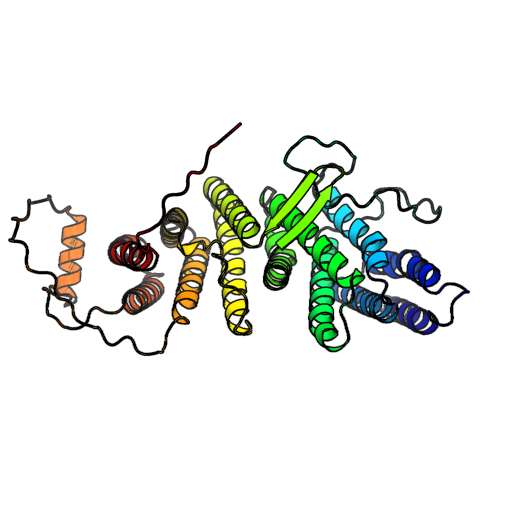3 ? -9.430 13.330 -21.501 1.00 67.06 213 ALA A C 1
ATOM 1619 O O . ALA A 1 213 ? -9.751 14.447 -21.101 1.00 67.06 213 ALA A O 1
ATOM 1620 N N . VAL A 1 214 ? -9.330 12.290 -20.663 1.00 71.38 214 VAL A N 1
ATOM 1621 C CA . VAL A 1 214 ? -9.639 12.366 -19.227 1.00 71.38 214 VAL A CA 1
ATOM 1622 C C . VAL A 1 214 ? -8.355 12.539 -18.426 1.00 71.38 214 VAL A C 1
ATOM 1624 O O . VAL A 1 214 ? -7.453 11.707 -18.499 1.00 71.38 214 VAL A O 1
ATOM 1627 N N . GLN A 1 215 ? -8.286 13.589 -17.612 1.00 76.25 215 GLN A N 1
ATOM 1628 C CA . GLN A 1 215 ? -7.201 13.783 -16.657 1.00 76.25 215 GLN A CA 1
ATOM 1629 C C . GLN A 1 215 ? -7.667 13.353 -15.267 1.00 76.25 215 GLN A C 1
ATOM 1631 O O . GLN A 1 215 ? -8.606 13.922 -14.713 1.00 76.25 215 GLN A O 1
ATOM 1636 N N . LEU A 1 216 ? -7.008 12.348 -14.694 1.00 80.44 216 LEU A N 1
ATOM 1637 C CA . LEU A 1 216 ? -7.286 11.890 -13.340 1.00 80.44 216 LEU A CA 1
ATOM 1638 C C . LEU A 1 216 ? -6.186 12.359 -12.387 1.00 80.44 216 LEU A C 1
ATOM 1640 O O . LEU A 1 216 ? -4.995 12.318 -12.707 1.00 80.44 216 LEU A O 1
ATOM 1644 N N . LYS A 1 217 ? -6.589 12.794 -11.191 1.00 85.44 217 LYS A N 1
ATOM 1645 C CA . LYS A 1 217 ? -5.685 13.296 -10.154 1.00 85.44 217 LYS A CA 1
ATOM 1646 C C . LYS A 1 217 ? -5.783 12.436 -8.901 1.00 85.44 217 LYS A C 1
ATOM 1648 O O . LYS A 1 217 ? -6.867 12.208 -8.379 1.00 85.44 217 LYS A O 1
ATOM 1653 N N . LEU A 1 218 ? -4.631 12.009 -8.402 1.00 87.12 218 LEU A N 1
ATOM 1654 C CA . LEU A 1 218 ? -4.460 11.364 -7.110 1.00 87.12 218 LEU A CA 1
ATOM 1655 C C . LEU A 1 218 ? -3.667 12.317 -6.220 1.00 87.12 218 LEU A C 1
ATOM 1657 O O . LEU A 1 218 ? -2.479 12.542 -6.443 1.00 87.12 218 LEU A O 1
ATOM 1661 N N . SER A 1 219 ? -4.316 12.911 -5.225 1.00 88.56 219 SER A N 1
ATOM 1662 C CA . SER A 1 219 ? -3.621 13.648 -4.168 1.00 88.56 219 SER A CA 1
ATOM 1663 C C . SER A 1 219 ? -3.369 12.743 -2.969 1.00 88.56 219 SER A C 1
ATOM 1665 O O . SER A 1 219 ? -4.095 11.769 -2.748 1.00 88.56 219 SER A O 1
ATOM 1667 N N . ARG A 1 220 ? -2.387 13.111 -2.139 1.00 86.88 220 ARG A N 1
ATOM 1668 C CA . ARG A 1 220 ? -2.210 12.496 -0.820 1.00 86.88 220 ARG A CA 1
ATOM 1669 C C . ARG A 1 220 ? -3.521 12.501 -0.029 1.00 86.88 220 ARG A C 1
ATOM 1671 O O . ARG A 1 220 ? -3.926 11.454 0.453 1.00 86.88 220 ARG A O 1
ATOM 1678 N N . SER A 1 221 ? -4.211 13.641 0.054 1.00 85.19 221 SER A N 1
ATOM 1679 C CA . SER A 1 221 ? -5.484 13.761 0.778 1.00 85.19 221 SER A CA 1
ATOM 1680 C C . SER A 1 221 ? -6.570 12.815 0.255 1.00 85.19 221 SER A C 1
ATOM 1682 O O . SER A 1 221 ? -7.159 12.090 1.050 1.00 85.19 221 SER A O 1
ATOM 1684 N N . GLY A 1 222 ? -6.780 12.755 -1.063 1.00 88.06 222 GLY A N 1
ATOM 1685 C CA . GLY A 1 222 ? -7.800 11.894 -1.669 1.00 88.06 222 GLY A CA 1
ATOM 1686 C C . GLY A 1 222 ? -7.488 10.405 -1.517 1.00 88.06 222 GLY A C 1
ATOM 1687 O O . GLY A 1 222 ? -8.392 9.590 -1.335 1.00 88.06 222 GLY A O 1
ATOM 1688 N N . PHE A 1 223 ? -6.204 10.028 -1.514 1.00 90.56 223 PHE A N 1
ATOM 1689 C CA . PHE A 1 223 ? -5.810 8.653 -1.210 1.00 90.56 223 PHE A CA 1
ATOM 1690 C C . PHE A 1 223 ? -6.107 8.279 0.249 1.00 90.56 223 PHE A C 1
ATOM 1692 O O . PHE A 1 223 ? -6.613 7.190 0.511 1.00 90.56 223 PHE A O 1
ATOM 1699 N N . LEU A 1 224 ? -5.840 9.181 1.199 1.00 89.50 224 LEU A N 1
ATOM 1700 C CA . LEU A 1 224 ? -6.144 8.950 2.616 1.00 89.50 224 LEU A CA 1
ATOM 1701 C C . LEU A 1 224 ? -7.648 8.854 2.883 1.00 89.50 224 LEU A C 1
ATOM 1703 O O . LEU A 1 224 ? -8.078 8.006 3.662 1.00 89.50 224 LEU A O 1
ATOM 1707 N N . GLU A 1 225 ? -8.441 9.678 2.206 1.00 90.62 225 GLU A N 1
ATOM 1708 C CA . GLU A 1 225 ? -9.900 9.589 2.230 1.00 90.62 225 GLU A CA 1
ATOM 1709 C C . GLU A 1 225 ? -10.388 8.244 1.666 1.00 90.62 225 GLU A C 1
ATOM 1711 O O . GLU A 1 225 ? -11.235 7.586 2.264 1.00 90.62 225 GLU A O 1
ATOM 1716 N N . SER A 1 226 ? -9.780 7.759 0.580 1.00 92.31 226 SER A N 1
ATOM 1717 C CA . SER A 1 226 ? -10.109 6.446 0.004 1.00 92.31 226 SER A CA 1
ATOM 1718 C C . SER A 1 226 ? -9.757 5.282 0.945 1.00 92.31 226 SER A C 1
ATOM 1720 O O . SER A 1 226 ? -10.535 4.334 1.075 1.00 92.31 226 SER A O 1
ATOM 1722 N N . ILE A 1 227 ? -8.619 5.359 1.654 1.00 94.00 227 ILE A N 1
ATOM 1723 C CA . ILE A 1 227 ? -8.262 4.392 2.710 1.00 94.00 227 ILE A CA 1
ATOM 1724 C C . ILE A 1 227 ? -9.316 4.412 3.817 1.00 94.00 227 ILE A C 1
ATOM 1726 O O . ILE A 1 227 ? -9.762 3.355 4.259 1.00 94.00 227 ILE A O 1
ATOM 1730 N N . TRP A 1 228 ? -9.725 5.602 4.262 1.00 94.19 228 TRP A N 1
ATOM 1731 C CA . TRP A 1 228 ? -10.755 5.733 5.287 1.00 94.19 228 TRP A CA 1
ATOM 1732 C C . TRP A 1 228 ? -12.069 5.083 4.859 1.00 94.19 228 TRP A C 1
ATOM 1734 O O . TRP A 1 228 ? -12.610 4.268 5.602 1.00 94.19 228 TRP A O 1
ATOM 1744 N N . ASN A 1 229 ? -12.533 5.371 3.643 1.00 93.81 229 ASN A N 1
ATOM 1745 C CA . ASN A 1 229 ? -13.755 4.788 3.092 1.00 93.81 229 ASN A CA 1
ATOM 1746 C C . ASN A 1 229 ? -13.670 3.254 3.016 1.00 93.81 229 ASN A C 1
ATOM 1748 O O . ASN A 1 229 ? -14.630 2.564 3.367 1.00 93.81 229 ASN A O 1
ATOM 1752 N N . SER A 1 230 ? -12.497 2.714 2.665 1.00 94.12 230 SER A N 1
ATOM 1753 C CA . SER A 1 230 ? -12.235 1.267 2.696 1.00 94.12 230 SER A CA 1
ATOM 1754 C C . SER A 1 230 ? -12.364 0.705 4.120 1.00 94.12 230 SER A C 1
ATOM 1756 O O . SER A 1 230 ? -13.044 -0.296 4.341 1.00 94.12 230 SER A O 1
ATOM 1758 N N . CYS A 1 231 ? -11.780 1.376 5.121 1.00 95.44 231 CYS A N 1
ATOM 1759 C CA . CYS A 1 231 ? -11.904 0.980 6.527 1.00 95.44 231 CYS A CA 1
ATOM 1760 C C . CYS A 1 231 ? -13.354 1.042 7.028 1.00 95.44 231 CYS A C 1
ATOM 1762 O O . CYS A 1 231 ? -13.787 0.127 7.725 1.00 95.44 231 CYS A O 1
ATOM 1764 N N . VAL A 1 232 ? -14.119 2.075 6.661 1.00 94.44 232 VAL A N 1
ATOM 1765 C CA . VAL A 1 232 ? -15.547 2.203 7.006 1.00 94.44 232 VAL A CA 1
ATOM 1766 C C . VAL A 1 232 ? -16.351 1.028 6.447 1.00 94.44 232 VAL A C 1
ATOM 1768 O O . VAL A 1 232 ? -17.145 0.430 7.177 1.00 94.44 232 VAL A O 1
ATOM 1771 N N . SER A 1 233 ? -16.102 0.647 5.190 1.00 94.31 233 SER A N 1
ATOM 1772 C CA . SER A 1 233 ? -16.705 -0.546 4.587 1.00 94.31 233 SER A CA 1
ATOM 1773 C C . SER A 1 233 ? -16.363 -1.800 5.398 1.00 94.31 233 SER A C 1
ATOM 1775 O O . SER A 1 233 ? -17.259 -2.497 5.876 1.00 94.31 233 SER A O 1
ATOM 1777 N N . LEU A 1 234 ? -15.083 -2.033 5.695 1.00 94.56 234 LEU A N 1
ATOM 1778 C CA . LEU A 1 234 ? -14.629 -3.186 6.480 1.00 94.56 234 LEU A CA 1
ATOM 1779 C C . LEU A 1 234 ? -15.230 -3.238 7.894 1.00 94.56 234 LEU A C 1
ATOM 1781 O O . LEU A 1 234 ? -15.651 -4.296 8.365 1.00 94.56 234 LEU A O 1
ATOM 1785 N N . PHE A 1 235 ? -15.361 -2.093 8.561 1.00 94.06 235 PHE A N 1
ATOM 1786 C CA . PHE A 1 235 ? -15.996 -1.985 9.873 1.00 94.06 235 PHE A CA 1
ATOM 1787 C C . PHE A 1 235 ? -17.469 -2.420 9.892 1.00 94.06 235 PHE A C 1
ATOM 1789 O O . PHE A 1 235 ? -17.985 -2.761 10.968 1.00 94.06 235 PHE A O 1
ATOM 1796 N N . SER A 1 236 ? -18.139 -2.415 8.736 1.00 91.25 236 SER A N 1
ATOM 1797 C CA . SER A 1 236 ? -19.532 -2.843 8.573 1.00 91.25 236 SER A CA 1
ATOM 1798 C C . SER A 1 236 ? -19.698 -4.344 8.287 1.00 91.25 236 SER A C 1
ATOM 1800 O O . SER A 1 236 ? -20.766 -4.894 8.552 1.00 91.25 236 SER A O 1
ATOM 1802 N N . LEU A 1 237 ? -18.649 -5.022 7.807 1.00 88.12 237 LEU A N 1
ATOM 1803 C CA . LEU A 1 237 ? -18.736 -6.377 7.247 1.00 88.12 237 LEU A CA 1
ATOM 1804 C C . LEU A 1 237 ? -18.557 -7.507 8.273 1.00 88.12 237 LEU A C 1
ATOM 1806 O O . LEU A 1 237 ? -19.113 -8.591 8.093 1.00 88.12 237 LEU A O 1
ATOM 1810 N N . GLY A 1 238 ? -17.825 -7.285 9.368 1.00 86.12 238 GLY A N 1
ATOM 1811 C CA . GLY A 1 238 ? -17.596 -8.347 10.347 1.00 86.12 238 GLY A CA 1
ATOM 1812 C C . GLY A 1 238 ? -16.453 -8.099 11.324 1.00 86.12 238 GLY A C 1
ATOM 1813 O O . GLY A 1 238 ? -15.813 -7.050 11.332 1.00 86.12 238 GLY A O 1
ATOM 1814 N N . ARG A 1 239 ? -16.206 -9.086 12.195 1.00 85.81 239 ARG A N 1
ATOM 1815 C CA . ARG A 1 239 ? -15.067 -9.064 13.130 1.00 85.81 239 ARG A CA 1
ATOM 1816 C C . ARG A 1 239 ? -13.701 -9.217 12.445 1.00 85.81 239 ARG A C 1
ATOM 1818 O O . ARG A 1 239 ? -12.823 -8.438 12.808 1.00 85.81 239 ARG A O 1
ATOM 1825 N N . PRO A 1 240 ? -13.480 -10.167 11.511 1.00 88.56 240 PRO A N 1
ATOM 1826 C CA . PRO A 1 240 ? -12.175 -10.273 10.860 1.00 88.56 240 PRO A CA 1
ATOM 1827 C C . PRO A 1 240 ? -11.883 -9.043 9.989 1.00 88.56 240 PRO A C 1
ATOM 1829 O O . PRO A 1 240 ? -10.781 -8.513 10.038 1.00 88.56 240 PRO A O 1
ATOM 1832 N N . GLU A 1 241 ? -12.887 -8.501 9.299 1.00 93.94 241 GLU A N 1
ATOM 1833 C CA . GLU A 1 241 ? -12.778 -7.257 8.526 1.00 93.94 241 GLU A CA 1
ATOM 1834 C C . GLU A 1 241 ? -12.447 -6.051 9.409 1.00 93.94 241 GLU A C 1
ATOM 1836 O O . GLU A 1 241 ? -11.611 -5.226 9.049 1.00 93.94 241 GLU A O 1
ATOM 1841 N N . ARG A 1 242 ? -13.038 -5.970 10.605 1.00 93.06 242 ARG A N 1
ATOM 1842 C CA . ARG A 1 242 ? -12.703 -4.930 11.584 1.00 93.06 242 ARG A CA 1
ATOM 1843 C C . ARG A 1 242 ? -11.245 -5.001 12.036 1.00 93.06 242 ARG A C 1
ATOM 1845 O O . ARG A 1 242 ? -10.632 -3.953 12.227 1.00 93.06 242 ARG A O 1
ATOM 1852 N N . LEU A 1 243 ? -10.699 -6.201 12.237 1.00 93.75 243 LEU A N 1
ATOM 1853 C CA . LEU A 1 243 ? -9.285 -6.353 12.578 1.00 93.75 243 LEU A CA 1
ATOM 1854 C C . LEU A 1 243 ? -8.399 -5.853 11.431 1.00 93.75 243 LEU A C 1
ATOM 1856 O O . LEU A 1 243 ? -7.516 -5.037 11.677 1.00 93.75 243 LEU A O 1
ATOM 1860 N N . ASP A 1 244 ? -8.705 -6.249 10.194 1.00 94.75 244 ASP A N 1
ATOM 1861 C CA . ASP A 1 244 ? -7.980 -5.787 9.007 1.00 94.75 244 ASP A CA 1
ATOM 1862 C C . ASP A 1 244 ? -8.041 -4.255 8.856 1.00 94.75 244 ASP A C 1
ATOM 1864 O O . ASP A 1 244 ? -7.030 -3.623 8.553 1.00 94.75 244 ASP A O 1
ATOM 1868 N N . ALA A 1 245 ? -9.192 -3.633 9.130 1.00 96.19 245 ALA A N 1
ATOM 1869 C CA . ALA A 1 245 ? -9.338 -2.177 9.122 1.00 96.19 245 ALA A CA 1
ATOM 1870 C C . ALA A 1 245 ? -8.432 -1.495 10.162 1.00 96.19 245 ALA A C 1
ATOM 1872 O O . ALA A 1 245 ? -7.773 -0.497 9.857 1.00 96.19 245 ALA A O 1
ATOM 1873 N N . TYR A 1 246 ? -8.341 -2.035 11.384 1.00 95.62 246 TYR A N 1
ATOM 1874 C CA . TYR A 1 246 ? -7.395 -1.507 12.369 1.00 95.62 246 TYR A CA 1
ATOM 1875 C C . TYR A 1 246 ? -5.940 -1.774 11.989 1.00 95.62 246 TYR A C 1
ATOM 1877 O O . TYR A 1 246 ? -5.108 -0.907 12.241 1.00 95.62 246 TYR A O 1
ATOM 1885 N N . ASP A 1 247 ? -5.620 -2.902 11.352 1.00 94.94 247 ASP A N 1
ATOM 1886 C CA . ASP A 1 247 ? -4.271 -3.175 10.850 1.00 94.94 247 ASP A CA 1
ATOM 1887 C C . ASP A 1 247 ? -3.874 -2.148 9.770 1.00 94.94 247 ASP A C 1
ATOM 1889 O O . ASP A 1 247 ? -2.781 -1.577 9.836 1.00 94.94 247 ASP A O 1
ATOM 1893 N N . ILE A 1 248 ? -4.781 -1.811 8.845 1.00 95.62 248 ILE A N 1
ATOM 1894 C CA . ILE A 1 248 ? -4.589 -0.748 7.841 1.00 95.62 248 ILE A CA 1
ATOM 1895 C C . ILE A 1 248 ? -4.339 0.608 8.521 1.00 95.62 248 ILE A C 1
ATOM 1897 O O . ILE A 1 248 ? -3.343 1.280 8.231 1.00 95.62 248 ILE A O 1
ATOM 1901 N N . LEU A 1 249 ? -5.204 1.004 9.464 1.00 94.62 249 LEU A N 1
ATOM 1902 C CA . LEU A 1 249 ? -5.065 2.266 10.201 1.00 94.62 249 LEU A CA 1
ATOM 1903 C C . LEU A 1 249 ? -3.781 2.309 11.038 1.00 94.62 249 LEU A C 1
ATOM 1905 O O . LEU A 1 249 ? -3.137 3.356 11.130 1.00 94.62 249 LEU A O 1
ATOM 1909 N N . SER A 1 250 ? -3.384 1.182 11.631 1.00 93.38 250 SER A N 1
ATOM 1910 C CA . SER A 1 250 ? -2.168 1.077 12.439 1.00 93.38 250 SER A CA 1
ATOM 1911 C C . SER A 1 250 ? -0.929 1.396 11.607 1.00 93.38 250 SER A C 1
ATOM 1913 O O . SER A 1 250 ? -0.078 2.178 12.047 1.00 93.38 250 SER A O 1
ATOM 1915 N N . LEU A 1 251 ? -0.858 0.871 10.378 1.00 92.00 251 LEU A N 1
ATOM 1916 C CA . LEU A 1 251 ? 0.240 1.151 9.466 1.00 92.00 251 LEU A CA 1
ATOM 1917 C C . LEU A 1 251 ? 0.191 2.600 8.989 1.00 92.00 251 LEU A C 1
ATOM 1919 O O . LEU A 1 251 ? 1.216 3.277 9.020 1.00 92.00 251 LEU A O 1
ATOM 1923 N N . TYR A 1 252 ? -0.991 3.098 8.619 1.00 90.19 252 TYR A N 1
ATOM 1924 C CA . TYR A 1 252 ? -1.172 4.493 8.219 1.00 90.19 252 TYR A CA 1
ATOM 1925 C C . TYR A 1 252 ? -0.619 5.471 9.269 1.00 90.19 252 TYR A C 1
ATOM 1927 O O . TYR A 1 252 ? 0.235 6.304 8.954 1.00 90.19 252 TYR A O 1
ATOM 1935 N N . PHE A 1 253 ? -1.042 5.346 10.531 1.00 88.25 253 PHE A N 1
ATOM 1936 C CA . PHE A 1 253 ? -0.577 6.240 11.593 1.00 88.25 253 PHE A CA 1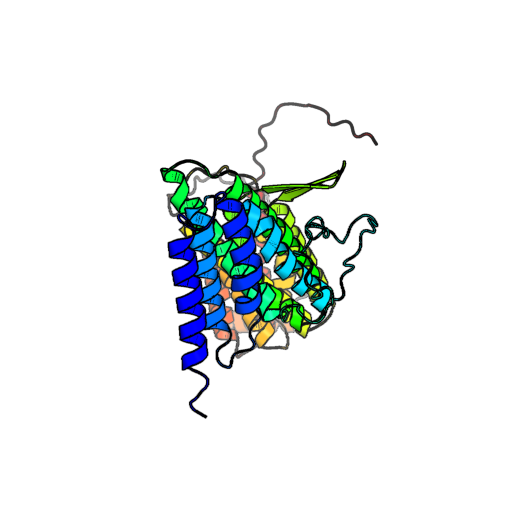
ATOM 1937 C C . PHE A 1 253 ? 0.901 6.026 11.933 1.00 88.25 253 PHE A C 1
ATOM 1939 O O . PHE A 1 253 ? 1.592 6.989 12.267 1.00 88.25 253 PHE A O 1
ATOM 1946 N N . SER A 1 254 ? 1.417 4.801 11.808 1.00 88.06 254 SER A N 1
ATOM 1947 C CA . SER A 1 254 ? 2.847 4.522 11.988 1.00 88.06 254 SER A CA 1
ATOM 1948 C C . SER A 1 254 ? 3.700 5.244 10.947 1.00 88.06 254 SER A C 1
ATOM 1950 O O . SER A 1 254 ? 4.672 5.912 11.303 1.00 88.06 254 SER A O 1
ATOM 1952 N N . VAL A 1 255 ? 3.299 5.179 9.673 1.00 83.69 255 VAL A N 1
ATOM 1953 C CA . VAL A 1 255 ? 3.983 5.885 8.583 1.00 83.69 255 VAL A CA 1
ATOM 1954 C C . VAL A 1 255 ? 3.877 7.396 8.776 1.00 83.69 255 VAL A C 1
ATOM 1956 O O . VAL A 1 255 ? 4.884 8.098 8.666 1.00 83.69 255 VAL A O 1
ATOM 1959 N N . LEU A 1 256 ? 2.698 7.902 9.155 1.00 80.06 256 LEU A N 1
ATOM 1960 C CA . LEU A 1 256 ? 2.500 9.322 9.444 1.00 80.06 256 LEU A CA 1
ATOM 1961 C C . LEU A 1 256 ? 3.424 9.802 10.571 1.00 80.06 256 LEU A C 1
ATOM 1963 O O . LEU A 1 256 ? 4.055 10.851 10.442 1.00 80.06 256 LEU A O 1
ATOM 1967 N N . LYS A 1 257 ? 3.554 9.015 11.644 1.00 80.00 257 LYS A N 1
ATOM 1968 C CA . LYS A 1 257 ? 4.452 9.301 12.767 1.00 80.00 257 LYS A CA 1
ATOM 1969 C C . LYS A 1 257 ? 5.920 9.336 12.339 1.00 80.00 257 LYS A C 1
ATOM 1971 O O . LYS A 1 257 ? 6.633 10.247 12.746 1.00 80.00 257 LYS A O 1
ATOM 1976 N N . SER A 1 258 ? 6.366 8.390 11.509 1.00 73.62 258 SER A N 1
ATOM 1977 C CA . SER A 1 258 ? 7.739 8.396 10.980 1.00 73.62 258 SER A CA 1
ATOM 1978 C C . SER A 1 258 ? 8.001 9.545 10.002 1.00 73.62 258 SER A C 1
ATOM 1980 O O . SER A 1 258 ? 9.079 10.128 10.023 1.00 73.62 258 SER A O 1
ATOM 1982 N N . GLY A 1 259 ? 7.011 9.925 9.185 1.00 60.91 259 GLY A N 1
ATOM 1983 C CA . GLY A 1 259 ? 7.140 11.015 8.216 1.00 60.91 259 GLY A CA 1
ATOM 1984 C C . GLY A 1 259 ? 7.318 12.386 8.874 1.00 60.91 259 GLY A C 1
ATOM 1985 O O . GLY A 1 259 ? 8.093 13.201 8.386 1.00 60.91 259 GLY A O 1
ATOM 1986 N N . HIS A 1 260 ? 6.683 12.618 10.029 1.00 52.91 260 HIS A N 1
ATOM 1987 C CA . HIS A 1 260 ? 6.876 13.845 10.815 1.00 52.91 260 HIS A CA 1
ATOM 1988 C C . HIS A 1 260 ? 8.288 13.970 11.414 1.00 52.91 260 HIS A C 1
ATOM 1990 O O . HIS A 1 260 ? 8.696 15.073 11.757 1.00 52.91 260 HIS A O 1
ATOM 1996 N N . GLN A 1 261 ? 9.051 12.875 11.527 1.00 40.84 261 GLN A N 1
ATOM 1997 C CA . GLN A 1 261 ? 10.434 12.914 12.020 1.00 40.84 261 GLN A CA 1
ATOM 1998 C C . GLN A 1 261 ? 11.459 13.269 10.929 1.00 40.84 261 GLN A C 1
ATOM 2000 O O . GLN A 1 261 ? 12.596 13.591 11.261 1.00 40.84 261 GLN A O 1
ATOM 2005 N N . GLY A 1 262 ? 11.078 13.214 9.646 1.00 36.25 262 GLY A N 1
ATOM 2006 C CA . GLY A 1 262 ? 11.969 13.448 8.501 1.00 36.25 262 GLY A CA 1
ATOM 2007 C C . GLY A 1 262 ? 11.573 14.616 7.593 1.00 36.25 262 GLY A C 1
ATOM 2008 O O . GLY A 1 262 ? 12.186 14.787 6.542 1.00 36.25 262 GLY A O 1
ATOM 2009 N N . ALA A 1 263 ? 10.551 15.398 7.950 1.00 36.84 263 ALA A N 1
ATOM 2010 C CA . ALA A 1 263 ? 10.118 16.536 7.147 1.00 36.84 263 ALA A CA 1
ATOM 2011 C C . ALA A 1 263 ? 11.107 17.707 7.284 1.00 36.84 263 ALA A C 1
ATOM 2013 O O . ALA A 1 263 ? 11.322 18.233 8.376 1.00 36.84 263 ALA A O 1
ATOM 2014 N N . ILE A 1 264 ? 11.698 18.121 6.161 1.00 33.19 264 ILE A N 1
ATOM 2015 C CA . ILE A 1 264 ? 12.451 19.375 6.058 1.00 33.19 264 ILE A CA 1
ATOM 2016 C C . ILE A 1 264 ? 11.449 20.530 6.260 1.00 33.19 264 ILE A C 1
ATOM 2018 O O . ILE A 1 264 ? 10.395 20.521 5.615 1.00 33.19 264 ILE A O 1
ATOM 2022 N N . PRO A 1 265 ? 11.727 21.515 7.136 1.00 27.42 265 PRO A N 1
ATOM 2023 C CA . PRO A 1 265 ? 10.827 22.644 7.339 1.00 27.42 265 PRO A CA 1
ATOM 2024 C C . PRO A 1 265 ? 10.729 23.453 6.039 1.00 27.42 265 PRO A C 1
ATOM 2026 O O . PRO A 1 265 ? 11.740 23.967 5.565 1.00 27.42 265 PRO A O 1
ATOM 2029 N N . GLY A 1 266 ? 9.530 23.552 5.455 1.00 34.62 266 GLY A N 1
ATOM 2030 C CA . GLY A 1 266 ? 9.286 24.373 4.261 1.00 34.62 266 GLY A CA 1
ATOM 2031 C C . GLY A 1 266 ? 8.339 23.791 3.208 1.00 34.62 266 GLY A C 1
ATOM 2032 O O . GLY A 1 266 ? 8.039 24.484 2.241 1.00 34.62 266 GLY A O 1
ATOM 2033 N N . ALA A 1 267 ? 7.849 22.556 3.360 1.00 35.47 267 ALA A N 1
ATOM 2034 C CA . ALA A 1 267 ? 6.755 22.062 2.523 1.00 35.47 267 ALA A CA 1
ATOM 2035 C C . ALA A 1 267 ? 5.431 22.706 2.965 1.00 35.47 267 ALA A C 1
ATOM 2037 O O . ALA A 1 267 ? 5.018 22.527 4.109 1.00 35.47 267 ALA A O 1
ATOM 2038 N N . ASP A 1 268 ? 4.823 23.455 2.042 1.00 34.66 268 ASP A N 1
ATOM 2039 C CA . ASP A 1 268 ? 3.540 24.157 2.149 1.00 34.66 268 ASP A CA 1
ATOM 2040 C C . ASP A 1 268 ? 2.529 23.440 3.059 1.00 34.66 268 ASP A C 1
ATOM 2042 O O . ASP A 1 268 ? 2.265 22.241 2.900 1.00 34.66 268 ASP A O 1
ATOM 2046 N N . GLU A 1 269 ? 1.925 24.196 3.981 1.00 40.62 269 GLU A N 1
ATOM 2047 C CA . GLU A 1 269 ? 0.810 23.781 4.839 1.00 40.62 269 GLU A CA 1
ATOM 2048 C C . GLU A 1 269 ? -0.468 23.586 4.005 1.00 40.62 269 GLU A C 1
ATOM 2050 O O . GLU A 1 269 ? -1.486 24.251 4.183 1.00 40.62 269 GLU A O 1
ATOM 2055 N N . VAL A 1 270 ? -0.446 22.654 3.053 1.00 45.06 270 VAL A N 1
ATOM 2056 C CA . VAL A 1 270 ? -1.671 22.184 2.415 1.00 45.06 270 VAL A CA 1
ATOM 2057 C C . VAL A 1 270 ? -2.479 21.484 3.503 1.00 45.06 270 VAL A C 1
ATOM 2059 O O . VAL A 1 270 ? -1.969 20.559 4.140 1.00 45.06 270 VAL A O 1
ATOM 2062 N N . GLN A 1 271 ? -3.725 21.926 3.720 1.00 51.06 271 GLN A N 1
ATOM 2063 C CA . GLN A 1 271 ? -4.710 21.248 4.568 1.00 51.06 271 GLN A CA 1
ATOM 2064 C C . GLN A 1 271 ? -4.810 19.780 4.143 1.00 51.06 271 GLN A C 1
ATOM 2066 O O . GLN A 1 271 ? -5.527 19.408 3.214 1.00 51.06 271 GLN A O 1
ATOM 2071 N N . ASN A 1 272 ? -4.022 18.936 4.798 1.00 62.44 272 ASN A N 1
ATOM 2072 C CA . ASN A 1 272 ? -4.000 17.515 4.538 1.00 62.44 272 ASN A CA 1
ATOM 2073 C C . ASN A 1 272 ? -5.207 16.897 5.239 1.00 62.44 272 ASN A C 1
ATOM 2075 O O . ASN A 1 272 ? -5.493 17.222 6.392 1.00 62.44 272 ASN A O 1
ATOM 2079 N N . PHE A 1 273 ? -5.904 16.004 4.536 1.00 66.38 273 PHE A N 1
ATOM 2080 C CA . PHE A 1 273 ? -6.960 15.190 5.126 1.00 66.38 273 PHE A CA 1
ATOM 2081 C C . PHE A 1 273 ? -6.409 14.486 6.369 1.00 66.38 273 PHE A C 1
ATOM 2083 O O . PHE A 1 273 ? -5.463 13.699 6.285 1.00 66.38 273 PHE A O 1
ATOM 2090 N N . ASP A 1 274 ? -6.987 14.809 7.521 1.00 77.94 274 ASP A N 1
ATOM 2091 C CA . ASP A 1 274 ? -6.602 14.247 8.803 1.00 77.94 274 ASP A CA 1
ATOM 2092 C C . ASP A 1 274 ? -7.784 13.483 9.384 1.00 77.94 274 ASP A C 1
ATOM 2094 O O . ASP A 1 274 ? -8.779 14.067 9.812 1.00 77.94 274 ASP A O 1
ATOM 2098 N N . LEU A 1 275 ? -7.634 12.160 9.432 1.00 82.31 275 LEU A N 1
ATOM 2099 C CA . LEU A 1 275 ? -8.587 11.226 10.028 1.00 82.31 275 LEU A CA 1
ATOM 2100 C C . LEU A 1 275 ? -9.018 11.615 11.445 1.00 82.31 275 LEU A C 1
ATOM 2102 O O . LEU A 1 275 ? -10.122 11.295 11.868 1.00 82.31 275 LEU A O 1
ATOM 2106 N N . ARG A 1 276 ? -8.172 12.333 12.185 1.00 79.94 276 ARG A N 1
ATOM 2107 C CA . ARG A 1 276 ? -8.462 12.765 13.558 1.00 79.94 276 ARG A CA 1
ATOM 2108 C C . ARG A 1 276 ? -9.547 13.845 13.617 1.00 79.94 276 ARG A C 1
ATOM 2110 O O . ARG A 1 276 ? -10.136 14.038 14.677 1.00 79.94 276 ARG A O 1
ATOM 2117 N N . ASN A 1 277 ? -9.833 14.511 12.498 1.00 82.94 277 ASN A N 1
ATOM 2118 C CA . ASN A 1 277 ? -10.924 15.478 12.374 1.00 82.94 277 ASN A CA 1
ATOM 2119 C C . ASN A 1 277 ? -12.270 14.818 12.025 1.00 82.94 277 ASN A C 1
ATOM 2121 O O . ASN A 1 277 ? -13.297 15.494 12.045 1.00 82.94 277 ASN A O 1
ATOM 2125 N N . VAL A 1 278 ? -12.278 13.517 11.720 1.00 85.75 278 VAL A N 1
ATOM 2126 C CA . VAL A 1 278 ? -13.481 12.739 11.399 1.00 85.75 278 VAL A CA 1
ATOM 2127 C C . VAL A 1 278 ? -14.101 12.227 12.702 1.00 85.75 278 VAL A C 1
ATOM 2129 O O . VAL A 1 278 ? -13.420 11.598 13.512 1.00 85.75 278 VAL A O 1
ATOM 2132 N N . ALA A 1 279 ? -15.384 12.501 12.946 1.00 85.81 279 ALA A N 1
ATOM 2133 C CA . ALA A 1 279 ? -16.044 12.103 14.195 1.00 85.81 279 ALA A CA 1
ATOM 2134 C C . ALA A 1 279 ? -16.220 10.578 14.272 1.00 85.81 279 ALA A C 1
ATOM 2136 O O . ALA A 1 279 ? -15.930 9.956 15.295 1.00 85.81 279 ALA A O 1
ATOM 2137 N N . GLU A 1 280 ? -16.585 9.977 13.142 1.00 90.69 280 GLU A N 1
ATOM 2138 C CA . GLU A 1 280 ? -16.798 8.546 12.952 1.00 90.69 280 GLU A CA 1
ATOM 2139 C C . GLU A 1 280 ? -15.534 7.736 13.270 1.00 90.69 280 GLU A C 1
ATOM 2141 O O . GLU A 1 280 ? -15.619 6.617 13.773 1.00 90.69 280 GLU A O 1
ATOM 2146 N N . PHE A 1 281 ? -14.346 8.312 13.057 1.00 91.62 281 PHE A N 1
ATOM 2147 C CA . PHE A 1 281 ? -13.078 7.693 13.445 1.00 91.62 281 PHE A CA 1
ATOM 2148 C C . PHE A 1 281 ? -12.988 7.453 14.957 1.00 91.62 281 PHE A C 1
ATOM 2150 O O . PHE A 1 281 ? -12.582 6.374 15.397 1.00 91.62 281 PHE A O 1
ATOM 2157 N N . TRP A 1 282 ? -13.391 8.433 15.765 1.00 89.00 282 TRP A N 1
ATOM 2158 C CA . TRP A 1 282 ? -13.367 8.314 17.223 1.00 89.00 282 TRP A CA 1
ATOM 2159 C C . TRP A 1 282 ? -14.432 7.346 17.736 1.00 89.00 282 TRP A C 1
ATOM 2161 O O . TRP A 1 282 ? -14.169 6.595 18.679 1.00 89.00 282 TRP A O 1
ATOM 2171 N N . ASP A 1 283 ? -15.601 7.317 17.099 1.00 90.38 283 ASP A N 1
ATOM 2172 C CA . ASP A 1 283 ? -16.657 6.356 17.419 1.00 90.38 283 ASP A CA 1
ATOM 2173 C C . ASP A 1 283 ? -16.227 4.919 17.101 1.00 90.38 283 ASP A C 1
ATOM 2175 O O . ASP A 1 283 ? -16.427 4.011 17.916 1.00 90.38 283 ASP A O 1
ATOM 2179 N N . GLU A 1 284 ? -15.549 4.713 15.970 1.00 92.94 284 GLU A N 1
ATOM 2180 C CA . GLU A 1 284 ? -14.981 3.415 15.620 1.00 92.94 284 GLU A CA 1
ATOM 2181 C C . GLU A 1 284 ? -13.867 3.001 16.581 1.00 92.94 284 GLU A C 1
ATOM 2183 O O . GLU A 1 284 ? -13.855 1.859 17.041 1.00 92.94 284 GLU A O 1
ATOM 2188 N N . LEU A 1 285 ? -12.970 3.905 16.986 1.00 90.75 285 LEU A N 1
ATOM 2189 C CA . LEU A 1 285 ? -11.976 3.596 18.021 1.00 90.75 285 LEU A CA 1
ATOM 2190 C C . LEU A 1 285 ? -12.632 3.183 19.338 1.00 90.75 285 LEU A C 1
ATOM 2192 O O . LEU A 1 285 ? -12.261 2.156 19.911 1.00 90.75 285 LEU A O 1
ATOM 2196 N N . ARG A 1 286 ? -13.640 3.933 19.796 1.00 89.31 286 ARG A N 1
ATOM 2197 C CA . ARG A 1 286 ? -14.400 3.599 21.005 1.00 89.31 286 ARG A CA 1
ATOM 2198 C C . ARG A 1 286 ? -14.977 2.188 20.916 1.00 89.31 286 ARG A C 1
ATOM 2200 O O . ARG A 1 286 ? -14.845 1.419 21.866 1.00 89.31 286 ARG A O 1
ATOM 2207 N N . ARG A 1 287 ? -15.580 1.841 19.775 1.00 89.62 287 ARG A N 1
ATOM 2208 C CA . ARG A 1 287 ? -16.170 0.521 19.515 1.00 89.62 287 ARG A CA 1
ATOM 2209 C C . ARG A 1 287 ? -15.126 -0.598 19.545 1.00 89.62 287 ARG A C 1
ATOM 2211 O O . ARG A 1 287 ? -15.396 -1.655 20.112 1.00 89.62 287 ARG A O 1
ATOM 2218 N N . GLY A 1 288 ? -13.935 -0.359 18.997 1.00 89.56 288 GLY A N 1
ATOM 2219 C CA . GLY A 1 288 ? -12.823 -1.313 19.005 1.00 89.56 288 GLY A CA 1
ATOM 2220 C C . GLY A 1 288 ? -12.231 -1.569 20.389 1.00 89.56 288 GLY A C 1
ATOM 2221 O O . GLY A 1 288 ? -11.924 -2.710 20.724 1.00 89.56 288 GLY A O 1
ATOM 2222 N N . LEU A 1 289 ? -12.124 -0.537 21.231 1.00 88.75 289 LEU A N 1
ATOM 2223 C CA . LEU A 1 289 ? -11.596 -0.655 22.600 1.00 88.75 289 LEU A CA 1
ATOM 2224 C C . LEU A 1 289 ? -12.468 -1.529 23.514 1.00 88.75 289 LEU A C 1
ATOM 2226 O O . LEU A 1 289 ? -11.976 -2.108 24.482 1.00 88.75 289 LEU A O 1
ATOM 2230 N N . VAL A 1 290 ? -13.762 -1.644 23.212 1.00 88.00 290 VAL A N 1
ATOM 2231 C CA . VAL A 1 290 ? -14.716 -2.467 23.972 1.00 88.00 290 VAL A CA 1
ATOM 2232 C C . VAL A 1 290 ? -15.103 -3.756 23.246 1.00 88.00 290 VAL A C 1
ATOM 2234 O O . VAL A 1 290 ? -16.028 -4.450 23.675 1.00 88.00 290 VAL A O 1
ATOM 2237 N N . ASP A 1 291 ? -14.397 -4.101 22.163 1.00 88.38 291 ASP A N 1
ATOM 2238 C CA . ASP A 1 291 ? -14.682 -5.305 21.386 1.00 88.38 291 ASP A CA 1
ATOM 2239 C C . ASP A 1 291 ? -14.515 -6.571 22.243 1.00 88.38 291 ASP A C 1
ATOM 2241 O O . ASP A 1 291 ? -13.743 -6.609 23.203 1.00 88.38 291 ASP A O 1
ATOM 2245 N N . LYS A 1 292 ? -15.243 -7.638 21.907 1.00 85.62 292 LYS A N 1
ATOM 2246 C CA . LYS A 1 292 ? -15.136 -8.926 22.605 1.00 85.62 292 LYS A CA 1
ATOM 2247 C C . LYS A 1 292 ? -13.795 -9.596 22.317 1.00 85.62 292 LYS A C 1
ATOM 2249 O O . LYS A 1 292 ? -13.257 -10.276 23.194 1.00 85.62 292 LYS A O 1
ATOM 2254 N N . ASP A 1 293 ? -13.241 -9.377 21.131 1.00 87.56 293 ASP A N 1
ATOM 2255 C CA . ASP A 1 293 ? -11.964 -9.944 20.729 1.00 87.56 293 ASP A CA 1
ATOM 2256 C C . ASP A 1 293 ? -10.784 -9.126 21.275 1.00 87.56 293 ASP A C 1
ATOM 2258 O O . ASP A 1 293 ? -10.687 -7.912 21.093 1.00 87.56 293 ASP A O 1
ATOM 2262 N N . SER A 1 294 ? -9.858 -9.802 21.957 1.00 87.56 294 SER A N 1
ATOM 2263 C CA . SER A 1 294 ? -8.669 -9.151 22.513 1.00 87.56 294 SER A CA 1
ATOM 2264 C C . SER A 1 294 ? -7.720 -8.595 21.448 1.00 87.56 294 SER A C 1
ATOM 2266 O O . SER A 1 294 ? -7.032 -7.614 21.723 1.00 87.56 294 SER A O 1
ATOM 2268 N N . SER A 1 295 ? -7.678 -9.192 20.254 1.00 89.81 295 SER A N 1
ATOM 2269 C CA . SER A 1 295 ? -6.841 -8.729 19.142 1.00 89.81 295 SER A CA 1
ATOM 2270 C C . SER A 1 295 ? -7.337 -7.386 18.611 1.00 89.81 295 SER A C 1
ATOM 2272 O O . SER A 1 295 ? -6.562 -6.434 18.544 1.00 89.81 295 SER A O 1
ATOM 2274 N N . VAL A 1 296 ? -8.648 -7.270 18.378 1.00 91.31 296 VAL A N 1
ATOM 2275 C CA . VAL A 1 296 ? -9.312 -6.022 17.983 1.00 91.31 296 VAL A CA 1
ATOM 2276 C C . VAL A 1 296 ? -9.092 -4.939 19.039 1.00 91.31 296 VAL A C 1
ATOM 2278 O O . VAL A 1 296 ? -8.662 -3.837 18.702 1.00 91.31 296 VAL A O 1
ATOM 2281 N N . ARG A 1 297 ? -9.277 -5.263 20.330 1.00 90.31 297 ARG A N 1
ATOM 2282 C CA . ARG A 1 297 ? -9.011 -4.320 21.433 1.00 90.31 297 ARG A CA 1
ATOM 2283 C C . ARG A 1 297 ? -7.569 -3.818 21.457 1.00 90.31 297 ARG A C 1
ATOM 2285 O O . ARG A 1 297 ? -7.338 -2.642 21.731 1.00 90.31 297 ARG A O 1
ATOM 2292 N N . LYS A 1 298 ? -6.596 -4.702 21.210 1.00 90.44 298 LYS A N 1
ATOM 2293 C CA . LYS A 1 298 ? -5.168 -4.350 21.171 1.00 90.44 298 LYS A CA 1
ATOM 2294 C C . LYS A 1 298 ? -4.850 -3.452 19.979 1.00 90.44 298 LYS A C 1
ATOM 2296 O O . LYS A 1 298 ? -4.154 -2.457 20.166 1.00 90.44 298 LYS A O 1
ATOM 2301 N N . GLN A 1 299 ? -5.385 -3.759 18.797 1.00 91.75 299 GLN A N 1
ATOM 2302 C CA . GLN A 1 299 ? -5.135 -2.950 17.604 1.00 91.75 299 GLN A CA 1
ATOM 2303 C C . GLN A 1 299 ? -5.812 -1.581 17.672 1.00 91.75 299 GLN A C 1
ATOM 2305 O O . GLN A 1 299 ? -5.157 -0.569 17.439 1.00 91.75 299 GLN A O 1
ATOM 2310 N N . ALA A 1 300 ? -7.076 -1.509 18.097 1.00 92.06 300 ALA A N 1
ATOM 2311 C CA . ALA A 1 300 ? -7.760 -0.232 18.309 1.00 92.06 300 ALA A CA 1
ATOM 2312 C C . ALA A 1 300 ? -7.009 0.653 19.321 1.00 92.06 300 ALA A C 1
ATOM 2314 O O . ALA A 1 300 ? -6.818 1.850 19.098 1.00 92.06 300 ALA A O 1
ATOM 2315 N N . PHE A 1 301 ? -6.507 0.055 20.407 1.00 90.56 301 PHE A N 1
ATOM 2316 C CA . PHE A 1 301 ? -5.686 0.766 21.384 1.00 90.56 301 PHE A CA 1
ATOM 2317 C C . PHE A 1 301 ? -4.357 1.256 20.802 1.00 90.56 301 PHE A C 1
ATOM 2319 O O . PHE A 1 301 ? -3.956 2.393 21.051 1.00 90.56 301 PHE A O 1
ATOM 2326 N N . TYR A 1 302 ? -3.685 0.436 19.993 1.00 91.50 302 TYR A N 1
ATOM 2327 C CA . TYR A 1 302 ? -2.463 0.839 19.303 1.00 91.50 302 TYR A CA 1
ATOM 2328 C C . TYR A 1 302 ? -2.701 2.024 18.356 1.00 91.50 302 TYR A C 1
ATOM 2330 O O . TYR A 1 302 ? -1.925 2.986 18.372 1.00 91.50 302 TYR A O 1
ATOM 2338 N N . VAL A 1 303 ? -3.787 1.993 17.577 1.00 92.44 303 VAL A N 1
ATOM 2339 C CA . VAL A 1 303 ? -4.182 3.095 16.686 1.00 92.44 303 VAL A CA 1
ATOM 2340 C C . VAL A 1 303 ? -4.426 4.372 17.491 1.00 92.44 303 VAL A C 1
ATOM 2342 O O . VAL A 1 303 ? -3.861 5.411 17.150 1.00 92.44 303 VAL A O 1
ATOM 2345 N N . LEU A 1 304 ? -5.179 4.295 18.595 1.00 90.88 304 LEU A N 1
ATOM 2346 C CA . LEU A 1 304 ? -5.422 5.429 19.495 1.00 90.88 304 LEU A CA 1
ATOM 2347 C C . LEU A 1 304 ? -4.114 6.004 20.061 1.00 90.88 304 LEU A C 1
ATOM 2349 O O . LEU A 1 304 ? -3.866 7.207 19.998 1.00 90.88 304 LEU A O 1
ATOM 2353 N N . LYS A 1 305 ? -3.249 5.149 20.613 1.00 89.06 305 LYS A N 1
ATOM 2354 C CA . LYS A 1 305 ? -1.969 5.566 21.203 1.00 89.06 305 LYS A CA 1
ATOM 2355 C C . LYS A 1 305 ? -1.078 6.247 20.164 1.00 89.06 305 LYS A C 1
ATOM 2357 O O . LYS A 1 305 ? -0.456 7.273 20.446 1.00 89.06 305 LYS A O 1
ATOM 2362 N N . THR A 1 306 ? -1.031 5.698 18.952 1.00 86.81 306 THR A N 1
ATOM 2363 C CA . THR A 1 306 ? -0.214 6.237 17.863 1.00 86.81 306 THR A CA 1
ATOM 2364 C C . THR A 1 306 ? -0.771 7.569 17.359 1.00 86.81 306 THR A C 1
ATOM 2366 O O . THR A 1 306 ? 0.000 8.526 17.262 1.00 86.81 306 THR A O 1
ATOM 2369 N N . SER A 1 307 ? -2.086 7.682 17.140 1.00 86.88 307 SER A N 1
ATOM 2370 C CA . SER A 1 307 ? -2.735 8.919 16.677 1.00 86.88 307 SER A CA 1
ATOM 2371 C C . SER A 1 307 ? -2.581 10.075 17.676 1.00 86.88 307 SER A C 1
ATOM 2373 O O . SER A 1 307 ? -2.280 11.204 17.276 1.00 86.88 307 SER A O 1
ATOM 2375 N N . LEU A 1 308 ? -2.680 9.789 18.979 1.00 84.38 308 LEU A N 1
ATOM 2376 C CA . LEU A 1 308 ? -2.434 10.752 20.058 1.00 84.38 308 LEU A CA 1
ATOM 2377 C C . LEU A 1 308 ? -0.958 11.151 20.172 1.00 84.38 308 LEU A C 1
ATOM 2379 O O . LEU A 1 308 ? -0.646 12.309 20.448 1.00 84.38 308 LEU A O 1
ATOM 2383 N N . SER A 1 309 ? -0.027 10.225 19.924 1.00 81.50 309 SER A N 1
ATOM 2384 C CA . SER A 1 309 ? 1.404 10.553 19.962 1.00 81.50 309 SER A CA 1
ATOM 2385 C C . SER A 1 309 ? 1.809 11.555 18.877 1.00 81.50 309 SER A C 1
ATOM 2387 O O . SER A 1 309 ? 2.685 12.378 19.112 1.00 81.50 309 SER A O 1
ATOM 2389 N N . ILE A 1 310 ? 1.125 11.553 17.728 1.00 75.12 310 ILE A N 1
ATOM 2390 C CA . ILE A 1 310 ? 1.362 12.513 16.639 1.00 75.12 310 ILE A CA 1
ATOM 2391 C C . ILE A 1 310 ? 0.908 13.929 17.041 1.00 75.12 310 ILE A C 1
ATOM 2393 O O . ILE A 1 310 ? 1.531 14.902 16.635 1.00 75.12 310 ILE A O 1
ATOM 2397 N N . PHE A 1 311 ? -0.116 14.073 17.895 1.00 62.75 311 PHE A N 1
ATOM 2398 C CA . PHE A 1 311 ? -0.519 15.380 18.444 1.00 62.75 311 PHE A CA 1
ATOM 2399 C C . PHE A 1 311 ? 0.536 16.015 19.358 1.00 62.75 311 PHE A C 1
ATOM 2401 O O . PHE A 1 311 ? 0.545 17.229 19.526 1.00 62.75 311 PHE A O 1
ATOM 2408 N N . SER A 1 312 ? 1.410 15.209 19.962 1.00 53.06 312 SER A N 1
ATOM 2409 C CA . SER A 1 312 ? 2.310 15.668 21.026 1.00 53.06 312 SER A CA 1
ATOM 2410 C C . SER A 1 312 ? 3.562 16.400 20.520 1.00 53.06 312 SER A C 1
ATOM 2412 O O . SER A 1 312 ? 4.321 16.897 21.340 1.00 53.06 312 SER A O 1
ATOM 2414 N N . PHE A 1 313 ? 3.786 16.486 19.203 1.00 43.12 313 PHE A N 1
ATOM 2415 C CA . PHE A 1 313 ? 4.980 17.124 18.620 1.00 43.12 313 PHE A CA 1
ATOM 2416 C C . PHE A 1 313 ? 4.746 18.554 18.108 1.00 43.12 313 PHE A C 1
ATOM 2418 O O . PHE A 1 313 ? 5.677 19.200 17.635 1.00 43.12 313 PHE A O 1
ATOM 2425 N N . GLY A 1 314 ? 3.522 19.072 18.232 1.00 38.88 314 GLY A N 1
ATOM 2426 C CA . GLY A 1 314 ? 3.218 20.477 17.986 1.00 38.88 314 GLY A CA 1
ATOM 2427 C C . GLY A 1 314 ? 3.249 21.274 19.286 1.00 38.88 314 GLY A C 1
ATOM 2428 O O . GLY A 1 314 ? 2.241 21.317 19.985 1.00 38.88 314 GLY A O 1
ATOM 2429 N N . ASN A 1 315 ? 4.372 21.950 19.536 1.00 33.88 315 ASN A N 1
ATOM 2430 C CA . ASN A 1 315 ? 4.572 23.021 20.521 1.00 33.88 315 ASN A CA 1
ATOM 2431 C C . ASN A 1 315 ? 5.105 22.642 21.922 1.00 33.88 315 ASN A C 1
ATOM 2433 O O . ASN A 1 315 ? 4.375 22.679 22.908 1.00 33.88 315 ASN A O 1
ATOM 2437 N N . ASP A 1 316 ? 6.426 22.451 22.019 1.00 32.25 316 ASP A N 1
ATOM 2438 C CA . ASP A 1 316 ? 7.198 22.654 23.265 1.00 32.25 316 ASP A CA 1
ATOM 2439 C C . ASP A 1 316 ? 7.619 24.137 23.462 1.00 32.25 316 ASP A C 1
ATOM 2441 O O . ASP A 1 316 ? 8.426 24.482 24.325 1.00 32.25 316 ASP A O 1
ATOM 2445 N N . GLY A 1 317 ? 7.059 25.059 22.669 1.00 31.86 317 GLY A N 1
ATOM 2446 C CA . GLY A 1 317 ? 7.318 26.495 22.739 1.00 31.86 317 GLY A CA 1
ATOM 2447 C C . GLY A 1 317 ? 6.180 27.263 23.408 1.00 31.86 317 GLY A C 1
ATOM 2448 O O . GLY A 1 317 ? 5.268 27.751 22.749 1.00 31.86 317 GLY A O 1
ATOM 2449 N N . SER A 1 318 ? 6.244 27.407 24.731 1.00 41.16 318 SER A N 1
ATOM 2450 C CA . SER A 1 318 ? 5.617 28.506 25.488 1.00 41.16 318 SER A CA 1
ATOM 2451 C C . SER A 1 318 ? 4.192 28.935 25.073 1.00 41.16 318 SER A C 1
ATOM 2453 O O . SER A 1 318 ? 4.011 29.943 24.393 1.00 41.16 318 SER A O 1
ATOM 2455 N N . GLN A 1 319 ? 3.154 28.286 25.602 1.00 31.36 319 GLN A N 1
ATOM 2456 C CA . GLN A 1 319 ? 1.867 28.963 25.804 1.00 31.36 319 GLN A CA 1
ATOM 2457 C C . GLN A 1 319 ? 1.655 29.203 27.296 1.00 31.36 319 GLN A C 1
ATOM 2459 O O . GLN A 1 319 ? 1.084 28.394 28.020 1.00 31.36 319 GLN A O 1
ATOM 2464 N N . ARG A 1 320 ? 2.147 30.357 27.762 1.00 28.61 320 ARG A N 1
ATOM 2465 C CA . ARG A 1 320 ? 1.610 30.978 28.972 1.00 28.61 320 ARG A CA 1
ATOM 2466 C C . ARG A 1 320 ? 0.188 31.421 28.652 1.00 28.61 320 ARG A C 1
ATOM 2468 O O . ARG A 1 320 ? -0.025 32.174 27.705 1.00 28.61 320 ARG A O 1
ATOM 2475 N N . CYS A 1 321 ? -0.762 30.938 29.441 1.00 25.33 321 CYS A N 1
ATOM 2476 C CA . CYS A 1 321 ? -2.160 31.332 29.393 1.00 25.33 321 CYS A CA 1
ATOM 2477 C C . CYS A 1 321 ? -2.274 32.864 29.458 1.00 25.33 321 CYS A C 1
ATOM 2479 O O . CYS A 1 321 ? -1.976 33.460 30.493 1.00 25.33 321 CYS A O 1
ATOM 2481 N N . SER A 1 322 ? -2.703 33.508 28.370 1.00 28.05 322 SER A N 1
ATOM 2482 C CA . SER A 1 322 ? -3.188 34.886 28.437 1.00 28.05 322 SER A CA 1
ATOM 2483 C C . SER A 1 322 ? -4.635 34.832 28.909 1.00 28.05 322 SER A C 1
ATOM 2485 O O . SER A 1 322 ? -5.525 34.373 28.192 1.00 28.05 322 SER A O 1
ATOM 2487 N N . GLY A 1 323 ? -4.847 35.207 30.169 1.00 30.23 323 GLY A N 1
ATOM 2488 C CA . GLY A 1 323 ? -6.156 35.213 30.801 1.00 30.23 323 GLY A CA 1
ATOM 2489 C C . GLY A 1 323 ? -7.066 36.265 30.177 1.00 30.23 323 GLY A C 1
ATOM 2490 O O . GLY A 1 323 ? -6.849 37.462 30.348 1.00 30.23 323 GLY A O 1
ATOM 2491 N N . ARG A 1 324 ? -8.140 35.817 29.526 1.00 26.88 324 ARG A N 1
ATOM 2492 C CA . ARG A 1 324 ? -9.342 36.631 29.349 1.00 26.88 324 ARG A CA 1
ATOM 2493 C C . ARG A 1 324 ? -10.519 35.884 29.961 1.00 26.88 324 ARG A C 1
ATOM 2495 O O . ARG A 1 324 ? -11.020 34.913 29.407 1.00 26.88 324 ARG A O 1
ATOM 2502 N N . SER A 1 325 ? -10.890 36.334 31.154 1.00 25.80 325 SER A N 1
ATOM 2503 C CA . SER A 1 325 ? -12.034 35.854 31.926 1.00 25.80 325 SER A CA 1
ATOM 2504 C C . SER A 1 325 ? -13.337 36.055 31.131 1.00 25.80 325 SER A C 1
ATOM 2506 O O . SER A 1 325 ? -13.566 37.171 30.653 1.00 25.80 325 SER A O 1
ATOM 2508 N N . PRO A 1 326 ? -14.202 35.035 30.972 1.00 29.47 326 PRO A N 1
ATOM 2509 C CA . PRO A 1 326 ? -15.585 35.257 30.583 1.00 29.47 326 PRO A CA 1
ATOM 2510 C C . PRO A 1 326 ? -16.378 35.687 31.820 1.00 29.47 326 PRO A C 1
ATOM 2512 O O . PRO A 1 326 ? -16.355 35.020 32.855 1.00 29.47 326 PRO A O 1
ATOM 2515 N N . ALA A 1 327 ? -17.073 36.817 31.702 1.00 27.88 327 ALA A N 1
ATOM 2516 C CA . ALA A 1 327 ? -17.980 37.320 32.721 1.00 27.88 327 ALA A CA 1
ATOM 2517 C C . ALA A 1 327 ? -19.043 36.268 33.084 1.00 27.88 327 ALA A C 1
ATOM 2519 O O . ALA A 1 327 ? -19.602 35.599 32.214 1.00 27.88 327 ALA A O 1
ATOM 2520 N N . ALA A 1 328 ? -19.300 36.145 34.385 1.00 26.25 328 ALA A N 1
ATOM 2521 C CA . ALA A 1 328 ? -20.247 35.210 34.971 1.00 26.25 328 ALA A CA 1
ATOM 2522 C C . ALA A 1 328 ? -21.660 35.357 34.378 1.00 26.25 328 ALA A C 1
ATOM 2524 O O . ALA A 1 328 ? -22.208 36.459 34.327 1.00 26.25 328 ALA A O 1
ATOM 2525 N N . LEU A 1 329 ? -22.267 34.228 34.005 1.00 28.47 329 LEU A N 1
ATOM 2526 C CA . LEU A 1 329 ? -23.711 34.107 33.799 1.00 28.47 329 LEU A CA 1
ATOM 2527 C C . LEU A 1 329 ? -24.349 33.401 35.011 1.00 28.47 329 LEU A C 1
ATOM 2529 O O . LEU A 1 329 ? -23.721 32.515 35.597 1.00 28.47 329 LEU A O 1
ATOM 2533 N N . PRO A 1 330 ? -25.564 33.810 35.421 1.00 29.02 330 PRO A N 1
ATOM 2534 C CA . PRO A 1 330 ? -26.165 33.416 36.691 1.00 29.02 330 PRO A CA 1
ATOM 2535 C C . PRO A 1 330 ? -26.662 31.967 36.675 1.00 29.02 330 PRO A C 1
ATOM 2537 O O . PRO A 1 330 ? -27.108 31.449 35.652 1.00 29.02 330 PRO A O 1
ATOM 2540 N N . GLY A 1 331 ? -26.569 31.329 37.845 1.00 33.31 331 GLY A N 1
ATOM 2541 C CA . GLY A 1 331 ? -26.866 29.917 38.056 1.00 33.31 331 GLY A CA 1
ATOM 2542 C C . GLY A 1 331 ? -28.274 29.521 37.621 1.00 33.31 331 GLY A C 1
ATOM 2543 O O . GLY A 1 331 ? -29.261 30.127 38.032 1.00 33.31 331 GLY A O 1
ATOM 2544 N N . GLN A 1 332 ? -28.345 28.464 36.813 1.00 27.80 332 GLN A N 1
ATOM 2545 C CA . GLN A 1 332 ? -29.569 27.713 36.575 1.00 27.80 332 GLN A CA 1
ATOM 2546 C C . GLN A 1 332 ? -29.541 26.430 37.405 1.00 27.80 332 GLN A C 1
ATOM 2548 O O . GLN A 1 332 ? -28.593 25.643 37.346 1.00 27.80 332 GLN A O 1
ATOM 2553 N N . ASP A 1 333 ? -30.599 26.257 38.190 1.00 30.25 333 ASP A N 1
ATOM 2554 C CA . ASP A 1 333 ? -30.838 25.114 39.054 1.00 30.25 333 ASP A CA 1
ATOM 2555 C C . ASP A 1 333 ? -30.856 23.793 38.277 1.00 30.25 333 ASP A C 1
ATOM 2557 O O . ASP A 1 333 ? -31.482 23.645 37.225 1.00 30.25 333 ASP A O 1
ATOM 2561 N N . LYS A 1 334 ? -30.149 22.811 38.840 1.00 34.28 334 LYS A N 1
ATOM 2562 C CA . LYS A 1 334 ? -30.018 21.450 38.322 1.00 34.28 334 LYS A CA 1
ATOM 2563 C C . LYS A 1 334 ? -31.374 20.744 38.350 1.00 34.28 334 LYS A C 1
ATOM 2565 O O . LYS A 1 334 ? -31.959 20.554 39.415 1.00 34.28 334 LYS A O 1
ATOM 2570 N N . SER A 1 335 ? -31.835 20.277 37.193 1.00 30.50 335 SER A N 1
ATOM 2571 C CA . SER A 1 335 ? -32.936 19.321 37.110 1.00 30.50 335 SER A CA 1
ATOM 2572 C C . SER A 1 335 ? -32.450 17.916 37.495 1.00 30.50 335 SER A C 1
ATOM 2574 O O . SER A 1 335 ? -31.400 17.438 37.064 1.00 30.50 335 SER A O 1
ATOM 2576 N N . ASN A 1 336 ? -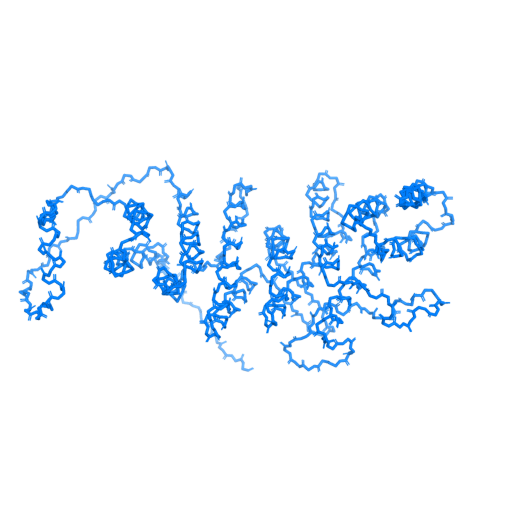33.220 17.257 38.361 1.00 36.56 336 ASN A N 1
ATOM 2577 C CA . ASN A 1 336 ? -32.949 15.920 38.882 1.00 36.56 336 ASN A CA 1
ATOM 2578 C C . ASN A 1 336 ? -33.182 14.853 37.799 1.00 36.56 336 ASN A C 1
ATOM 2580 O O . ASN A 1 336 ? -34.302 14.368 37.634 1.00 36.56 336 ASN A O 1
ATOM 2584 N N . ALA A 1 337 ? -32.130 14.452 37.084 1.00 39.72 337 ALA A N 1
ATOM 2585 C CA . ALA A 1 337 ? -32.153 13.241 36.269 1.00 39.72 337 ALA A CA 1
ATOM 2586 C C . ALA A 1 337 ? -31.960 12.003 37.165 1.00 39.72 337 ALA A C 1
ATOM 2588 O O . ALA A 1 337 ? -31.058 11.946 38.003 1.00 39.72 337 ALA A O 1
ATOM 2589 N N . ALA A 1 338 ? -32.842 11.012 37.020 1.00 42.69 338 ALA A N 1
ATOM 2590 C CA . ALA A 1 338 ? -32.866 9.807 37.841 1.00 42.69 338 ALA A CA 1
ATOM 2591 C C . ALA A 1 338 ? -31.625 8.927 37.597 1.00 42.69 338 ALA A C 1
ATOM 2593 O O . ALA A 1 338 ? -31.572 8.140 36.655 1.00 42.69 338 ALA A O 1
ATOM 2594 N N . VAL A 1 339 ? -30.646 9.038 38.496 1.00 48.59 339 VAL A N 1
ATOM 2595 C CA . VAL A 1 339 ? -29.397 8.263 38.492 1.00 48.59 339 VAL A CA 1
ATOM 2596 C C . VAL A 1 339 ? -29.695 6.760 38.583 1.00 48.59 339 VAL A C 1
ATOM 2598 O O . VAL A 1 339 ? -30.319 6.268 39.544 1.00 48.59 339 VAL A O 1
ATOM 2601 N N . THR A 1 340 ? -29.225 6.012 37.585 1.00 60.19 340 THR A N 1
ATOM 2602 C CA . THR A 1 340 ? -29.441 4.561 37.481 1.00 60.19 340 THR A CA 1
ATOM 2603 C C . THR A 1 340 ? -28.698 3.805 38.596 1.00 60.19 340 THR A C 1
ATOM 2605 O O . THR A 1 340 ? -27.717 4.288 39.162 1.00 60.19 340 THR A O 1
ATOM 2608 N N . LYS A 1 341 ? -29.145 2.589 38.963 1.00 60.38 341 LYS A N 1
ATOM 2609 C CA . LYS A 1 341 ? -28.485 1.785 40.023 1.00 60.38 341 LYS A CA 1
ATOM 2610 C C . LYS A 1 341 ? -26.999 1.517 39.727 1.00 60.38 341 LYS A C 1
ATOM 2612 O O . LYS A 1 341 ? -26.201 1.461 40.657 1.00 60.38 341 LYS A O 1
ATOM 2617 N N . LYS A 1 342 ? -26.641 1.390 38.444 1.00 58.44 342 LYS A N 1
ATOM 2618 C CA . LYS A 1 342 ? -25.266 1.177 37.966 1.00 58.44 342 LYS A CA 1
ATOM 2619 C C . LYS A 1 342 ? -24.382 2.402 38.221 1.00 58.44 342 LYS A C 1
ATOM 2621 O O . LYS A 1 342 ? -23.273 2.275 38.725 1.00 58.44 342 LYS A O 1
ATOM 2626 N N . GLU A 1 343 ? -24.916 3.584 37.955 1.00 51.50 343 GLU A N 1
ATOM 2627 C CA . GLU A 1 343 ? -24.243 4.869 38.159 1.00 51.50 343 GLU A CA 1
ATOM 2628 C C . GLU A 1 343 ? -24.063 5.198 39.650 1.00 51.50 343 GLU A C 1
ATOM 2630 O O . GLU A 1 343 ? -23.025 5.708 40.063 1.00 51.50 343 GLU A O 1
ATOM 2635 N N . ARG A 1 344 ? -25.013 4.789 40.504 1.00 66.38 344 ARG A N 1
ATOM 2636 C CA . ARG A 1 344 ? -24.841 4.865 41.967 1.00 66.38 344 ARG A CA 1
ATOM 2637 C C . ARG A 1 344 ? -23.720 3.973 42.485 1.00 66.38 344 ARG A C 1
ATOM 2639 O O . ARG A 1 344 ? -23.040 4.375 43.423 1.00 66.38 344 ARG A O 1
ATOM 2646 N N . TRP A 1 345 ? -23.547 2.779 41.918 1.00 70.62 345 TRP A N 1
ATOM 2647 C CA . TRP A 1 345 ? -22.452 1.893 42.311 1.00 70.62 345 TRP A CA 1
ATOM 2648 C C . TRP A 1 345 ? -21.102 2.487 41.898 1.00 70.62 345 TRP A C 1
ATOM 2650 O O . TRP A 1 345 ? -20.233 2.629 42.749 1.00 70.62 345 TRP A O 1
ATOM 2660 N N . ALA A 1 346 ? -20.981 2.962 40.653 1.00 56.06 346 ALA A N 1
ATOM 2661 C CA . ALA A 1 346 ? -19.774 3.634 40.169 1.00 56.06 346 ALA A CA 1
ATOM 2662 C C . ALA A 1 346 ? -19.399 4.862 41.021 1.00 56.06 346 ALA A C 1
ATOM 2664 O O . ALA A 1 346 ? -18.249 5.008 41.422 1.00 56.06 346 ALA A O 1
ATOM 2665 N N . ASN A 1 347 ? -20.379 5.696 41.389 1.00 59.41 347 ASN A N 1
ATOM 2666 C CA . ASN A 1 347 ? -20.145 6.855 42.256 1.00 59.41 347 ASN A CA 1
ATOM 2667 C C . ASN A 1 347 ? -19.764 6.469 43.693 1.00 59.41 347 ASN A C 1
ATOM 2669 O O . ASN A 1 347 ? -19.034 7.205 44.353 1.00 59.41 347 ASN A O 1
ATOM 2673 N N . LYS A 1 348 ? -20.260 5.338 44.207 1.00 68.38 348 LYS A N 1
ATOM 2674 C CA . LYS A 1 348 ? -19.908 4.850 45.548 1.00 68.38 348 LYS A CA 1
ATOM 2675 C C . LYS A 1 348 ? -18.498 4.258 45.574 1.00 68.38 348 LYS A C 1
ATOM 2677 O O . LYS A 1 348 ? -17.770 4.502 46.530 1.00 68.38 348 LYS A O 1
ATOM 2682 N N . GLU A 1 349 ? -18.121 3.550 44.514 1.00 63.00 349 GLU A N 1
ATOM 2683 C CA . GLU A 1 349 ? -16.780 2.996 44.329 1.00 63.00 349 GLU A CA 1
ATOM 2684 C C . GLU A 1 349 ? -15.742 4.117 44.180 1.00 63.00 349 GLU A C 1
ATOM 2686 O O . GLU A 1 349 ? -14.749 4.142 44.901 1.00 63.00 349 GLU A O 1
ATOM 2691 N N . ALA A 1 350 ? -16.026 5.120 43.341 1.00 56.12 350 ALA A N 1
ATOM 2692 C CA . ALA A 1 350 ? -15.175 6.298 43.178 1.00 56.12 350 ALA A CA 1
ATOM 2693 C C . ALA A 1 350 ? -14.964 7.048 44.507 1.00 56.12 350 ALA A C 1
ATOM 2695 O O . ALA A 1 350 ? -13.832 7.373 44.864 1.00 56.12 350 ALA A O 1
ATOM 2696 N N . LYS A 1 351 ? -16.035 7.234 45.295 1.00 59.09 351 LYS A N 1
ATOM 2697 C CA . LYS A 1 351 ? -15.946 7.821 46.643 1.00 59.09 351 LYS A CA 1
ATOM 2698 C C . LYS A 1 351 ? -15.113 6.975 47.606 1.00 59.09 351 LYS A C 1
ATOM 2700 O O . LYS A 1 351 ? -14.353 7.527 48.392 1.00 59.09 351 LYS A O 1
ATOM 2705 N N . SER A 1 352 ? -15.229 5.648 47.544 1.00 54.91 352 SER A N 1
ATOM 2706 C CA . SER A 1 352 ? -14.437 4.737 48.382 1.00 54.91 352 SER A CA 1
ATOM 2707 C C . SER A 1 352 ? -12.944 4.754 48.040 1.00 54.91 352 SER A C 1
ATOM 2709 O O . SER A 1 352 ? -12.125 4.445 48.900 1.00 54.91 352 SER A O 1
ATOM 2711 N N . LEU A 1 353 ? -12.590 5.119 46.806 1.00 46.59 353 LEU A N 1
ATOM 2712 C CA . LEU A 1 353 ? -11.211 5.242 46.326 1.00 46.59 353 LEU A CA 1
ATOM 2713 C C . LEU A 1 353 ? -10.606 6.636 46.569 1.00 46.59 353 LEU A C 1
ATOM 2715 O O . LEU A 1 353 ? -9.522 6.927 46.070 1.00 46.59 353 LEU A O 1
ATOM 2719 N N . GLY A 1 354 ? -11.286 7.503 47.328 1.00 45.34 354 GLY A N 1
ATOM 2720 C CA . GLY A 1 354 ? -10.806 8.856 47.624 1.00 45.34 354 GLY A CA 1
ATOM 2721 C C . GLY A 1 354 ? -10.916 9.827 46.446 1.00 45.34 354 GLY A C 1
ATOM 2722 O O . GLY A 1 354 ? -10.361 10.920 46.507 1.00 45.34 354 GLY A O 1
ATOM 2723 N N . VAL A 1 355 ? -11.651 9.463 45.389 1.00 51.16 355 VAL A N 1
ATOM 2724 C CA . VAL A 1 355 ? -12.014 10.368 44.291 1.00 51.16 355 VAL A CA 1
ATOM 2725 C C . VAL A 1 355 ? -13.195 11.218 44.760 1.00 51.16 355 VAL A C 1
ATOM 2727 O O . VAL A 1 355 ? -14.329 11.067 44.304 1.00 51.16 355 VAL A O 1
ATOM 2730 N N . GLU A 1 356 ? -12.968 12.049 45.775 1.00 42.12 356 GLU A N 1
ATOM 2731 C CA . GLU A 1 356 ? -13.964 13.028 46.187 1.00 42.12 356 GLU A CA 1
ATOM 2732 C C . GLU A 1 356 ? -14.011 14.177 45.173 1.00 42.12 356 GLU A C 1
ATOM 2734 O O . GLU A 1 356 ? -13.046 14.451 44.461 1.00 42.12 356 GLU A O 1
ATOM 2739 N N . GLU A 1 357 ? -15.190 14.785 45.058 1.00 43.88 357 GLU A N 1
ATOM 2740 C CA . GLU A 1 357 ? -15.547 15.814 44.087 1.00 43.88 357 GLU A CA 1
ATOM 2741 C C . GLU A 1 357 ? -14.415 16.836 43.893 1.00 43.88 357 GLU A C 1
ATOM 2743 O O . GLU A 1 357 ? -14.174 17.670 44.766 1.00 43.88 357 GLU A O 1
ATOM 2748 N N . ILE A 1 358 ? -13.782 16.832 42.712 1.00 41.53 358 ILE A N 1
ATOM 2749 C CA . ILE A 1 358 ? -13.039 17.988 42.192 1.00 41.53 358 ILE A CA 1
ATOM 2750 C C . ILE A 1 358 ? -14.090 19.077 41.932 1.00 41.53 358 ILE A C 1
ATOM 2752 O O . ILE A 1 358 ? -14.546 19.310 40.811 1.00 41.53 358 ILE A O 1
ATOM 2756 N N . LYS A 1 359 ? -14.580 19.687 43.012 1.00 35.84 359 LYS A N 1
ATOM 2757 C CA . LYS A 1 359 ? -15.394 20.892 42.983 1.00 35.84 359 LYS A CA 1
ATOM 2758 C C . LYS A 1 359 ? -14.470 22.007 42.551 1.00 35.84 359 LYS A C 1
ATOM 2760 O O . LYS A 1 359 ? -13.827 22.566 43.422 1.00 35.84 359 LYS A O 1
ATOM 2765 N N . GLN A 1 360 ? -14.413 22.276 41.245 1.00 40.34 360 GLN A N 1
ATOM 2766 C CA . GLN A 1 360 ? -13.975 23.545 40.645 1.00 40.34 360 GLN A CA 1
ATOM 2767 C C . GLN A 1 360 ? -12.991 24.351 41.518 1.00 40.34 360 GLN A C 1
ATOM 2769 O O . GLN A 1 360 ? -13.238 25.515 41.823 1.00 40.34 360 GLN A O 1
ATOM 2774 N N . SER A 1 361 ? -11.907 23.723 41.973 1.00 31.97 361 SER A N 1
ATOM 2775 C CA . SER A 1 361 ? -10.772 24.443 42.512 1.00 31.97 361 SER A CA 1
ATOM 2776 C C . SER A 1 361 ? -9.960 24.834 41.292 1.00 31.97 361 SER A C 1
ATOM 2778 O O . SER A 1 361 ? -9.744 24.016 40.397 1.00 31.97 361 SER A O 1
ATOM 2780 N N . ASP A 1 362 ? -9.565 26.101 41.233 1.00 36.91 362 ASP A N 1
ATOM 2781 C CA . ASP A 1 362 ? -8.762 26.727 40.175 1.00 36.91 362 ASP A CA 1
ATOM 2782 C C . ASP A 1 362 ? -7.332 26.141 40.056 1.00 36.91 362 ASP A C 1
ATOM 2784 O O . ASP A 1 362 ? -6.378 26.820 39.675 1.00 36.91 362 ASP A O 1
ATOM 2788 N N . GLU A 1 363 ? -7.151 24.861 40.367 1.00 38.94 363 GLU A N 1
ATOM 2789 C CA . GLU A 1 363 ? -5.891 24.139 40.295 1.00 38.94 363 GLU A CA 1
ATOM 2790 C C . GLU A 1 363 ? -5.845 23.332 38.999 1.00 38.94 363 GLU A C 1
ATOM 2792 O O . GLU A 1 363 ? -6.412 22.251 38.872 1.00 38.94 363 GLU A O 1
ATOM 2797 N N . GLN A 1 364 ? -5.180 23.949 38.020 1.00 42.22 364 GLN A N 1
ATOM 2798 C CA . GLN A 1 364 ? -4.710 23.389 36.757 1.00 42.22 364 GLN A CA 1
ATOM 2799 C C . GLN A 1 364 ? -5.709 22.482 36.023 1.00 42.22 364 GLN A C 1
ATOM 2801 O O . GLN A 1 364 ? -5.784 21.275 36.245 1.00 42.22 364 GLN A O 1
ATOM 2806 N N . CYS A 1 365 ? -6.356 23.039 34.992 1.00 41.72 365 CYS A N 1
ATOM 2807 C CA . CYS A 1 365 ? -6.784 22.241 33.845 1.00 41.72 365 CYS A CA 1
ATOM 2808 C C . CYS A 1 365 ? -5.602 21.369 33.398 1.00 41.72 365 CYS A C 1
ATOM 2810 O O . CYS A 1 365 ? -4.689 21.858 32.731 1.00 41.72 365 CYS A O 1
ATOM 2812 N N . SER A 1 366 ? -5.615 20.085 33.771 1.00 52.91 366 SER A N 1
ATOM 2813 C CA . SER A 1 366 ? -4.767 19.083 33.146 1.00 52.91 366 SER A CA 1
ATOM 2814 C C . SER A 1 366 ? -4.987 19.232 31.651 1.00 52.91 366 SER A C 1
ATOM 2816 O O . SER A 1 366 ? -6.134 19.255 31.183 1.00 52.91 366 SER A O 1
ATOM 2818 N N . SER A 1 367 ? -3.902 19.469 30.914 1.00 65.44 367 SER A N 1
ATOM 2819 C CA . SER A 1 367 ? -3.993 19.667 29.474 1.00 65.44 367 SER A CA 1
ATOM 2820 C C . SER A 1 367 ? -4.789 18.499 28.877 1.00 65.44 367 SER A C 1
ATOM 2822 O O . SER A 1 367 ? -4.763 17.386 29.413 1.00 65.44 367 SER A O 1
ATOM 2824 N N . GLY A 1 368 ? -5.517 18.706 27.773 1.00 68.19 368 GLY A N 1
ATOM 2825 C CA . GLY A 1 368 ? -6.235 17.597 27.122 1.00 68.19 368 GLY A CA 1
ATOM 2826 C C . GLY A 1 368 ? -5.321 16.385 26.868 1.00 68.19 368 GLY A C 1
ATOM 2827 O O . GLY A 1 368 ? -5.759 15.241 26.934 1.00 68.19 368 GLY A O 1
ATOM 2828 N N . GLN A 1 369 ? -4.023 16.637 26.691 1.00 68.81 369 GLN A N 1
ATOM 2829 C CA . GLN A 1 369 ? -2.973 15.635 26.583 1.00 68.81 369 GLN A CA 1
ATOM 2830 C C . GLN A 1 369 ? -2.763 14.819 27.871 1.00 68.81 369 GLN A C 1
ATOM 2832 O O . GLN A 1 369 ? -2.633 13.599 27.798 1.00 68.81 369 GLN A O 1
ATOM 2837 N N . ASP A 1 370 ? -2.757 15.443 29.048 1.00 71.44 370 ASP A N 1
ATOM 2838 C CA . ASP A 1 370 ? -2.592 14.736 30.324 1.00 71.44 370 ASP A CA 1
ATOM 2839 C C . ASP A 1 370 ? -3.809 13.865 30.654 1.00 71.44 370 ASP A C 1
ATOM 2841 O O . ASP A 1 370 ? -3.653 12.752 31.157 1.00 71.44 370 ASP A O 1
ATOM 2845 N N . ARG A 1 371 ? -5.017 14.297 30.268 1.00 77.00 371 ARG A N 1
ATOM 2846 C CA . ARG A 1 371 ? -6.232 13.470 30.381 1.00 77.00 371 ARG A CA 1
ATOM 2847 C C . ARG A 1 371 ? -6.162 12.215 29.514 1.00 77.00 371 ARG A C 1
ATOM 2849 O O . ARG A 1 371 ? -6.531 11.135 29.978 1.00 77.00 371 ARG A O 1
ATOM 2856 N N . TRP A 1 372 ? -5.635 12.341 28.297 1.00 82.06 372 TRP A N 1
ATOM 2857 C CA . TRP A 1 372 ? -5.388 11.201 27.417 1.00 82.06 372 TRP A CA 1
ATOM 2858 C C . TRP A 1 372 ? -4.287 10.277 27.946 1.00 82.06 372 TRP A C 1
ATOM 2860 O O . TRP A 1 372 ? -4.446 9.062 27.875 1.00 82.06 372 TRP A O 1
ATOM 2870 N N . LYS A 1 373 ? -3.206 10.807 28.537 1.00 80.62 373 LYS A N 1
ATOM 2871 C CA . LYS A 1 373 ? -2.170 9.979 29.190 1.00 80.62 373 LYS A CA 1
ATOM 2872 C C . LYS A 1 373 ? -2.758 9.138 30.325 1.00 80.62 373 LYS A C 1
ATOM 2874 O O . LYS A 1 373 ? -2.496 7.939 30.386 1.00 80.62 373 LYS A O 1
ATOM 2879 N N . VAL A 1 374 ? -3.582 9.747 31.182 1.00 81.19 374 VAL A N 1
ATOM 2880 C CA . VAL A 1 374 ? -4.280 9.038 32.266 1.00 81.19 374 VAL A CA 1
ATOM 2881 C C . VAL A 1 374 ? -5.221 7.975 31.701 1.00 81.19 374 VAL A C 1
ATOM 2883 O O . VAL A 1 374 ? -5.221 6.852 32.193 1.00 81.19 374 VAL A O 1
ATOM 2886 N N . PHE A 1 375 ? -5.973 8.284 30.639 1.00 83.69 375 PHE A N 1
ATOM 2887 C CA . PHE A 1 375 ? -6.841 7.305 29.977 1.00 83.69 375 PHE A CA 1
ATOM 2888 C C . PHE A 1 375 ? -6.061 6.108 29.421 1.00 83.69 375 PHE A C 1
ATOM 2890 O O . PHE A 1 375 ? -6.471 4.970 29.631 1.00 83.69 375 PHE A O 1
ATOM 2897 N N . LEU A 1 376 ? -4.941 6.345 28.731 1.00 84.06 376 LEU A N 1
ATOM 2898 C CA . LEU A 1 376 ? -4.113 5.275 28.168 1.00 84.06 376 LEU A CA 1
ATOM 2899 C C . LEU A 1 376 ? -3.551 4.366 29.271 1.00 84.06 376 LEU A C 1
ATOM 2901 O O . LEU A 1 376 ? -3.631 3.148 29.140 1.00 84.06 376 LEU A O 1
ATOM 2905 N N . LEU A 1 377 ? -3.053 4.948 30.368 1.00 82.19 377 LEU A N 1
ATOM 2906 C CA . LEU A 1 377 ? -2.554 4.196 31.523 1.00 82.19 377 LEU A CA 1
ATOM 2907 C C . LEU A 1 377 ? -3.672 3.381 32.188 1.00 82.19 377 LEU A C 1
ATOM 2909 O O . LEU A 1 377 ? -3.499 2.200 32.478 1.00 82.19 377 LEU A O 1
ATOM 2913 N N . LEU A 1 378 ? -4.838 4.001 32.384 1.00 80.69 378 LEU A N 1
ATOM 2914 C CA . LEU A 1 378 ? -6.017 3.342 32.936 1.00 80.69 378 LEU A CA 1
ATOM 2915 C C . LEU A 1 378 ? -6.442 2.166 32.051 1.00 80.69 378 LEU A C 1
ATOM 2917 O O . LEU A 1 378 ? -6.715 1.089 32.564 1.00 80.69 378 LEU A O 1
ATOM 2921 N N . TYR A 1 379 ? -6.462 2.335 30.729 1.00 82.00 379 TYR A N 1
ATOM 2922 C CA . TYR A 1 379 ? -6.811 1.260 29.803 1.00 82.00 379 TYR A CA 1
ATOM 2923 C C . TYR A 1 379 ? -5.797 0.106 29.837 1.00 82.00 379 TYR A C 1
ATOM 2925 O O . TYR A 1 379 ? -6.209 -1.052 29.864 1.00 82.00 379 TYR A O 1
ATOM 2933 N N . GLU A 1 380 ? -4.492 0.398 29.887 1.00 82.06 380 GLU A N 1
ATOM 2934 C CA . GLU A 1 380 ? -3.435 -0.618 30.029 1.00 82.06 380 GLU A CA 1
ATOM 2935 C C . GLU A 1 380 ? -3.589 -1.412 31.339 1.00 82.06 380 GLU A C 1
ATOM 2937 O O . GLU A 1 380 ? -3.461 -2.634 31.332 1.00 82.06 380 GLU A O 1
ATOM 2942 N N . MET A 1 381 ? -3.951 -0.747 32.442 1.00 76.50 381 MET A N 1
ATOM 2943 C CA . MET A 1 381 ? -4.219 -1.403 33.731 1.00 76.50 381 MET A CA 1
ATOM 2944 C C . MET A 1 381 ? -5.554 -2.167 33.766 1.00 76.50 381 MET A C 1
ATOM 2946 O O . MET A 1 381 ? -5.677 -3.180 34.450 1.00 76.50 381 MET A O 1
ATOM 2950 N N . LEU A 1 382 ? -6.574 -1.689 33.048 1.00 71.12 382 LEU A N 1
ATOM 2951 C CA . LEU A 1 382 ? -7.929 -2.254 33.041 1.00 71.12 382 LEU A CA 1
ATOM 2952 C C . LEU A 1 382 ? -8.158 -3.311 31.963 1.00 71.12 382 LEU A C 1
ATOM 2954 O O . LEU A 1 382 ? -9.244 -3.900 31.919 1.00 71.12 382 LEU A O 1
ATOM 2958 N N . GLN A 1 383 ? -7.156 -3.589 31.125 1.00 63.31 383 GLN A N 1
ATOM 2959 C CA . GLN A 1 383 ? -7.212 -4.642 30.113 1.00 63.31 383 GLN A CA 1
ATOM 2960 C C . GLN A 1 383 ? -7.593 -6.012 30.719 1.00 63.31 383 GLN A C 1
ATOM 2962 O O . GLN A 1 383 ? -8.109 -6.872 30.002 1.00 63.31 383 GLN A O 1
ATOM 2967 N N . GLU A 1 384 ? -7.424 -6.170 32.039 1.00 52.34 384 GLU A N 1
ATOM 2968 C CA . GLU A 1 384 ? -7.778 -7.351 32.830 1.00 52.34 384 GLU A CA 1
ATOM 2969 C C . GLU A 1 384 ? -9.158 -7.300 33.536 1.00 52.34 384 GLU A C 1
ATOM 2971 O O . GLU A 1 384 ? -9.684 -8.364 33.857 1.00 52.34 384 GLU A O 1
ATOM 2976 N N . PHE A 1 385 ? -9.801 -6.133 33.746 1.00 53.03 385 PHE A N 1
ATOM 2977 C CA . PHE A 1 385 ? -10.947 -6.025 34.686 1.00 53.03 385 PHE A CA 1
ATOM 2978 C C . PHE A 1 385 ? -12.228 -5.312 34.204 1.00 53.03 385 PHE A C 1
ATOM 2980 O O . PHE A 1 385 ? -13.195 -5.240 34.963 1.00 53.03 385 PHE A O 1
ATOM 2987 N N . GLY A 1 386 ? -12.335 -4.887 32.938 1.00 60.53 386 GLY A N 1
ATOM 2988 C CA . GLY A 1 386 ? -13.661 -4.718 32.314 1.00 60.53 386 GLY A CA 1
ATOM 2989 C C . GLY A 1 386 ? -13.819 -3.557 31.333 1.00 60.53 386 GLY A C 1
ATOM 2990 O O . GLY A 1 386 ? -13.623 -2.390 31.663 1.00 60.53 386 GLY A O 1
ATOM 2991 N N . THR A 1 387 ? -14.316 -3.881 30.137 1.00 65.94 387 THR A N 1
ATOM 2992 C CA . THR A 1 387 ? -14.638 -2.940 29.046 1.00 65.94 387 THR A CA 1
ATOM 2993 C C . THR A 1 387 ? -15.653 -1.856 29.436 1.00 65.94 387 THR A C 1
ATOM 2995 O O . THR A 1 387 ? -15.648 -0.771 28.865 1.00 65.94 387 THR A O 1
ATOM 2998 N N . HIS A 1 388 ? -16.486 -2.090 30.455 1.00 65.50 388 HIS A N 1
ATOM 2999 C CA . HIS A 1 388 ? -17.483 -1.125 30.941 1.00 65.50 388 HIS A CA 1
ATOM 3000 C C . HIS A 1 388 ? -16.887 0.127 31.602 1.00 65.50 388 HIS A C 1
ATOM 3002 O O . HIS A 1 388 ? -17.539 1.170 31.626 1.00 65.50 388 HIS A O 1
ATOM 3008 N N . LEU A 1 389 ? -15.667 0.043 32.139 1.00 67.44 389 LEU A N 1
ATOM 3009 C CA . LEU A 1 389 ? -14.961 1.199 32.703 1.00 67.44 389 LEU A CA 1
ATOM 3010 C C . LEU A 1 389 ? -14.385 2.093 31.601 1.00 67.44 389 LEU A C 1
ATOM 3012 O O . LEU A 1 389 ? -14.337 3.311 31.754 1.00 67.44 389 LEU A O 1
ATOM 3016 N N . VAL A 1 390 ? -14.025 1.499 30.461 1.00 70.50 390 VAL A N 1
ATOM 3017 C CA . VAL A 1 390 ? -13.561 2.224 29.272 1.00 70.50 390 VAL A CA 1
ATOM 3018 C C . VAL A 1 390 ? -14.673 3.112 28.722 1.00 70.50 390 VAL A C 1
ATOM 3020 O O . VAL A 1 390 ? -14.427 4.272 28.409 1.00 70.50 390 VAL A O 1
ATOM 3023 N N . GLU A 1 391 ? -15.911 2.609 28.672 1.00 72.06 391 GLU A N 1
ATOM 3024 C CA . GLU A 1 391 ? -17.068 3.395 28.222 1.00 72.06 391 GLU A CA 1
ATOM 3025 C C . GLU A 1 391 ? -17.325 4.620 29.105 1.00 72.06 391 GLU A C 1
ATOM 3027 O O . GLU A 1 391 ? -17.641 5.685 28.577 1.00 72.06 391 GLU A O 1
ATOM 3032 N N . ALA A 1 392 ? -17.169 4.471 30.425 1.00 69.19 392 ALA A N 1
ATOM 3033 C CA . ALA A 1 392 ? -17.333 5.558 31.386 1.00 69.19 392 ALA A CA 1
ATOM 3034 C C . ALA A 1 392 ? -16.169 6.560 31.327 1.00 69.19 392 ALA A C 1
ATOM 3036 O O . ALA A 1 392 ? -16.381 7.767 31.372 1.00 69.19 392 ALA A O 1
ATOM 3037 N N . ALA A 1 393 ? -14.932 6.083 31.176 1.00 73.31 393 ALA A N 1
ATOM 3038 C CA . ALA A 1 393 ? -13.769 6.955 31.059 1.00 73.31 393 ALA A CA 1
ATOM 3039 C C . ALA A 1 393 ? -13.763 7.737 29.731 1.00 73.31 393 ALA A C 1
ATOM 3041 O O . ALA A 1 393 ? -13.349 8.895 29.706 1.00 73.31 393 ALA A O 1
ATOM 3042 N N . TRP A 1 394 ? -14.268 7.145 28.642 1.00 76.19 394 TRP A N 1
ATOM 3043 C CA . TRP A 1 394 ? -14.330 7.775 27.318 1.00 76.19 394 TRP A CA 1
ATOM 3044 C C . TRP A 1 394 ? -15.231 9.016 27.283 1.00 76.19 394 TRP A C 1
ATOM 3046 O O . TRP A 1 394 ? -14.872 10.019 26.666 1.00 76.19 394 TRP A O 1
ATOM 3056 N N . THR A 1 395 ? -16.375 9.000 27.980 1.00 68.38 395 THR A N 1
ATOM 3057 C CA . THR A 1 395 ? -17.304 10.149 28.014 1.00 68.38 395 THR A CA 1
ATOM 3058 C C . THR A 1 395 ? -16.693 11.400 28.645 1.00 68.38 395 THR A C 1
ATOM 3060 O O . THR A 1 395 ? -17.119 12.508 28.337 1.00 68.38 395 THR A O 1
ATOM 3063 N N . HIS A 1 396 ? -15.655 11.247 29.473 1.00 65.44 396 HIS A N 1
ATOM 3064 C CA . HIS A 1 396 ? -14.907 12.371 30.042 1.00 65.44 396 HIS A CA 1
ATOM 3065 C C . HIS A 1 396 ? -13.818 12.929 29.104 1.00 65.44 396 HIS A C 1
ATOM 3067 O O . HIS A 1 396 ? -13.279 14.000 29.379 1.00 65.44 396 HIS A O 1
ATOM 3073 N N . GLN A 1 397 ? -13.508 12.244 27.994 1.00 61.06 397 GLN A N 1
ATOM 3074 C CA . GLN A 1 397 ? -12.497 12.666 27.012 1.00 61.06 397 GLN A CA 1
ATOM 3075 C C . GLN A 1 397 ? -13.106 13.431 25.819 1.00 61.06 397 GLN A C 1
ATOM 3077 O O . GLN A 1 397 ? -12.493 14.369 25.303 1.00 61.06 397 GLN A O 1
ATOM 3082 N N . SER A 1 398 ? -14.327 13.080 25.386 1.00 49.03 398 SER A N 1
ATOM 3083 C CA . SER A 1 398 ? -14.933 13.601 24.142 1.00 49.03 398 SER A CA 1
ATOM 3084 C C . SER A 1 398 ? -15.306 15.089 24.186 1.00 49.03 398 SER A C 1
ATOM 3086 O O . SER A 1 398 ? -15.340 15.749 23.145 1.00 49.03 398 SER A O 1
ATOM 3088 N N . PHE A 1 399 ? -15.535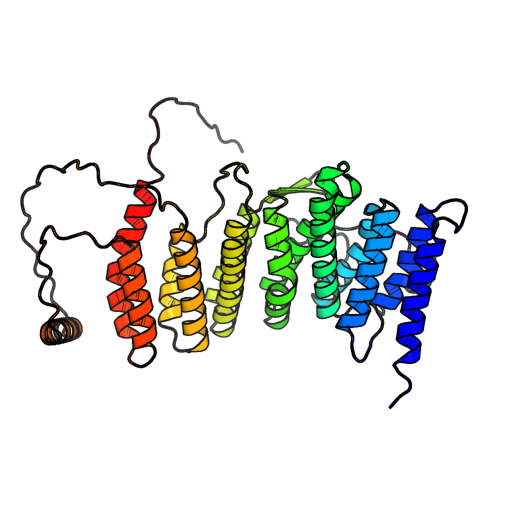 15.642 25.380 1.00 38.66 399 PHE A N 1
ATOM 3089 C CA . PHE A 1 399 ? -15.932 17.043 25.550 1.00 38.66 399 PHE A CA 1
ATOM 3090 C C . PHE A 1 399 ? -14.788 18.047 25.329 1.00 38.66 399 PHE A C 1
ATOM 3092 O O . PHE A 1 399 ? -15.049 19.222 25.129 1.00 38.66 399 PHE A O 1
ATOM 3099 N N . SER A 1 400 ? -13.519 17.623 25.333 1.00 39.50 400 SER A N 1
ATOM 3100 C CA . SER A 1 400 ? -12.383 18.552 25.166 1.00 39.50 400 SER A CA 1
ATOM 3101 C C . SER A 1 400 ? -11.680 18.444 23.812 1.00 39.50 400 SER A C 1
ATOM 3103 O O . SER A 1 400 ? -11.043 19.405 23.388 1.00 39.50 400 SER A O 1
ATOM 3105 N N . CYS A 1 401 ? -11.802 17.316 23.107 1.00 40.28 401 CYS A N 1
ATOM 3106 C CA . CYS A 1 401 ? -11.206 17.161 21.776 1.00 40.28 401 CYS A CA 1
ATOM 3107 C C . CYS A 1 401 ? -12.020 17.924 20.716 1.00 40.28 401 CYS A C 1
ATOM 3109 O O . CYS A 1 401 ? -11.457 18.688 19.942 1.00 40.28 401 CYS A O 1
ATOM 3111 N N . SER A 1 402 ? -13.350 17.826 20.767 1.00 35.59 402 SER A N 1
ATOM 3112 C CA . SER A 1 402 ? -14.265 18.527 19.854 1.00 35.59 402 SER A CA 1
ATOM 3113 C C . SER A 1 402 ? -14.172 20.057 19.977 1.00 35.59 402 SER A C 1
ATOM 3115 O O . SER A 1 402 ? -14.122 20.756 18.964 1.00 35.59 402 SER A O 1
ATOM 3117 N N . ASP A 1 403 ? -14.064 20.570 21.207 1.00 34.84 403 ASP A N 1
ATOM 3118 C CA . ASP A 1 403 ? -14.000 22.012 21.482 1.00 34.84 403 ASP A CA 1
ATOM 3119 C C . ASP A 1 403 ? -12.581 22.587 21.318 1.00 34.84 403 ASP A C 1
ATOM 3121 O O . ASP A 1 403 ? -12.413 23.697 20.812 1.00 34.84 403 ASP A O 1
ATOM 3125 N N . GLY A 1 404 ? -11.534 21.818 21.644 1.00 36.62 404 GLY A N 1
ATOM 3126 C CA . GLY A 1 404 ? -10.136 22.224 21.438 1.00 36.62 404 GLY A CA 1
ATOM 3127 C C . GLY A 1 404 ? -9.647 22.140 19.983 1.00 36.62 404 GLY A C 1
ATOM 3128 O O . GLY A 1 404 ? -8.647 22.779 19.640 1.00 36.62 404 GLY A O 1
ATOM 3129 N N . ILE A 1 405 ? -10.333 21.363 19.133 1.00 40.66 405 ILE A N 1
ATOM 3130 C CA . ILE A 1 405 ? -10.059 21.237 17.690 1.00 40.66 405 ILE A CA 1
ATOM 3131 C C . ILE A 1 405 ? -10.896 22.244 16.882 1.00 40.66 405 ILE A C 1
ATOM 3133 O O . ILE A 1 405 ? -10.351 22.881 15.981 1.00 40.66 405 ILE A O 1
ATOM 3137 N N . ARG A 1 406 ? -12.170 22.499 17.235 1.00 30.61 406 ARG A N 1
ATOM 3138 C CA . ARG A 1 406 ? -12.955 23.586 16.604 1.00 30.61 406 ARG A CA 1
ATOM 3139 C C . ARG A 1 406 ? -12.387 24.973 16.883 1.00 30.61 406 ARG A C 1
ATOM 3141 O O . ARG A 1 406 ? -12.401 25.817 15.993 1.00 30.61 406 ARG A O 1
ATOM 3148 N N . GLY A 1 407 ? -11.853 25.199 18.085 1.00 26.86 407 GLY A N 1
ATOM 3149 C CA . GLY A 1 407 ? -11.319 26.501 18.496 1.00 26.86 407 GLY A CA 1
ATOM 3150 C C . GLY A 1 407 ? -10.021 26.937 17.806 1.00 26.86 407 GLY A C 1
ATOM 3151 O O . GLY A 1 407 ? -9.605 28.072 18.007 1.00 26.86 407 GLY A O 1
ATOM 3152 N N . ARG A 1 408 ? -9.370 26.074 17.007 1.00 32.38 408 ARG A N 1
ATOM 3153 C CA . ARG A 1 408 ? -8.125 26.414 16.289 1.00 32.38 408 ARG A CA 1
ATOM 3154 C C . ARG A 1 408 ? -8.288 26.709 14.795 1.00 32.38 408 ARG A C 1
ATOM 3156 O O . ARG A 1 408 ? -7.370 27.281 14.226 1.00 32.38 408 ARG A O 1
ATOM 3163 N N . ASN A 1 409 ? -9.435 26.395 14.184 1.00 27.64 409 ASN A N 1
ATOM 3164 C CA . ASN A 1 409 ? -9.665 26.591 12.740 1.00 27.64 409 ASN A CA 1
ATOM 3165 C C . ASN A 1 409 ? -10.735 27.642 12.392 1.00 27.64 409 ASN A C 1
ATOM 3167 O O . ASN A 1 409 ? -11.025 27.843 11.218 1.00 27.64 409 ASN A O 1
ATOM 3171 N N . PHE A 1 410 ? -11.306 28.337 13.378 1.00 27.05 410 PHE A N 1
ATOM 3172 C CA . PHE A 1 410 ? -12.202 29.473 13.141 1.00 27.05 410 PHE A CA 1
ATOM 3173 C C . PHE A 1 410 ? -11.585 30.762 13.679 1.00 27.05 410 PHE A C 1
ATOM 3175 O O . PHE A 1 410 ? -11.973 31.285 14.719 1.00 27.05 410 PHE A O 1
ATOM 3182 N N . GLN A 1 411 ? -10.628 31.287 12.924 1.00 25.02 411 GLN A N 1
ATOM 3183 C CA . GLN A 1 411 ? -10.355 32.716 12.909 1.00 25.02 411 GLN A CA 1
ATOM 3184 C C . GLN A 1 411 ? -10.440 33.150 11.445 1.00 25.02 411 GLN A C 1
ATOM 3186 O O . GLN A 1 411 ? -9.443 33.303 10.750 1.00 25.02 411 GLN A O 1
ATOM 3191 N N . LEU A 1 412 ? -11.681 33.197 10.950 1.00 25.50 412 LEU A N 1
ATOM 3192 C CA . LEU A 1 412 ? -12.002 33.868 9.699 1.00 25.50 412 LEU A CA 1
ATOM 3193 C C . LEU A 1 412 ? -11.848 35.364 9.966 1.00 25.50 412 LEU A C 1
ATOM 3195 O O . LEU A 1 412 ? -12.621 35.930 10.739 1.00 25.50 412 LEU A O 1
ATOM 3199 N N . ASP A 1 413 ? -10.832 35.965 9.353 1.00 25.08 413 ASP A N 1
ATOM 3200 C CA . ASP A 1 413 ? -10.818 37.401 9.124 1.00 25.08 413 ASP A CA 1
ATOM 3201 C C . ASP A 1 413 ? -12.030 37.742 8.255 1.00 25.08 413 ASP A C 1
ATOM 3203 O O . ASP A 1 413 ? -12.224 37.229 7.149 1.00 25.08 413 ASP A O 1
ATOM 3207 N N . ASP A 1 414 ? -12.879 38.584 8.828 1.00 25.80 414 ASP A N 1
ATOM 3208 C CA . ASP A 1 414 ? -14.000 39.218 8.165 1.00 25.80 414 ASP A CA 1
ATOM 3209 C C . ASP A 1 414 ? -13.473 40.066 7.000 1.00 25.80 414 ASP A C 1
ATOM 3211 O O . ASP A 1 414 ? -12.687 40.995 7.189 1.00 25.80 414 ASP A O 1
ATOM 3215 N N . GLY A 1 415 ? -13.951 39.768 5.793 1.00 26.70 415 GLY A N 1
ATOM 3216 C CA . GLY A 1 415 ? -13.792 40.642 4.636 1.00 26.70 415 GLY A CA 1
ATOM 3217 C C . GLY A 1 415 ? -13.244 39.941 3.404 1.00 26.70 415 GLY A C 1
ATOM 3218 O O . GLY A 1 415 ? -12.048 39.959 3.142 1.00 26.70 415 GLY A O 1
ATOM 3219 N N . THR A 1 416 ? -14.127 39.394 2.571 1.00 24.92 416 THR A N 1
ATOM 3220 C CA . THR A 1 416 ? -14.508 39.989 1.273 1.00 24.92 416 THR A CA 1
ATOM 3221 C C . THR A 1 416 ? -15.455 39.014 0.567 1.00 24.92 416 THR A C 1
ATOM 3223 O O . THR A 1 416 ? -15.142 37.850 0.339 1.00 24.92 416 THR A O 1
ATOM 3226 N N . VAL A 1 417 ? -16.647 39.505 0.242 1.00 27.27 417 VAL A N 1
ATOM 3227 C CA . VAL A 1 417 ? -17.689 38.809 -0.519 1.00 27.27 417 VAL A CA 1
ATOM 3228 C C . VAL A 1 417 ? -17.205 38.557 -1.952 1.00 27.27 417 VAL A C 1
ATOM 3230 O O . VAL A 1 417 ? -16.813 39.496 -2.639 1.00 27.27 417 VAL A O 1
ATOM 3233 N N . GLY A 1 418 ? -17.285 37.311 -2.425 1.00 24.36 418 GLY A N 1
ATOM 3234 C CA . GLY A 1 418 ? -17.013 36.944 -3.817 1.00 24.36 418 GLY A CA 1
ATOM 3235 C C . GLY A 1 418 ? -17.673 35.615 -4.177 1.00 24.36 418 GLY A C 1
ATOM 3236 O O . GLY A 1 418 ? -17.251 34.560 -3.721 1.00 24.36 418 GLY A O 1
ATOM 3237 N N . ALA A 1 419 ? -18.757 35.697 -4.943 1.00 25.00 419 ALA A N 1
ATOM 3238 C CA . ALA A 1 419 ? -19.682 34.621 -5.276 1.00 25.00 419 ALA A CA 1
ATOM 3239 C C . ALA A 1 419 ? -19.052 33.444 -6.049 1.00 25.00 419 ALA A C 1
ATOM 3241 O O . ALA A 1 419 ? -18.374 33.647 -7.052 1.00 25.00 419 ALA A O 1
ATOM 3242 N N . TRP A 1 420 ? -19.398 32.216 -5.649 1.00 23.88 420 TRP A N 1
ATOM 3243 C CA . TRP A 1 420 ? -19.310 31.024 -6.495 1.00 23.88 420 TRP A CA 1
ATOM 3244 C C . TRP A 1 420 ? -20.699 30.726 -7.063 1.00 23.88 420 TRP A C 1
ATOM 3246 O O . TRP A 1 420 ? -21.626 30.387 -6.328 1.00 23.88 420 TRP A O 1
ATOM 3256 N N . VAL A 1 421 ? -20.841 30.887 -8.378 1.00 24.69 421 VAL A N 1
ATOM 3257 C CA . VAL A 1 421 ? -22.001 30.424 -9.144 1.00 24.69 421 VAL A CA 1
ATOM 3258 C C . VAL A 1 421 ? -21.734 28.982 -9.569 1.00 24.69 421 VAL A C 1
ATOM 3260 O O . VAL A 1 421 ? -20.763 28.708 -10.268 1.00 24.69 421 VAL A O 1
ATOM 3263 N N . TYR A 1 422 ? -22.608 28.076 -9.133 1.00 23.39 422 TYR A N 1
ATOM 3264 C CA . TYR A 1 422 ? -22.743 26.717 -9.651 1.00 23.39 422 TYR A CA 1
ATOM 3265 C C . TYR A 1 422 ? -23.428 26.737 -11.023 1.00 23.39 422 TYR A C 1
ATOM 3267 O O . TYR A 1 422 ? -24.459 27.383 -11.203 1.00 23.39 422 TYR A O 1
ATOM 3275 N N . SER A 1 423 ? -22.890 25.977 -11.968 1.00 23.41 423 SER A N 1
ATOM 3276 C CA . SER A 1 423 ? -23.559 25.399 -13.145 1.00 23.41 423 SER A CA 1
ATOM 3277 C C . SER A 1 423 ? -22.605 24.304 -13.632 1.00 23.41 423 SER A C 1
ATOM 3279 O O . SER A 1 423 ? -21.406 24.555 -13.676 1.00 23.41 423 SER A O 1
ATOM 3281 N N . GLY A 1 424 ? -22.989 23.081 -13.957 1.00 30.14 424 GLY A N 1
ATOM 3282 C CA . GLY A 1 424 ? -24.269 22.444 -14.233 1.00 30.14 424 GLY A CA 1
ATOM 3283 C C . GLY A 1 424 ? -23.914 21.206 -15.046 1.00 30.14 424 GLY A C 1
ATOM 3284 O O . GLY A 1 424 ? -23.024 21.357 -15.915 1.00 30.14 424 GLY A O 1
#

Secondary structure (DSSP, 8-state):
--STTHHHHHHHHHHHHHHHHGGGSSS-HHHHHHHHIIIIIHHHHH---SSHHHHHHHHHHHHHHHHHHTT-HHHHHHTHHHHHHHHHHHHTT---S----TTS--S----TTS---S-S--SSTTPPPHHHHHHHHHHHHHHHHHHHHHHTTT---HHHHHHHHHHHHHHHHHHHHHHTS-HHHHHHIIIIIIHHHHHHHHHSSEEEEEETTEEEEEEHHHHHHHHHHHHHHHHHH-HHHHHHHHHHHHHHHHHHHHHTTSPPTTS-------GGG-HHHHHHHHHHHT-SSHHHHHHHHHHHHHHHHHHTTS--S-------PPPPPPPPPPP-----HHHHHHHHHHHHTT-------SS----HHHHHHHHHHHHHHHTTT-HHHHHHHHHTTHHHHHHHHHHHH---------------

Radius of gyration: 27.75 Å; chains: 1; bounding box: 63×72×80 Å

pLDDT: mean 70.64, std 22.69, range [23.39, 96.19]

Foldseek 3Di:
DPDQPPVLVVLLVVLLVLLVCLVVPDPDSLVSLLCSVQVRLLVQLQDDGPPNLPSNLSSLVSNLVSCVVVLNLVSCVLGVLVLLLVLLCVLVVHDLDDDDDPDAHDLPNRVPPPDPPPDPPPDPVGHHHNLSSLQSLLSNLVSLVVVQVVCVVPDHSPSSVVNNLSSLSNLLSQLLSLLVDDPVSLVSNLPRRLLSNLVSCLVVQKHWDDDPPDIDIDGNQVSVVSLVVSLVVLLPPDDVSVLSSLSSLLSVLVSVLVSVVPDDPDDDPDVHNDLLPPPVSVVSLLCQCQDPDLSSNVSSLSSLVSSLVSVVPPDPDDDDDPDDDDDDDDDDDDDDDPQDPVNVVVVVVCVVVVVPDPPPDVPDPPPLSNLVVVLSVVSVVCSPPHSVVNVVSVVVNVVCSVVVVVVPPPPDDDDDDDDDDDDD

Sequence (424 aa):
VQDGGHGHAAALSHAAALCHLLPRLGDDPRDALRTLLWRVFLPLLRREDAQPSRLQQQAAALMCDAVSRARSWDLLGATVLPFCVRSCAAAMALPTTHQYDGDDSIVYCYHWDAVAPDDGLSGEAGLLPLSRATALLASLLGDALKRRREAHEEGADASLDALVRNLTWDMSRLVLKMFDLCQEYRSCATRALLQPVLTSLADVSCVTVEFGAVQLKLSRSGFLESIWNSCVSLFSLGRPERLDAYDILSLYFSVLKSGHQGAIPGADEVQNFDLRNVAEFWDELRRGLVDKDSSVRKQAFYVLKTSLSIFSFGNDGSQRCSGRSPAALPGQDKSNAAVTKKERWANKEAKSLGVEEIKQSDEQCSSGQDRWKVFLLLYEMLQEFGTHLVEAAWTHQSFSCSDGIRGRNFQLDDGTVGAWVYSG

Organism: Aegilops tauschii subsp. strangulata (NCBI:txid200361)